Protein AF-A0A355XT86-F1 (afdb_monomer_lite)

Secondary structure (DSSP, 8-state):
--------HHHHHS-S--S---PPPPBS-----HHHHHHTTSS-HHHHHHHHHHHHHHHHHHHHHHHHHHHSEETTEE----S-----TT-HHHHHHHHHT--TTSEEEEETT-HHHHHHHHHHHHHHS-HHHHHHHHHHGGGGHHHHHHTTT--S-HHHHHHHHHHHHHHHHHTT-TTSTTTTSSTGGG--BGGGTEEEEESSTTTHHHHHHHHHHHHHHTT--S-EEEEEEGGGGGSHHHHHHHHHHT-THHHHT--GGG-S---EEEEEEE-SEETTEETBTTTBTTSSGGGGHHHH-TTGGG-EEEETT-HHHHHHHHHHHHHHHHTT---EEEEEE---SS-SSTT---TTS-HHHHHHHHHT-HHHHHHHHHHHTTS--HHHHHHHHHHHHHHHHHHHHHHH-TTTSPPP-TTTSTTHHHHHHS--SPPPPS--SPP--SS-GGG-HHHHHHHT---SSB-TTS-B----S-S----SSHHHHSSSSSSEEEEE-----SSS-EEEEEEEEETTT--EEEEEEEE-------S----EEEEEEEEESSS-EEEEEESHHHHHHHTS-HHHHHTSEEEEEEETTEEE-S---TTTT-EEE-TTS-EESS--SEEEEE-TTSSEEEEEE---S-PPTT-EEEEEEEEEEE-TTS-EEEEEEEEEEEEHHHHTTSSHHHHTT--SSS-EEETTS-EESS--SEEEEETTEEEEE-

pLDDT: mean 77.53, std 23.07, range [27.08, 98.88]

Structure (mmCIF, N/CA/C/O backbone):
data_AF-A0A355XT86-F1
#
_entry.id   AF-A0A355XT86-F1
#
loop_
_atom_site.group_PDB
_atom_site.id
_atom_site.type_symbol
_atom_site.label_atom_id
_atom_site.label_alt_id
_atom_site.label_comp_id
_atom_site.label_asym_id
_atom_site.label_entity_id
_atom_site.label_seq_id
_atom_site.pdbx_PDB_ins_code
_atom_site.Cartn_x
_atom_site.Cartn_y
_atom_site.Cartn_z
_atom_site.occupancy
_atom_site.B_iso_or_equiv
_atom_site.auth_seq_id
_atom_site.auth_comp_id
_atom_site.auth_asym_id
_atom_site.auth_atom_id
_atom_site.pdbx_PDB_model_num
ATOM 1 N N . MET A 1 1 ? 12.461 -11.706 -31.016 1.00 47.09 1 MET A N 1
ATOM 2 C CA . MET A 1 1 ? 13.179 -10.952 -32.068 1.00 47.09 1 MET A CA 1
ATOM 3 C C . MET A 1 1 ? 12.653 -9.526 -32.043 1.00 47.09 1 MET A C 1
ATOM 5 O O . MET A 1 1 ? 11.433 -9.391 -32.027 1.00 47.09 1 MET A O 1
ATOM 9 N N . PRO A 1 2 ? 13.504 -8.489 -31.979 1.00 58.03 2 PRO A N 1
ATOM 10 C CA . PRO A 1 2 ? 13.041 -7.112 -32.151 1.00 58.03 2 PRO A CA 1
ATOM 11 C C . PRO A 1 2 ? 12.322 -6.980 -33.505 1.00 58.03 2 PRO A C 1
ATOM 13 O O . PRO A 1 2 ? 12.813 -7.493 -34.512 1.00 58.03 2 PRO A O 1
ATOM 16 N N . LYS A 1 3 ? 11.135 -6.356 -33.526 1.00 72.88 3 LYS A N 1
ATOM 17 C CA . LYS A 1 3 ? 10.430 -6.034 -34.779 1.00 72.88 3 LYS A CA 1
ATOM 18 C C . LYS A 1 3 ? 11.178 -4.870 -35.454 1.00 72.88 3 LYS A C 1
ATOM 20 O O . LYS A 1 3 ? 11.601 -3.938 -34.775 1.00 72.88 3 LYS A O 1
ATOM 25 N N . SER A 1 4 ? 11.380 -4.935 -36.771 1.00 82.56 4 SER A N 1
ATOM 26 C CA . SER A 1 4 ? 11.995 -3.836 -37.529 1.00 82.56 4 SER A CA 1
ATOM 27 C C . SER A 1 4 ? 10.964 -2.720 -37.706 1.00 82.56 4 SER A C 1
ATOM 29 O O . SER A 1 4 ? 9.952 -2.924 -38.373 1.00 82.56 4 SER A O 1
ATOM 31 N N . LEU A 1 5 ? 11.194 -1.571 -37.067 1.00 86.56 5 LEU A N 1
ATOM 32 C CA . LEU A 1 5 ? 10.381 -0.365 -37.221 1.00 86.56 5 LEU A CA 1
ATOM 33 C C . LEU A 1 5 ? 11.113 0.584 -38.173 1.00 86.56 5 LEU A C 1
ATOM 35 O O . LEU A 1 5 ? 12.242 0.987 -37.896 1.00 86.56 5 LEU A O 1
ATOM 39 N N . TYR A 1 6 ? 10.500 0.889 -39.318 1.00 90.31 6 TYR A N 1
ATOM 40 C CA . TYR A 1 6 ? 11.071 1.824 -40.286 1.00 90.31 6 TYR A CA 1
ATOM 41 C C . TYR A 1 6 ? 11.014 3.252 -39.735 1.00 90.31 6 TYR A C 1
ATOM 43 O O . TYR A 1 6 ? 9.980 3.673 -39.226 1.00 90.31 6 TYR A O 1
ATOM 51 N N . ILE A 1 7 ? 12.119 3.987 -39.845 1.00 91.75 7 ILE A N 1
ATOM 52 C CA . ILE A 1 7 ? 12.225 5.383 -39.413 1.00 91.75 7 ILE A CA 1
ATOM 53 C C . ILE A 1 7 ? 12.266 6.247 -40.674 1.00 91.75 7 ILE A C 1
ATOM 55 O O . ILE A 1 7 ? 13.258 6.211 -41.406 1.00 91.75 7 ILE A O 1
ATOM 59 N N . ASP A 1 8 ? 11.201 7.009 -40.937 1.00 92.94 8 ASP A N 1
ATOM 60 C CA . ASP A 1 8 ? 11.152 7.916 -42.085 1.00 92.94 8 ASP A CA 1
ATOM 61 C C . ASP A 1 8 ? 11.909 9.224 -41.764 1.00 92.94 8 ASP A C 1
ATOM 63 O O . ASP A 1 8 ? 11.537 9.956 -40.836 1.00 92.94 8 ASP A O 1
ATOM 67 N N . PRO A 1 9 ? 12.974 9.572 -42.513 1.00 93.12 9 PRO A N 1
ATOM 68 C CA . PRO A 1 9 ? 13.680 10.836 -42.324 1.00 93.12 9 PRO A CA 1
ATOM 69 C C . PRO A 1 9 ? 12.817 12.070 -42.625 1.00 93.12 9 PRO A C 1
ATOM 71 O O . PRO A 1 9 ? 13.130 13.147 -42.118 1.00 93.12 9 PRO A O 1
ATOM 74 N N . ASN A 1 10 ? 11.756 11.959 -43.429 1.00 91.94 10 ASN A N 1
ATOM 75 C CA . ASN A 1 10 ? 10.826 13.062 -43.669 1.00 91.94 10 ASN A CA 1
ATOM 76 C C . ASN A 1 10 ? 9.962 13.339 -42.440 1.00 91.94 10 ASN A C 1
ATOM 78 O O . ASN A 1 10 ? 9.736 14.497 -42.131 1.00 91.94 10 ASN A O 1
ATOM 82 N N . GLU A 1 11 ? 9.563 12.318 -41.686 1.00 88.88 11 GLU A N 1
ATOM 83 C CA . GLU A 1 11 ? 8.837 12.514 -40.426 1.00 88.88 11 GLU A CA 1
ATOM 84 C C . GLU A 1 11 ? 9.781 12.932 -39.287 1.00 88.88 11 GLU A C 1
ATOM 86 O O . GLU A 1 11 ? 9.425 13.765 -38.461 1.00 88.88 11 GLU A O 1
ATOM 91 N N . THR A 1 12 ? 11.016 12.416 -39.270 1.00 89.75 12 THR A N 1
ATOM 92 C CA . THR A 1 12 ? 11.965 12.644 -38.163 1.00 89.75 12 THR A CA 1
ATOM 93 C C . THR A 1 12 ? 12.713 13.977 -38.273 1.00 89.75 12 THR A C 1
ATOM 95 O O . THR A 1 12 ? 12.839 14.707 -37.294 1.00 89.75 12 THR A O 1
ATOM 98 N N . LEU A 1 13 ? 13.246 14.309 -39.455 1.00 92.19 13 LEU A N 1
ATOM 99 C CA . LEU A 1 13 ? 14.042 15.530 -39.667 1.00 92.19 13 LEU A CA 1
ATOM 100 C C . LEU A 1 13 ? 13.203 16.700 -40.188 1.00 92.19 13 LEU A C 1
ATOM 102 O O . LEU A 1 13 ? 13.656 17.844 -40.146 1.00 92.19 13 LEU A O 1
ATOM 106 N N . ARG A 1 14 ? 12.020 16.419 -40.743 1.00 91.50 14 ARG A N 1
ATOM 107 C CA . ARG A 1 14 ? 11.147 17.414 -41.381 1.00 91.50 14 ARG A CA 1
ATOM 108 C C . ARG A 1 14 ? 9.689 17.226 -40.935 1.00 91.50 14 ARG A C 1
ATOM 110 O O . ARG A 1 14 ? 8.809 17.181 -41.797 1.00 91.50 14 ARG A O 1
ATOM 117 N N . PRO A 1 15 ? 9.426 17.103 -39.618 1.00 89.19 15 PRO A N 1
ATOM 118 C CA . PRO A 1 15 ? 8.081 16.828 -39.140 1.00 89.19 15 PRO A CA 1
ATOM 119 C C . PRO A 1 15 ? 7.122 17.913 -39.632 1.00 89.19 15 PRO A C 1
ATOM 121 O O . PRO A 1 15 ? 7.464 19.098 -39.654 1.00 89.19 15 PRO A O 1
ATOM 124 N N . SER A 1 16 ? 5.908 17.511 -40.007 1.00 86.12 16 SER A N 1
ATOM 125 C CA . SER A 1 16 ? 4.833 18.450 -40.344 1.00 86.12 16 SER A CA 1
ATOM 126 C C . SER A 1 16 ? 4.423 19.308 -39.144 1.00 86.12 16 SER A C 1
ATOM 128 O O . SER A 1 16 ? 3.923 20.419 -39.313 1.00 86.12 16 SER A O 1
ATOM 130 N N . GLU A 1 17 ? 4.650 18.802 -37.930 1.00 84.06 17 GLU A N 1
ATOM 131 C CA . GLU A 1 17 ? 4.416 19.498 -36.671 1.00 84.06 17 GLU A CA 1
ATOM 132 C C . GLU A 1 17 ? 5.739 19.996 -36.076 1.00 84.06 17 GLU A C 1
ATOM 134 O O . GLU A 1 17 ? 6.656 19.229 -35.801 1.00 84.06 17 GLU A O 1
ATOM 139 N N . HIS A 1 18 ? 5.838 21.303 -35.829 1.00 87.62 18 HIS A N 1
ATOM 140 C CA . HIS A 1 18 ? 7.031 21.922 -35.233 1.00 87.62 18 HIS A CA 1
ATOM 141 C C . HIS A 1 18 ? 6.920 22.126 -33.713 1.00 87.62 18 HIS A C 1
ATOM 143 O O . HIS A 1 18 ? 7.686 22.895 -33.130 1.00 87.62 18 HIS A O 1
ATOM 149 N N . LYS A 1 19 ? 5.937 21.493 -33.062 1.00 91.06 19 LYS A N 1
ATOM 150 C CA . LYS A 1 19 ? 5.696 21.585 -31.617 1.00 91.06 19 LYS A CA 1
ATOM 151 C C . LYS A 1 19 ? 5.268 20.228 -31.077 1.00 91.06 19 LYS A C 1
ATOM 153 O O . LYS A 1 19 ? 4.462 19.559 -31.705 1.00 91.06 19 LYS A O 1
ATOM 158 N N . ILE A 1 20 ? 5.749 19.884 -29.885 1.00 88.56 20 ILE A N 1
ATOM 159 C CA . ILE A 1 20 ? 5.198 18.778 -29.098 1.00 88.56 20 ILE A CA 1
ATOM 160 C C . ILE A 1 20 ? 3.995 19.327 -28.334 1.00 88.56 20 ILE A C 1
ATOM 162 O O . ILE A 1 20 ? 4.127 20.295 -27.580 1.00 88.56 20 ILE A O 1
ATOM 166 N N . VAL A 1 21 ? 2.822 18.742 -28.564 1.00 90.56 21 VAL A N 1
ATOM 167 C CA . VAL A 1 21 ? 1.581 19.119 -27.883 1.00 90.56 21 VAL A CA 1
ATOM 168 C C . VAL A 1 21 ? 1.374 18.188 -26.697 1.00 90.56 21 VAL A C 1
ATOM 170 O O . VAL A 1 21 ? 1.406 16.971 -26.848 1.00 90.56 21 VAL A O 1
ATOM 173 N N . PHE A 1 22 ? 1.149 18.770 -25.523 1.00 91.25 22 PHE A N 1
ATOM 174 C CA . PHE A 1 22 ? 0.786 18.030 -24.320 1.00 91.25 22 PHE A CA 1
ATOM 175 C C . PHE A 1 22 ? -0.706 18.229 -24.043 1.00 91.25 22 PHE A C 1
ATOM 177 O O . PHE A 1 22 ? -1.179 19.366 -24.148 1.00 91.25 22 PHE A O 1
ATOM 184 N N . PRO A 1 23 ? -1.454 17.171 -23.691 1.00 93.00 23 PRO A N 1
ATOM 185 C CA . PRO A 1 23 ? -2.836 17.325 -23.265 1.00 93.00 23 PRO A CA 1
ATOM 186 C C . PRO A 1 23 ? -2.904 18.076 -21.929 1.00 93.00 23 PRO A C 1
ATOM 188 O O . PRO A 1 23 ? -1.955 18.078 -21.138 1.00 93.00 23 PRO A O 1
ATOM 191 N N . GLU A 1 24 ? -4.043 18.711 -21.669 1.00 96.31 24 GLU A N 1
ATOM 192 C CA . GLU A 1 24 ? -4.310 19.327 -20.372 1.00 96.31 24 GLU A CA 1
ATOM 193 C C . GLU A 1 24 ? -4.465 18.242 -19.302 1.00 96.31 24 GLU A C 1
ATOM 195 O O . GLU A 1 24 ? -5.181 17.259 -19.495 1.00 96.31 24 GLU A O 1
ATOM 200 N N . ILE A 1 25 ? -3.796 18.428 -18.162 1.00 97.88 25 ILE A N 1
ATOM 201 C CA . ILE A 1 25 ? -3.937 17.552 -16.997 1.00 97.88 25 ILE A CA 1
ATOM 202 C C . ILE A 1 25 ? -5.020 18.144 -16.093 1.00 97.88 25 ILE A C 1
ATOM 204 O O . ILE A 1 25 ? -4.830 19.258 -15.590 1.00 97.88 25 ILE A O 1
ATOM 208 N N . PRO A 1 26 ? -6.139 17.440 -15.857 1.00 98.12 26 PRO A N 1
ATOM 209 C CA . PRO A 1 26 ? -7.203 17.978 -15.031 1.00 98.12 26 PRO A CA 1
ATOM 210 C C . PRO A 1 26 ? -6.827 18.093 -13.552 1.00 98.12 26 PRO A C 1
ATOM 212 O O . PRO A 1 26 ? -6.001 17.339 -13.034 1.00 98.12 26 PRO A O 1
ATOM 215 N N . VAL A 1 27 ? -7.462 19.046 -12.868 1.00 98.12 27 VAL A N 1
ATOM 216 C CA . VAL A 1 27 ? -7.215 19.363 -11.458 1.00 98.12 27 VAL A CA 1
ATOM 217 C C . VAL A 1 27 ? -8.550 19.566 -10.750 1.00 98.12 27 VAL A C 1
ATOM 219 O O . VAL A 1 27 ? -9.333 20.411 -11.175 1.00 98.12 27 VAL A O 1
ATOM 222 N N . MET A 1 28 ? -8.789 18.808 -9.678 1.00 98.06 28 MET A N 1
ATOM 223 C CA . MET A 1 28 ? -9.974 18.903 -8.814 1.00 98.06 28 MET A CA 1
ATOM 224 C C . MET A 1 28 ? -11.300 18.908 -9.597 1.00 98.06 28 MET A C 1
ATOM 226 O O . MET A 1 28 ? -12.126 19.801 -9.428 1.00 98.06 28 MET A O 1
ATOM 230 N N . GLN A 1 29 ? -11.500 17.934 -10.494 1.00 97.31 29 GLN A N 1
ATOM 231 C CA . GLN A 1 29 ? -12.668 17.935 -11.390 1.00 97.31 29 GLN A CA 1
ATOM 232 C C . GLN A 1 29 ? -13.998 17.623 -10.697 1.00 97.31 29 GLN A C 1
ATOM 234 O O . GLN A 1 29 ? -15.048 18.062 -11.166 1.00 97.31 29 GLN A O 1
ATOM 239 N N . TYR A 1 30 ? -13.972 16.841 -9.617 1.00 98.06 30 TYR A N 1
ATOM 240 C CA . TYR A 1 30 ? -15.183 16.438 -8.913 1.00 98.06 30 TYR A CA 1
ATOM 241 C C . TYR A 1 30 ? -15.839 17.638 -8.218 1.00 98.06 30 TYR A C 1
ATOM 243 O O . TYR A 1 30 ? -15.199 18.342 -7.439 1.00 98.06 30 TYR A O 1
ATOM 251 N N . ASN A 1 31 ? -17.131 17.846 -8.472 1.00 96.75 31 ASN A N 1
ATOM 252 C CA . ASN A 1 31 ? -17.862 19.033 -8.024 1.00 96.75 31 ASN A CA 1
ATOM 253 C C . ASN A 1 31 ? -19.268 18.742 -7.464 1.00 96.75 31 ASN A C 1
ATOM 255 O O . ASN A 1 31 ? -20.031 19.682 -7.251 1.00 96.75 31 ASN A O 1
ATOM 259 N N . LYS A 1 32 ? -19.615 17.473 -7.218 1.00 97.62 32 LYS A N 1
ATOM 260 C CA . LYS A 1 32 ? -20.935 17.079 -6.707 1.00 97.62 32 LYS A CA 1
ATOM 261 C C . LYS A 1 32 ? -21.003 17.094 -5.182 1.00 97.62 32 LYS A C 1
ATOM 263 O O . LYS A 1 32 ? -20.066 16.710 -4.477 1.00 97.62 32 LYS A O 1
ATOM 268 N N . THR A 1 33 ? -22.153 17.489 -4.659 1.00 98.00 33 THR A N 1
ATOM 269 C CA . THR A 1 33 ? -22.487 17.412 -3.234 1.00 98.00 33 THR A CA 1
ATOM 270 C C . THR A 1 33 ? -22.979 16.016 -2.848 1.00 98.00 33 THR A C 1
ATOM 272 O O . THR A 1 33 ? -23.506 15.272 -3.672 1.00 98.00 33 THR A O 1
ATOM 275 N N . VAL A 1 34 ? -22.901 15.676 -1.556 1.00 98.19 34 VAL A N 1
ATOM 276 C CA . VAL A 1 34 ? -23.462 14.419 -1.020 1.00 98.19 34 VAL A CA 1
ATOM 277 C C . VAL A 1 34 ? -24.955 14.282 -1.350 1.00 98.19 34 VAL A C 1
ATOM 279 O O . VAL A 1 34 ? -25.441 13.194 -1.649 1.00 98.19 34 VAL A O 1
ATOM 282 N N . LYS A 1 35 ? -25.696 15.394 -1.319 1.00 97.88 35 LYS A N 1
ATOM 283 C CA . LYS A 1 35 ? -27.130 15.410 -1.616 1.00 97.88 35 LYS A CA 1
ATOM 284 C C . LYS A 1 35 ? -27.423 15.100 -3.084 1.00 97.88 35 LYS A C 1
ATOM 286 O O . LYS A 1 35 ? -28.381 14.388 -3.364 1.00 97.88 35 LYS A O 1
ATOM 291 N N . GLU A 1 36 ? -26.626 15.628 -4.009 1.00 98.31 36 GLU A N 1
ATOM 292 C CA . GLU A 1 36 ? -26.749 15.310 -5.438 1.00 98.31 36 GLU A CA 1
ATOM 293 C C . GLU A 1 36 ? -26.432 13.838 -5.696 1.00 98.31 36 GLU A C 1
ATOM 295 O O . GLU A 1 36 ? -27.227 13.154 -6.330 1.00 98.31 36 GLU A O 1
ATOM 300 N N . GLU A 1 37 ? -25.352 13.325 -5.108 1.00 98.19 37 GLU A N 1
ATOM 301 C CA . GLU A 1 37 ? -24.959 11.916 -5.217 1.00 98.19 37 GLU A CA 1
ATOM 302 C C . GLU A 1 37 ? -26.042 10.941 -4.716 1.00 98.19 37 GLU A C 1
ATOM 304 O O . GLU A 1 37 ? -26.302 9.912 -5.344 1.00 98.19 37 GLU A O 1
ATOM 309 N N . LEU A 1 38 ? -26.728 11.291 -3.621 1.00 97.25 38 LEU A N 1
ATOM 310 C CA . LEU A 1 38 ? -27.895 10.553 -3.125 1.00 97.25 38 LEU A CA 1
ATOM 311 C C . LEU A 1 38 ? -29.082 10.620 -4.088 1.00 97.25 38 LEU A C 1
ATOM 313 O O . LEU A 1 38 ? -29.725 9.605 -4.346 1.00 97.25 38 LEU A O 1
ATOM 317 N N . ASN A 1 39 ? -29.396 11.814 -4.596 1.00 97.56 39 ASN A N 1
ATOM 318 C CA . ASN A 1 39 ? -30.538 12.021 -5.489 1.00 97.56 39 ASN A CA 1
ATOM 319 C C . ASN A 1 39 ? -30.358 11.294 -6.828 1.00 97.56 39 ASN A C 1
ATOM 321 O O . ASN A 1 39 ? -31.335 10.820 -7.403 1.00 97.56 39 ASN A O 1
ATOM 325 N N . GLU A 1 40 ? -29.122 11.209 -7.315 1.00 97.69 40 GLU A N 1
ATOM 326 C CA . GLU A 1 40 ? -28.761 10.477 -8.530 1.00 97.69 40 GLU A CA 1
ATOM 327 C C . GLU A 1 40 ? -28.674 8.958 -8.312 1.00 97.69 40 GLU A C 1
ATOM 329 O O . GLU A 1 40 ? -28.622 8.203 -9.279 1.00 97.69 40 GLU A O 1
ATOM 334 N N . GLY A 1 41 ? -28.694 8.494 -7.057 1.00 96.94 41 GLY A N 1
ATOM 335 C CA . GLY A 1 41 ? -28.635 7.073 -6.713 1.00 96.94 41 GLY A CA 1
ATOM 336 C C . GLY A 1 41 ? -27.248 6.446 -6.873 1.00 96.94 41 GLY A C 1
ATOM 337 O O . GLY A 1 41 ? -27.135 5.221 -6.890 1.00 96.94 41 GLY A O 1
ATOM 338 N N . ASN A 1 42 ? -26.192 7.257 -6.969 1.00 97.12 42 ASN A N 1
ATOM 339 C CA . ASN A 1 42 ? -24.811 6.775 -7.088 1.00 97.12 42 ASN A CA 1
ATOM 340 C C . ASN A 1 42 ? -24.284 6.189 -5.765 1.00 97.12 42 ASN A C 1
ATOM 342 O O . ASN A 1 42 ? -23.340 5.393 -5.775 1.00 97.12 42 ASN A O 1
ATOM 346 N N . PHE A 1 43 ? -24.882 6.600 -4.641 1.00 98.31 43 PHE A N 1
ATOM 347 C CA . PHE A 1 43 ? -24.581 6.126 -3.292 1.00 98.31 43 PHE A CA 1
ATOM 348 C C . PHE A 1 43 ? -25.858 6.016 -2.458 1.00 98.31 43 PHE A C 1
ATOM 350 O O . PHE A 1 43 ? -26.775 6.829 -2.594 1.00 98.31 43 PHE A O 1
ATOM 357 N N . THR A 1 44 ? -25.902 5.043 -1.549 1.00 98.31 44 THR A N 1
ATOM 358 C CA . THR A 1 44 ? -26.931 4.977 -0.503 1.00 98.31 44 THR A CA 1
ATOM 359 C C . THR A 1 44 ? -26.490 5.727 0.758 1.00 98.31 44 THR A C 1
ATOM 361 O O . THR A 1 44 ? -25.322 6.095 0.911 1.00 98.31 44 THR A O 1
ATOM 364 N N . LYS A 1 45 ? -27.411 5.936 1.710 1.00 98.25 45 LYS A N 1
ATOM 365 C CA . LYS A 1 45 ? -27.046 6.487 3.027 1.00 98.25 45 LYS A CA 1
ATOM 366 C C . LYS A 1 45 ? -26.065 5.571 3.755 1.00 98.25 45 LYS A C 1
ATOM 368 O O . LYS A 1 45 ? -25.118 6.048 4.372 1.00 98.25 45 LYS A O 1
ATOM 373 N N . GLU A 1 46 ? -26.277 4.266 3.648 1.00 98.00 46 GLU A N 1
ATOM 374 C CA . GLU A 1 46 ? -25.437 3.237 4.248 1.00 98.00 46 GLU A CA 1
ATOM 375 C C . GLU A 1 46 ? -24.024 3.258 3.657 1.00 98.00 46 GLU A C 1
ATOM 377 O O . GLU A 1 46 ? -23.056 3.100 4.395 1.00 98.00 46 GLU A O 1
ATOM 382 N N . ASP A 1 47 ? -23.880 3.497 2.351 1.00 98.31 47 ASP A N 1
ATOM 383 C CA . ASP A 1 47 ? -22.564 3.634 1.722 1.00 98.31 47 ASP A CA 1
ATOM 384 C C . ASP A 1 47 ? -21.804 4.853 2.236 1.00 98.31 47 ASP A C 1
ATOM 386 O O . ASP A 1 47 ? -20.620 4.754 2.551 1.00 98.31 47 ASP A O 1
ATOM 390 N N . LEU A 1 48 ? -22.488 5.985 2.373 1.00 98.75 48 LEU A N 1
ATOM 391 C CA . LEU A 1 48 ? -21.890 7.223 2.865 1.00 98.75 48 LEU A CA 1
ATOM 392 C C . LEU A 1 48 ? -21.492 7.132 4.345 1.00 98.75 48 LEU A C 1
ATOM 394 O O . LEU A 1 48 ? -20.406 7.576 4.718 1.00 98.75 48 LEU A O 1
ATOM 398 N N . LEU A 1 49 ? -22.331 6.513 5.181 1.00 98.62 49 LEU A N 1
ATOM 399 C CA . LEU A 1 49 ? -22.000 6.248 6.584 1.00 98.62 49 LEU A CA 1
ATOM 400 C C . LEU A 1 49 ? -20.822 5.283 6.720 1.00 98.62 49 LEU A C 1
ATOM 402 O O . LEU A 1 49 ? -19.982 5.467 7.595 1.00 98.62 49 LEU A O 1
ATOM 406 N N . ARG A 1 50 ? -20.719 4.291 5.832 1.00 98.50 50 ARG A N 1
ATOM 407 C CA . ARG A 1 50 ? -19.583 3.365 5.801 1.00 98.50 50 ARG A CA 1
ATOM 408 C C . ARG A 1 50 ? -18.282 4.065 5.420 1.00 98.50 50 ARG A C 1
ATOM 410 O O . ARG A 1 50 ? -17.275 3.836 6.069 1.00 98.50 50 ARG A O 1
ATOM 417 N N . ILE A 1 51 ? -18.308 4.958 4.426 1.00 98.88 51 ILE A N 1
ATOM 418 C CA . ILE A 1 51 ? -17.138 5.780 4.069 1.00 98.88 51 ILE A CA 1
ATOM 419 C C . ILE A 1 51 ? -16.660 6.575 5.293 1.00 98.88 51 ILE A C 1
ATOM 421 O O . ILE A 1 51 ? -15.466 6.604 5.582 1.00 98.88 51 ILE A O 1
ATOM 425 N N . TYR A 1 52 ? -17.584 7.177 6.047 1.00 98.88 52 TYR A N 1
ATOM 426 C CA . TYR A 1 52 ? -17.254 7.885 7.287 1.00 98.88 52 TYR A CA 1
ATOM 427 C C . TYR A 1 52 ? -16.682 6.956 8.371 1.00 98.88 52 TYR A C 1
ATOM 429 O O . TYR A 1 52 ? -15.657 7.273 8.981 1.00 98.88 52 TYR A O 1
ATOM 437 N N . HIS A 1 53 ? -17.319 5.804 8.590 1.00 98.81 53 HIS A N 1
ATOM 438 C CA . HIS A 1 53 ? -16.858 4.776 9.523 1.00 98.81 53 HIS A CA 1
ATOM 439 C C . HIS A 1 53 ? -15.429 4.326 9.196 1.00 98.81 53 HIS A C 1
ATOM 441 O O . HIS A 1 53 ? -14.563 4.362 10.065 1.00 98.81 53 HIS A O 1
ATOM 447 N N . ASP A 1 54 ? -15.145 3.986 7.940 1.00 98.88 54 ASP A N 1
ATOM 448 C CA . ASP A 1 54 ? -13.844 3.453 7.537 1.00 98.88 54 ASP A CA 1
ATOM 449 C C . ASP A 1 54 ? -12.727 4.496 7.694 1.00 98.88 54 ASP A C 1
ATOM 451 O O . ASP A 1 54 ? -11.632 4.162 8.151 1.00 98.88 54 ASP A O 1
ATOM 455 N N . MET A 1 55 ? -13.002 5.778 7.410 1.00 98.88 55 MET A N 1
ATOM 456 C CA . MET A 1 55 ? -12.041 6.853 7.696 1.00 98.88 55 MET A CA 1
ATOM 457 C C . MET A 1 55 ? -11.775 6.978 9.202 1.00 98.88 55 MET A C 1
ATOM 459 O O . MET A 1 55 ? -10.632 7.152 9.625 1.00 98.88 55 MET A O 1
ATOM 463 N N . THR A 1 56 ? -12.821 6.836 10.017 1.00 98.81 56 THR A N 1
ATOM 464 C CA . THR A 1 56 ? -12.729 6.892 11.482 1.00 98.81 56 THR A CA 1
ATOM 465 C C . THR A 1 56 ? -11.908 5.726 12.039 1.00 98.81 56 THR A C 1
ATOM 467 O O . THR A 1 56 ? -11.068 5.946 12.912 1.00 98.81 56 THR A O 1
ATOM 470 N N . VAL A 1 57 ? -12.061 4.512 11.491 1.00 98.88 57 VAL A N 1
ATOM 471 C CA . VAL A 1 57 ? -11.226 3.346 11.838 1.00 98.88 57 VAL A CA 1
ATOM 472 C C . VAL A 1 57 ? -9.749 3.644 11.610 1.00 98.88 57 VAL A C 1
ATOM 474 O O . VAL A 1 57 ? -8.930 3.396 12.495 1.00 98.88 57 VAL A O 1
ATOM 477 N N . ILE A 1 58 ? -9.398 4.207 10.451 1.00 98.75 58 ILE A N 1
ATOM 478 C CA . ILE A 1 58 ? -8.003 4.537 10.131 1.00 98.75 58 ILE A CA 1
ATOM 479 C C . ILE A 1 58 ? -7.463 5.586 11.106 1.00 98.75 58 ILE A C 1
ATOM 481 O O . ILE A 1 58 ? -6.393 5.384 11.685 1.00 98.75 58 ILE A O 1
ATOM 485 N N . ARG A 1 59 ? -8.202 6.680 11.332 1.00 98.38 59 ARG A N 1
ATOM 486 C CA . ARG A 1 59 ? -7.775 7.756 12.238 1.00 98.38 59 ARG A CA 1
ATOM 487 C C . ARG A 1 59 ? -7.542 7.256 13.656 1.00 98.38 59 ARG A C 1
ATOM 489 O O . ARG A 1 59 ? -6.525 7.598 14.262 1.00 98.38 59 ARG A O 1
ATOM 496 N N . GLU A 1 60 ? -8.466 6.472 14.197 1.00 98.75 60 GLU A N 1
ATOM 497 C CA . GLU A 1 60 ? -8.361 5.990 15.573 1.00 98.75 60 GLU A CA 1
ATOM 498 C C . GLU A 1 60 ? -7.243 4.944 15.712 1.00 98.75 60 GLU A C 1
ATOM 500 O O . GLU A 1 60 ? -6.519 4.938 16.709 1.00 98.75 60 GLU A O 1
ATOM 505 N N . PHE A 1 61 ? -7.012 4.122 14.682 1.00 98.56 61 PHE A N 1
ATOM 506 C CA . PHE A 1 61 ? -5.893 3.180 14.648 1.00 98.56 61 PHE A CA 1
ATOM 507 C C . PHE A 1 61 ? -4.545 3.913 14.668 1.00 98.56 61 PHE A C 1
ATOM 509 O O . PHE A 1 61 ? -3.662 3.589 15.465 1.00 98.56 61 PHE A O 1
ATOM 516 N N . GLU A 1 62 ? -4.393 4.938 13.827 1.00 96.88 62 GLU A N 1
ATOM 517 C CA . GLU A 1 62 ? -3.197 5.787 13.786 1.00 96.88 62 GLU A CA 1
ATOM 518 C C . GLU A 1 62 ? -3.010 6.562 15.100 1.00 96.88 62 GLU A C 1
ATOM 520 O O . GLU A 1 62 ? -1.893 6.668 15.614 1.00 96.88 62 GLU A O 1
ATOM 525 N N . THR A 1 63 ? -4.104 7.044 15.698 1.00 96.88 63 THR A N 1
ATOM 526 C CA . THR A 1 63 ? -4.102 7.712 17.009 1.00 96.88 63 THR A CA 1
ATOM 527 C C . THR A 1 63 ? -3.625 6.771 18.110 1.00 96.88 63 THR A C 1
ATOM 529 O O . THR A 1 63 ? -2.767 7.151 18.910 1.00 96.88 63 THR A O 1
ATOM 532 N N . MET A 1 64 ? -4.105 5.524 18.126 1.00 97.69 64 MET A N 1
ATOM 533 C CA . MET A 1 64 ? -3.645 4.495 19.058 1.00 97.69 64 MET A CA 1
ATOM 534 C C . MET A 1 64 ? -2.136 4.267 18.929 1.00 97.69 64 MET A C 1
ATOM 536 O O . MET A 1 64 ? -1.421 4.338 19.932 1.00 97.69 64 MET A O 1
ATOM 540 N N . LEU A 1 65 ? -1.622 4.075 17.710 1.00 96.12 65 LEU A N 1
ATOM 541 C CA . LEU A 1 65 ? -0.185 3.888 17.488 1.00 96.12 65 LEU A CA 1
ATOM 542 C C . LEU A 1 65 ? 0.631 5.104 17.934 1.00 96.12 65 LEU A C 1
ATOM 544 O O . LEU A 1 65 ? 1.677 4.945 18.572 1.00 96.12 65 LEU A O 1
ATOM 548 N N . ASN A 1 66 ? 0.149 6.311 17.634 1.00 94.69 66 ASN A N 1
ATOM 549 C CA . ASN A 1 66 ? 0.797 7.548 18.044 1.00 94.69 66 ASN A CA 1
ATOM 550 C C . ASN A 1 66 ? 0.887 7.661 19.570 1.00 94.69 66 ASN A C 1
ATOM 552 O O . ASN A 1 66 ? 1.952 7.963 20.106 1.00 94.69 66 ASN A O 1
ATOM 556 N N . LEU A 1 67 ? -0.206 7.385 20.283 1.00 95.06 67 LEU A N 1
ATOM 557 C CA . LEU A 1 67 ? -0.262 7.471 21.743 1.00 95.06 67 LEU A CA 1
ATOM 558 C C . LEU A 1 67 ? 0.609 6.408 22.413 1.00 95.06 67 LEU A C 1
ATOM 560 O O . LEU A 1 67 ? 1.364 6.740 23.328 1.00 95.06 67 LEU A O 1
ATOM 564 N N . VAL A 1 68 ? 0.610 5.169 21.911 1.00 95.44 68 VAL A N 1
ATOM 565 C CA . VAL A 1 68 ? 1.525 4.119 22.392 1.00 95.44 68 VAL A CA 1
ATOM 566 C C . VAL A 1 68 ? 2.977 4.581 22.271 1.00 95.44 68 VAL A C 1
ATOM 568 O O . VAL A 1 68 ? 3.771 4.377 23.187 1.00 95.44 68 VAL A O 1
ATOM 571 N N . LYS A 1 69 ? 3.322 5.252 21.167 1.00 91.75 69 LYS A N 1
ATOM 572 C CA . LYS A 1 69 ? 4.679 5.738 20.896 1.00 91.75 69 LYS A CA 1
ATOM 573 C C . LYS A 1 69 ? 5.096 6.959 21.703 1.00 91.75 69 LYS A C 1
ATOM 575 O O . LYS A 1 69 ? 6.247 7.037 22.119 1.00 91.75 69 LYS A O 1
ATOM 580 N N . THR A 1 70 ? 4.191 7.907 21.889 1.00 90.88 70 THR A N 1
ATOM 581 C CA . THR A 1 70 ? 4.502 9.211 22.490 1.00 90.88 70 THR A CA 1
ATOM 582 C C . THR A 1 70 ? 4.224 9.251 23.991 1.00 90.88 70 THR A C 1
ATOM 584 O O . THR A 1 70 ? 4.859 10.023 24.703 1.00 90.88 70 THR A O 1
ATOM 587 N N . THR A 1 71 ? 3.318 8.402 24.489 1.00 91.94 71 THR A N 1
ATOM 588 C CA . THR A 1 71 ? 2.857 8.404 25.890 1.00 91.94 71 THR A CA 1
ATOM 589 C C . THR A 1 71 ? 2.975 7.049 26.604 1.00 91.94 71 THR A C 1
ATOM 591 O O . THR A 1 71 ? 2.767 6.989 27.813 1.00 91.94 71 THR A O 1
ATOM 594 N N . GLY A 1 72 ? 3.348 5.964 25.911 1.00 93.50 72 GLY A N 1
ATOM 595 C CA . GLY A 1 72 ? 3.584 4.648 26.531 1.00 93.50 72 GLY A CA 1
ATOM 596 C C . GLY A 1 72 ? 2.320 3.833 26.829 1.00 93.50 72 GLY A C 1
ATOM 597 O O . GLY A 1 72 ? 2.338 2.937 27.677 1.00 93.50 72 GLY A O 1
ATOM 598 N N . GLY A 1 73 ? 1.211 4.134 26.154 1.00 95.62 73 GLY A N 1
ATOM 599 C CA . GLY A 1 73 ? -0.028 3.373 26.259 1.00 95.62 73 GLY A CA 1
ATOM 600 C C . GLY A 1 73 ? -1.169 3.989 25.462 1.00 95.62 73 GLY A C 1
ATOM 601 O O . GLY A 1 73 ? -1.012 5.012 24.801 1.00 95.62 73 GLY A O 1
ATOM 602 N N . TYR A 1 74 ? -2.336 3.360 25.543 1.00 97.88 74 TYR A N 1
ATOM 603 C CA . TYR A 1 74 ? -3.553 3.827 24.892 1.00 97.88 74 TYR A CA 1
ATOM 604 C C . TYR A 1 74 ? -4.761 3.557 25.791 1.00 97.88 74 TYR A C 1
ATOM 606 O O . TYR A 1 74 ? -4.878 2.488 26.392 1.00 97.88 74 TYR A O 1
ATOM 614 N N . ASN A 1 75 ? -5.629 4.565 25.926 1.00 96.25 75 ASN A N 1
ATOM 615 C CA . ASN A 1 75 ? -6.837 4.529 26.756 1.00 96.25 75 ASN A CA 1
ATOM 616 C C . ASN A 1 75 ? -6.589 4.009 28.195 1.00 96.25 75 ASN A C 1
ATOM 618 O O . ASN A 1 75 ? -7.314 3.161 28.713 1.00 96.25 75 ASN A O 1
ATOM 622 N N . GLY A 1 76 ? -5.510 4.487 28.826 1.00 95.62 76 GLY A N 1
ATOM 623 C CA . GLY A 1 76 ? -5.134 4.136 30.202 1.00 95.62 76 GLY A CA 1
ATOM 624 C C . GLY A 1 76 ? -4.446 2.776 30.376 1.00 95.62 76 GLY A C 1
ATOM 625 O O . GLY A 1 76 ? -4.059 2.440 31.493 1.00 95.62 76 GLY A O 1
ATOM 626 N N . VAL A 1 77 ? -4.252 2.004 29.303 1.00 97.69 77 VAL A N 1
ATOM 627 C CA . VAL A 1 77 ? -3.567 0.706 29.347 1.00 97.69 77 VAL A CA 1
ATOM 628 C C . VAL A 1 77 ? -2.161 0.843 28.769 1.00 97.69 77 VAL A C 1
ATOM 630 O O . VAL A 1 77 ? -1.983 1.153 27.588 1.00 97.69 77 VAL A O 1
ATOM 633 N N . ALA A 1 78 ? -1.158 0.607 29.615 1.00 96.94 78 ALA A N 1
ATOM 634 C CA . ALA A 1 78 ? 0.248 0.765 29.267 1.00 96.94 78 ALA A CA 1
ATOM 635 C C . ALA A 1 78 ? 0.737 -0.328 28.308 1.00 96.94 78 ALA A C 1
ATOM 637 O O . ALA A 1 78 ? 0.466 -1.514 28.496 1.00 96.94 78 ALA A O 1
ATOM 638 N N . TYR A 1 79 ? 1.513 0.081 27.311 1.00 95.81 79 TYR A N 1
ATOM 639 C CA . TYR A 1 79 ? 2.268 -0.807 26.439 1.00 95.81 79 TYR A CA 1
ATOM 640 C C . TYR A 1 79 ? 3.391 -0.018 25.782 1.00 95.81 79 TYR A C 1
ATOM 642 O O . TYR A 1 79 ? 3.223 1.144 25.421 1.00 95.81 79 TYR A O 1
ATOM 650 N N . ASN A 1 80 ? 4.527 -0.673 25.579 1.00 90.00 80 ASN A N 1
ATOM 651 C CA . ASN A 1 80 ? 5.635 -0.095 24.843 1.00 90.00 80 ASN A CA 1
ATOM 652 C C . ASN A 1 80 ? 5.907 -0.930 23.592 1.00 90.00 80 ASN A C 1
ATOM 654 O O . ASN A 1 80 ? 6.225 -2.119 23.685 1.00 90.00 80 ASN A O 1
ATOM 658 N N . ASN A 1 81 ? 5.817 -0.286 22.431 1.00 86.94 81 ASN A N 1
ATOM 659 C CA . ASN A 1 81 ? 6.273 -0.845 21.169 1.00 86.94 81 ASN A CA 1
ATOM 660 C C . ASN A 1 81 ? 7.541 -0.104 20.720 1.00 86.94 81 ASN A C 1
ATOM 662 O O . ASN A 1 81 ? 7.432 1.059 20.331 1.00 86.94 81 ASN A O 1
ATOM 666 N N . PRO A 1 82 ? 8.731 -0.727 20.710 1.00 82.06 82 PRO A N 1
ATOM 667 C CA . PRO A 1 82 ? 9.947 -0.071 20.234 1.00 82.06 82 PRO A CA 1
ATOM 668 C C . PRO A 1 82 ? 10.020 0.031 18.699 1.00 82.06 82 PRO A C 1
ATOM 670 O O . PRO A 1 82 ? 10.666 0.946 18.196 1.00 82.06 82 PRO A O 1
ATOM 673 N N . GLY A 1 83 ? 9.318 -0.824 17.941 1.00 84.25 83 GLY A N 1
ATOM 674 C CA . GLY A 1 83 ? 9.414 -0.884 16.471 1.00 84.25 83 GLY A CA 1
ATOM 675 C C . GLY A 1 83 ? 8.944 0.394 15.756 1.00 84.25 83 GLY A C 1
ATOM 676 O O . GLY A 1 83 ? 8.090 1.094 16.291 1.00 84.25 83 GLY A O 1
ATOM 677 N N . PRO A 1 84 ? 9.481 0.752 14.578 1.00 86.62 84 PRO A N 1
ATOM 678 C CA . PRO A 1 84 ? 9.136 2.002 13.895 1.00 86.62 84 PRO A CA 1
ATOM 679 C C . PRO A 1 84 ? 7.645 2.071 13.534 1.00 86.62 84 PRO A C 1
ATOM 681 O O . PRO A 1 84 ? 7.002 1.041 13.348 1.00 86.62 84 PRO A O 1
ATOM 684 N N . ALA A 1 85 ? 7.110 3.286 13.410 1.00 89.06 85 ALA A N 1
ATOM 685 C CA . ALA A 1 85 ? 5.761 3.539 12.907 1.00 89.06 85 ALA A CA 1
ATOM 686 C C . ALA A 1 85 ? 5.764 4.798 12.032 1.00 89.06 85 ALA A C 1
ATOM 688 O O . ALA A 1 85 ? 6.386 5.795 12.400 1.00 89.06 85 ALA A O 1
ATOM 689 N N . HIS A 1 86 ? 5.073 4.761 10.893 1.00 92.94 86 HIS A N 1
ATOM 690 C CA . HIS A 1 86 ? 4.904 5.917 10.008 1.00 92.94 86 HIS A CA 1
ATOM 691 C C . HIS A 1 86 ? 3.416 6.182 9.831 1.00 92.94 86 HIS A C 1
ATOM 693 O O . HIS A 1 86 ? 2.724 5.413 9.170 1.00 92.94 86 HIS A O 1
ATOM 699 N N . LEU A 1 87 ? 2.932 7.255 10.454 1.00 93.56 87 LEU A N 1
ATOM 700 C CA . LEU A 1 87 ? 1.498 7.490 10.592 1.00 93.56 87 LEU A CA 1
ATOM 701 C C . LEU A 1 87 ? 0.908 8.186 9.365 1.00 93.56 87 LEU A C 1
ATOM 703 O O . LEU A 1 87 ? 1.500 9.125 8.836 1.00 93.56 87 LEU A O 1
ATOM 707 N N . SER A 1 88 ? -0.267 7.759 8.923 1.00 94.19 88 SER A N 1
ATOM 708 C CA . SER A 1 88 ? -0.990 8.338 7.781 1.00 94.19 88 SER A CA 1
ATOM 709 C C . SER A 1 88 ? -2.105 9.319 8.172 1.00 94.19 88 SER A C 1
ATOM 711 O O . SER A 1 88 ? -2.912 9.679 7.321 1.00 94.19 88 SER A O 1
ATOM 713 N N . ALA A 1 89 ? -2.140 9.786 9.428 1.00 95.12 89 ALA A N 1
ATOM 714 C CA . ALA A 1 89 ? -3.166 10.718 9.903 1.00 95.12 89 ALA A CA 1
ATOM 715 C C . ALA A 1 89 ? -3.270 11.972 9.007 1.00 95.12 89 ALA A C 1
ATOM 717 O O . ALA A 1 89 ? -2.265 12.664 8.798 1.00 95.12 89 ALA A O 1
ATOM 718 N N . GLY A 1 90 ? -4.478 12.230 8.492 1.00 95.88 90 GLY A N 1
ATOM 719 C CA . GLY A 1 90 ? -4.791 13.265 7.493 1.00 95.88 90 GLY A CA 1
ATOM 720 C C . GLY A 1 90 ? -5.004 12.733 6.065 1.00 95.88 90 GLY A C 1
ATOM 721 O O . GLY A 1 90 ? -5.430 13.481 5.188 1.00 95.88 90 GLY A O 1
ATOM 722 N N . GLN A 1 91 ? -4.739 11.443 5.819 1.00 97.94 91 GLN A N 1
ATOM 723 C CA . GLN A 1 91 ? -4.823 10.797 4.497 1.00 97.94 91 GLN A CA 1
ATOM 724 C C . GLN A 1 91 ? -5.976 9.780 4.395 1.00 97.94 91 GLN A C 1
ATOM 726 O O . GLN A 1 91 ? -6.022 8.967 3.469 1.00 97.94 91 GLN A O 1
ATOM 731 N N . GLU A 1 92 ? -6.914 9.795 5.345 1.00 98.56 92 GLU A N 1
ATOM 732 C CA . GLU A 1 92 ? -7.961 8.778 5.479 1.00 98.56 92 GLU A CA 1
ATOM 733 C C . GLU A 1 92 ? -8.917 8.767 4.284 1.00 98.56 92 GLU A C 1
ATOM 735 O O . GLU A 1 92 ? -9.184 7.707 3.715 1.00 98.56 92 GLU A O 1
ATOM 740 N N . ALA A 1 93 ? -9.392 9.944 3.868 1.00 98.62 93 ALA A N 1
ATOM 741 C CA . ALA A 1 93 ? -10.290 10.089 2.725 1.00 98.62 93 ALA A CA 1
ATOM 742 C C . ALA A 1 93 ? -9.668 9.573 1.419 1.00 98.62 93 ALA A C 1
ATOM 744 O O . ALA A 1 93 ? -10.349 8.904 0.640 1.00 98.62 93 ALA A O 1
ATOM 745 N N . ALA A 1 94 ? -8.369 9.807 1.212 1.00 98.62 94 ALA A N 1
ATOM 746 C CA . ALA A 1 94 ? -7.628 9.288 0.068 1.00 98.62 94 ALA A CA 1
ATOM 747 C C . ALA A 1 94 ? -7.562 7.753 0.074 1.00 98.62 94 ALA A C 1
ATOM 749 O O . ALA A 1 94 ? -7.858 7.113 -0.937 1.00 98.62 94 ALA A O 1
ATOM 750 N N . ALA A 1 95 ? -7.234 7.150 1.219 1.00 98.62 95 ALA A N 1
ATOM 751 C CA . ALA A 1 95 ? -7.159 5.698 1.351 1.00 98.62 95 ALA A CA 1
ATOM 752 C C . ALA A 1 95 ? -8.530 5.018 1.175 1.00 98.62 95 ALA A C 1
ATOM 754 O O . ALA A 1 95 ? -8.649 4.057 0.411 1.00 98.62 95 ALA A O 1
ATOM 755 N N . VAL A 1 96 ? -9.573 5.531 1.839 1.00 98.88 96 VAL A N 1
ATOM 756 C CA . VAL A 1 96 ? -10.944 4.996 1.748 1.00 98.88 96 VAL A CA 1
ATOM 757 C C . VAL A 1 96 ? -11.519 5.193 0.353 1.00 98.88 96 VAL A C 1
ATOM 759 O O . VAL A 1 96 ? -12.104 4.264 -0.206 1.00 98.88 96 VAL A O 1
ATOM 762 N N . GLY A 1 97 ? -11.313 6.368 -0.243 1.00 98.75 97 GLY A N 1
ATOM 763 C CA . GLY A 1 97 ? -11.811 6.657 -1.579 1.00 98.75 97 GLY A CA 1
ATOM 764 C C . GLY A 1 97 ? -11.165 5.783 -2.656 1.00 98.75 97 GLY A C 1
ATOM 765 O O . GLY A 1 97 ? -11.872 5.267 -3.522 1.00 98.75 97 GLY A O 1
ATOM 766 N N . MET A 1 98 ? -9.853 5.528 -2.550 1.00 98.69 98 MET A N 1
ATOM 767 C CA . MET A 1 98 ? -9.167 4.521 -3.365 1.00 98.69 98 MET A CA 1
ATOM 768 C C . MET A 1 98 ? -9.824 3.156 -3.173 1.00 98.69 98 MET A C 1
ATOM 770 O O . MET A 1 98 ? -10.266 2.539 -4.140 1.00 98.69 98 MET A O 1
ATOM 774 N N . ALA A 1 99 ? -9.878 2.672 -1.930 1.00 98.75 99 ALA A N 1
ATOM 775 C CA . ALA A 1 99 ? -10.298 1.310 -1.639 1.00 98.75 99 ALA A CA 1
ATOM 776 C C . ALA A 1 99 ? -11.723 1.026 -2.116 1.00 98.75 99 ALA A C 1
ATOM 778 O O . ALA A 1 99 ? -11.959 -0.039 -2.672 1.00 98.75 99 ALA A O 1
ATOM 779 N N . TYR A 1 100 ? -12.651 1.972 -1.965 1.00 98.75 100 TYR A N 1
ATOM 780 C CA . TYR A 1 100 ? -14.062 1.800 -2.313 1.00 98.75 100 TYR A CA 1
ATOM 781 C C . TYR A 1 100 ? -14.290 1.414 -3.788 1.00 98.75 100 TYR A C 1
ATOM 783 O O . TYR A 1 100 ? -15.222 0.669 -4.100 1.00 98.75 100 TYR A O 1
ATOM 791 N N . ALA A 1 101 ? -13.430 1.865 -4.706 1.00 97.69 101 ALA A N 1
ATOM 792 C CA . ALA A 1 101 ? -13.506 1.508 -6.125 1.00 97.69 101 ALA A CA 1
ATOM 793 C C . ALA A 1 101 ? -12.909 0.123 -6.456 1.00 97.69 101 ALA A C 1
ATOM 795 O O . ALA A 1 101 ? -13.019 -0.340 -7.595 1.00 97.69 101 ALA A O 1
ATOM 796 N N . LEU A 1 102 ? -12.278 -0.535 -5.481 1.00 98.62 102 LEU A N 1
ATOM 797 C CA . LEU A 1 102 ? -11.513 -1.759 -5.677 1.00 98.62 102 LEU A CA 1
ATOM 798 C C . LEU A 1 102 ? -12.214 -2.998 -5.091 1.00 98.62 102 LEU A C 1
ATOM 800 O O . LEU A 1 102 ? -12.962 -2.915 -4.115 1.00 98.62 102 LEU A O 1
ATOM 804 N N . ASP A 1 103 ? -11.900 -4.166 -5.648 1.00 97.75 103 ASP A N 1
ATOM 805 C CA . ASP A 1 103 ? -12.369 -5.496 -5.233 1.00 97.75 103 ASP A CA 1
ATOM 806 C C . ASP A 1 103 ? -11.199 -6.457 -4.942 1.00 97.75 103 ASP A C 1
ATOM 808 O O . ASP A 1 103 ? -10.042 -6.085 -5.104 1.00 97.75 103 ASP A O 1
ATOM 812 N N . THR A 1 104 ? -11.446 -7.677 -4.468 1.00 96.94 104 THR A N 1
ATOM 813 C CA . THR A 1 104 ? -10.367 -8.603 -4.067 1.00 96.94 104 THR A CA 1
ATOM 814 C C . THR A 1 104 ? -9.456 -9.060 -5.213 1.00 96.94 104 THR A C 1
ATOM 816 O O . THR A 1 104 ? -8.342 -9.510 -4.941 1.00 96.94 104 THR A O 1
ATOM 819 N N . ASP A 1 105 ? -9.866 -8.896 -6.477 1.00 97.75 105 ASP A N 1
ATOM 820 C CA . ASP A 1 105 ? -9.000 -9.130 -7.632 1.00 97.75 105 ASP A CA 1
ATOM 821 C C . ASP A 1 105 ? -8.038 -7.952 -7.861 1.00 97.75 105 ASP A C 1
ATOM 823 O O . ASP A 1 105 ? -6.981 -8.144 -8.459 1.00 97.75 105 ASP A O 1
ATOM 827 N N . ASP A 1 106 ? -8.334 -6.743 -7.385 1.00 98.62 106 ASP A N 1
ATOM 828 C CA . ASP A 1 106 ? -7.430 -5.595 -7.498 1.00 98.62 106 ASP A CA 1
ATOM 829 C C . ASP A 1 106 ? -6.295 -5.650 -6.471 1.00 98.62 106 ASP A C 1
ATOM 831 O O . ASP A 1 106 ? -6.526 -5.767 -5.263 1.00 98.62 106 ASP A O 1
ATOM 835 N N . PHE A 1 107 ? -5.056 -5.495 -6.940 1.00 98.44 107 PHE A N 1
ATOM 836 C CA . PHE A 1 107 ? -3.875 -5.554 -6.077 1.00 98.44 107 PHE A CA 1
ATOM 837 C C . PHE A 1 107 ? -3.408 -4.156 -5.692 1.00 98.44 107 PHE A C 1
ATOM 839 O O . PHE A 1 107 ? -3.268 -3.297 -6.558 1.00 98.44 107 PHE A O 1
ATOM 846 N N . ILE A 1 108 ? -3.100 -3.939 -4.415 1.00 98.31 108 ILE A N 1
ATOM 847 C CA . ILE A 1 108 ? -2.465 -2.706 -3.941 1.00 98.31 108 ILE A CA 1
ATOM 848 C C . ILE A 1 108 ? -1.062 -2.997 -3.411 1.00 98.31 108 ILE A C 1
ATOM 850 O O . ILE A 1 108 ? -0.847 -3.986 -2.711 1.00 98.31 108 ILE A O 1
ATOM 854 N N . PHE A 1 109 ? -0.119 -2.114 -3.730 1.00 97.38 109 PHE A N 1
ATOM 855 C CA . PHE A 1 109 ? 1.233 -2.113 -3.179 1.00 97.38 109 PHE A CA 1
ATOM 856 C C . PHE A 1 109 ? 1.470 -0.798 -2.446 1.00 97.38 109 PHE A C 1
ATOM 858 O O . PHE A 1 109 ? 1.502 0.261 -3.072 1.00 97.38 109 PHE A O 1
ATOM 865 N N . GLY A 1 110 ? 1.646 -0.878 -1.128 1.00 92.31 110 GLY A N 1
ATOM 866 C CA . GLY A 1 110 ? 1.799 0.289 -0.264 1.00 92.31 110 GLY A CA 1
ATOM 867 C C . GLY A 1 110 ? 3.228 0.816 -0.146 1.00 92.31 110 GLY A C 1
ATOM 868 O O . GLY A 1 110 ? 4.204 0.113 -0.422 1.00 92.31 110 GLY A O 1
ATOM 869 N N . SER A 1 111 ? 3.359 2.056 0.324 1.00 91.19 111 SER A N 1
ATOM 870 C CA . SER A 1 111 ? 4.631 2.604 0.824 1.00 91.19 111 SER A CA 1
ATOM 871 C C . SER A 1 111 ? 4.877 2.198 2.288 1.00 91.19 111 SER A C 1
ATOM 873 O O . SER A 1 111 ? 4.054 1.517 2.895 1.00 91.19 111 SER A O 1
ATOM 875 N N . HIS A 1 112 ? 5.951 2.677 2.917 1.00 90.56 112 HIS A N 1
ATOM 876 C CA . HIS A 1 112 ? 6.167 2.509 4.362 1.00 90.56 112 HIS A CA 1
ATOM 877 C C . HIS A 1 112 ? 5.094 3.181 5.246 1.00 90.56 112 HIS A C 1
ATOM 879 O O . HIS A 1 112 ? 5.089 2.957 6.453 1.00 90.56 112 HIS A O 1
ATOM 885 N N . ARG A 1 113 ? 4.204 4.006 4.670 1.00 92.56 113 ARG A N 1
ATOM 886 C CA . ARG A 1 113 ? 3.105 4.726 5.340 1.00 92.56 113 ARG A CA 1
ATOM 887 C C . ARG A 1 113 ? 1.739 4.238 4.838 1.00 92.56 113 ARG A C 1
ATOM 889 O O . ARG A 1 113 ? 0.932 5.020 4.359 1.00 92.56 113 ARG A O 1
ATOM 896 N N . SER A 1 114 ? 1.504 2.932 4.882 1.00 92.38 114 SER A N 1
ATOM 897 C CA . SER A 1 114 ? 0.351 2.299 4.217 1.00 92.38 114 SER A CA 1
ATOM 898 C C . SER A 1 114 ? -0.693 1.713 5.166 1.00 92.38 114 SER A C 1
ATOM 900 O O . SER A 1 114 ? -1.580 1.006 4.700 1.00 92.38 114 SER A O 1
ATOM 902 N N . HIS A 1 115 ? -0.663 2.009 6.474 1.00 95.06 115 HIS A N 1
ATOM 903 C CA . HIS A 1 115 ? -1.688 1.486 7.392 1.00 95.06 115 HIS A CA 1
ATOM 904 C C . HIS A 1 115 ? -3.104 1.841 6.921 1.00 95.06 115 HIS A C 1
ATOM 906 O O . HIS A 1 115 ? -3.951 0.956 6.834 1.00 95.06 115 HIS A O 1
ATOM 912 N N . GLY A 1 116 ? -3.341 3.106 6.547 1.00 96.62 116 GLY A N 1
ATOM 913 C CA . GLY A 1 116 ? -4.628 3.541 6.009 1.00 96.62 116 GLY A CA 1
ATOM 914 C C . GLY A 1 116 ? -5.029 2.791 4.739 1.00 96.62 116 GLY A C 1
ATOM 915 O O . GLY A 1 116 ? -6.165 2.348 4.628 1.00 96.62 116 GLY A O 1
ATOM 916 N N . GLU A 1 117 ? -4.094 2.568 3.815 1.00 97.25 117 GLU A N 1
ATOM 917 C CA . GLU A 1 117 ? -4.333 1.822 2.570 1.00 97.25 117 GLU A CA 1
ATOM 918 C C . GLU A 1 117 ? -4.705 0.353 2.841 1.00 97.25 117 GLU A C 1
ATOM 920 O O . GLU A 1 117 ? -5.647 -0.169 2.243 1.00 97.25 117 GLU A O 1
ATOM 925 N N . ILE A 1 118 ? -3.993 -0.297 3.768 1.00 97.69 118 ILE A N 1
ATOM 926 C CA . ILE A 1 118 ? -4.226 -1.684 4.198 1.00 97.69 118 ILE A CA 1
ATOM 927 C C . ILE A 1 118 ? -5.604 -1.807 4.850 1.00 97.69 118 ILE A C 1
ATOM 929 O O . ILE A 1 118 ? -6.394 -2.674 4.474 1.00 97.69 118 ILE A O 1
ATOM 933 N N . L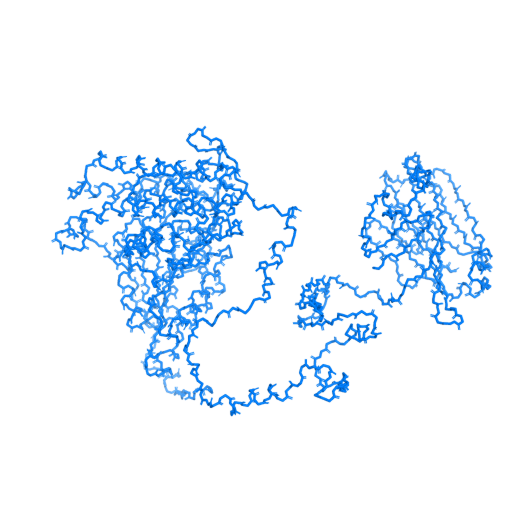EU A 1 119 ? -5.907 -0.932 5.812 1.00 98.69 119 LEU A N 1
ATOM 934 C CA . LEU A 1 119 ? -7.176 -0.948 6.534 1.00 98.69 119 LEU A CA 1
ATOM 935 C C . LEU A 1 119 ? -8.341 -0.636 5.595 1.00 98.69 119 LEU A C 1
ATOM 937 O O . LEU A 1 119 ? -9.294 -1.405 5.556 1.00 98.69 119 LEU A O 1
ATOM 941 N N . ALA A 1 120 ? -8.244 0.412 4.775 1.00 98.75 120 ALA A N 1
ATOM 942 C CA . ALA A 1 120 ? -9.280 0.772 3.811 1.00 98.75 120 ALA A CA 1
ATOM 943 C C . ALA A 1 120 ? -9.585 -0.382 2.845 1.00 98.75 120 ALA A C 1
ATOM 945 O O . ALA A 1 120 ? -10.743 -0.760 2.650 1.00 98.75 120 ALA A O 1
ATOM 946 N N . LYS A 1 121 ? -8.544 -0.993 2.264 1.00 98.69 121 LYS A N 1
ATOM 947 C CA . LYS A 1 121 ? -8.704 -2.121 1.341 1.00 98.69 121 LYS A CA 1
ATOM 948 C C . LYS A 1 121 ? -9.274 -3.358 2.029 1.00 98.69 121 LYS A C 1
ATOM 950 O O . LYS A 1 121 ? -10.096 -4.064 1.437 1.00 98.69 121 LYS A O 1
ATOM 955 N N . GLY A 1 122 ? -8.871 -3.614 3.271 1.00 98.69 122 GLY A N 1
ATOM 956 C CA . GLY A 1 122 ? -9.391 -4.721 4.061 1.00 98.69 122 GLY A CA 1
ATOM 957 C C . GLY A 1 122 ? -10.864 -4.536 4.418 1.00 98.69 122 GLY A C 1
ATOM 958 O O . GLY A 1 122 ? -11.657 -5.443 4.174 1.00 98.69 122 GLY A O 1
ATOM 959 N N . LEU A 1 123 ? -11.250 -3.354 4.909 1.00 98.88 123 LEU A N 1
ATOM 960 C CA . LEU A 1 123 ? -12.636 -2.999 5.239 1.00 98.88 123 LEU A CA 1
ATOM 961 C C . LEU A 1 123 ? -13.540 -3.115 4.008 1.00 98.88 123 LEU A C 1
ATOM 963 O O . LEU A 1 123 ? -14.591 -3.758 4.065 1.00 98.88 123 LEU A O 1
ATOM 967 N N . ARG A 1 124 ? -13.081 -2.607 2.856 1.00 98.62 124 ARG A N 1
ATOM 968 C CA . ARG A 1 124 ? -13.790 -2.779 1.585 1.00 98.62 124 ARG A CA 1
ATOM 969 C C . ARG A 1 124 ? -13.963 -4.250 1.212 1.00 98.62 124 ARG A C 1
ATOM 971 O O . ARG A 1 124 ? -15.052 -4.651 0.812 1.00 98.62 124 ARG A O 1
ATOM 978 N N . SER A 1 125 ? -12.911 -5.053 1.330 1.00 98.69 125 SER A N 1
ATOM 979 C CA . SER A 1 125 ? -12.965 -6.479 0.982 1.00 98.69 125 SER A CA 1
ATOM 980 C C . SER A 1 125 ? -13.943 -7.228 1.889 1.00 98.69 125 SER A C 1
ATOM 982 O O . SER A 1 125 ? -14.786 -7.983 1.408 1.00 98.69 125 SER A O 1
ATOM 984 N N . ILE A 1 126 ? -13.915 -6.938 3.193 1.00 98.69 126 ILE A N 1
ATOM 985 C CA . ILE A 1 126 ? -14.882 -7.458 4.164 1.00 98.69 126 ILE A CA 1
ATOM 986 C C . ILE A 1 126 ? -16.302 -7.061 3.776 1.00 98.69 126 ILE A C 1
ATOM 988 O O . ILE A 1 126 ? -17.186 -7.906 3.851 1.00 98.69 126 ILE A O 1
ATOM 992 N N . GLN A 1 127 ? -16.542 -5.826 3.336 1.00 98.00 127 GLN A N 1
ATOM 993 C CA . GLN A 1 127 ? -17.869 -5.388 2.908 1.00 98.00 127 GLN A CA 1
ATOM 994 C C . GLN A 1 127 ? -18.401 -6.223 1.731 1.00 98.00 127 GLN A C 1
ATOM 996 O O . GLN A 1 127 ? -19.545 -6.670 1.781 1.00 98.00 127 GLN A O 1
ATOM 1001 N N . ILE A 1 128 ? -17.603 -6.401 0.675 1.00 97.75 128 ILE A N 1
ATOM 1002 C CA . ILE A 1 128 ? -18.090 -6.936 -0.609 1.00 97.75 128 ILE A CA 1
ATOM 1003 C C . ILE A 1 128 ? -18.062 -8.462 -0.708 1.00 97.75 128 ILE A C 1
ATOM 1005 O O . ILE A 1 128 ? -18.822 -9.022 -1.495 1.00 97.75 128 ILE A O 1
ATOM 1009 N N . LEU A 1 129 ? -17.196 -9.136 0.054 1.00 98.25 129 LEU A N 1
ATOM 1010 C CA . LEU A 1 129 ? -17.094 -10.594 0.003 1.00 98.25 129 LEU A CA 1
ATOM 1011 C C . LEU A 1 129 ? -18.394 -11.259 0.483 1.00 98.25 129 LEU A C 1
ATOM 1013 O O . LEU A 1 129 ? -19.054 -10.734 1.376 1.00 98.25 129 LEU A O 1
ATOM 1017 N N . PRO A 1 130 ? -18.770 -12.436 -0.020 1.00 98.19 130 PRO A N 1
ATOM 1018 C CA . PRO A 1 130 ? -19.753 -13.290 0.644 1.00 98.19 130 PRO A CA 1
ATOM 1019 C C . PRO A 1 130 ? -19.312 -13.662 2.075 1.00 98.19 130 PRO A C 1
ATOM 1021 O O . PRO A 1 130 ? -18.119 -13.724 2.377 1.00 98.19 130 PRO A O 1
ATOM 1024 N N . GLU A 1 131 ? -20.255 -13.864 3.002 1.00 98.06 131 GLU A N 1
ATOM 1025 C CA . GLU A 1 131 ? -19.914 -14.172 4.405 1.00 98.06 131 GLU A CA 1
ATOM 1026 C C . GLU A 1 131 ? -19.225 -15.529 4.579 1.00 98.06 131 GLU A C 1
ATOM 1028 O O . GLU A 1 131 ? -18.335 -15.662 5.415 1.00 98.06 131 GLU A O 1
ATOM 1033 N N . ASP A 1 132 ? -19.619 -16.527 3.793 1.00 98.06 132 ASP A N 1
ATOM 1034 C CA . ASP A 1 132 ? -19.017 -17.859 3.774 1.00 98.06 132 ASP A CA 1
ATOM 1035 C C . ASP A 1 132 ? -17.576 -17.821 3.254 1.00 98.06 132 ASP A C 1
ATOM 1037 O O . ASP A 1 132 ? -16.692 -18.431 3.855 1.00 98.06 132 ASP A O 1
ATOM 1041 N N . GLU A 1 133 ? -17.320 -17.041 2.203 1.00 98.25 133 GLU A N 1
ATOM 1042 C CA . GLU A 1 133 ? -15.972 -16.835 1.670 1.00 98.25 133 GLU A CA 1
ATOM 1043 C C . GLU A 1 133 ? -15.081 -16.070 2.658 1.00 98.25 133 GLU A C 1
ATOM 1045 O O . GLU A 1 133 ? -13.965 -16.502 2.946 1.00 98.25 133 GLU A O 1
ATOM 1050 N N . LEU A 1 134 ? -15.590 -14.984 3.252 1.00 98.62 134 LEU A N 1
ATOM 1051 C CA . LEU A 1 134 ? -14.876 -14.233 4.288 1.00 98.62 134 LEU A CA 1
ATOM 1052 C C . LEU A 1 134 ? -14.518 -15.129 5.480 1.00 98.62 134 LEU A C 1
ATOM 1054 O O . LEU A 1 134 ? -13.384 -15.107 5.960 1.00 98.62 134 LEU A O 1
ATOM 1058 N N . LYS A 1 135 ? -15.476 -15.933 5.952 1.00 98.12 135 LYS A N 1
ATOM 1059 C CA . LYS A 1 135 ? -15.260 -16.874 7.051 1.00 98.12 135 LYS A CA 1
ATOM 1060 C C . LYS A 1 135 ? -14.176 -17.891 6.700 1.00 98.12 135 LYS A C 1
ATOM 1062 O O . LYS A 1 135 ? -13.248 -18.064 7.485 1.00 98.12 135 LYS A O 1
ATOM 1067 N N . LYS A 1 136 ? -14.256 -18.494 5.512 1.00 98.38 136 LYS A N 1
ATOM 1068 C CA . LYS A 1 136 ? -13.258 -19.447 5.021 1.00 98.38 136 LYS A CA 1
ATOM 1069 C C . LYS A 1 136 ? -11.857 -18.833 4.994 1.00 98.38 136 LYS A C 1
ATOM 1071 O O . LYS A 1 136 ? -10.929 -19.431 5.526 1.00 98.38 136 LYS A O 1
ATOM 1076 N N . ILE A 1 137 ? -11.712 -17.623 4.445 1.00 98.38 137 ILE A N 1
ATOM 1077 C CA . ILE A 1 137 ? -10.429 -16.905 4.408 1.00 98.38 137 ILE A CA 1
ATOM 1078 C C . ILE A 1 137 ? -9.855 -16.747 5.822 1.00 98.38 137 ILE A C 1
ATOM 1080 O O . ILE A 1 137 ? -8.684 -17.046 6.042 1.00 98.38 137 ILE A O 1
ATOM 1084 N N . MET A 1 138 ? -10.665 -16.310 6.791 1.00 98.25 138 MET A N 1
ATOM 1085 C CA . MET A 1 138 ? -10.202 -16.115 8.170 1.00 98.25 138 MET A CA 1
ATOM 1086 C C . MET A 1 138 ? -9.844 -17.430 8.883 1.00 98.25 138 MET A C 1
ATOM 1088 O O . MET A 1 138 ? -8.910 -17.447 9.683 1.00 98.25 138 MET A O 1
ATOM 1092 N N . GLU A 1 139 ? -10.581 -18.514 8.624 1.00 98.19 139 GLU A N 1
ATOM 1093 C CA . GLU A 1 139 ? -10.348 -19.836 9.224 1.00 98.19 139 GLU A CA 1
ATOM 1094 C C . GLU A 1 139 ? -9.113 -20.537 8.638 1.00 98.19 139 GLU A C 1
ATOM 1096 O O . GLU A 1 139 ? -8.376 -21.199 9.366 1.00 98.19 139 GLU A O 1
ATOM 1101 N N . GLU A 1 140 ? -8.858 -20.383 7.338 1.00 97.19 140 GLU A N 1
ATOM 1102 C CA . GLU A 1 140 ? -7.722 -21.014 6.657 1.00 97.19 140 GLU A CA 1
ATOM 1103 C C . GLU A 1 140 ? -6.418 -20.223 6.838 1.00 97.19 140 GLU A C 1
ATOM 1105 O O . GLU A 1 140 ? -5.335 -20.813 6.908 1.00 97.19 140 GLU A O 1
ATOM 1110 N N . PHE A 1 141 ? -6.494 -18.892 6.956 1.00 95.62 141 PHE A N 1
ATOM 1111 C CA . PHE A 1 141 ? -5.309 -18.047 7.074 1.00 95.62 141 PHE A CA 1
ATOM 1112 C C . PHE A 1 141 ? -4.515 -18.357 8.348 1.00 95.62 141 PHE A C 1
ATOM 1114 O O . PHE A 1 141 ? -5.006 -18.211 9.470 1.00 95.62 141 PHE A O 1
ATOM 1121 N N . TRP A 1 142 ? -3.276 -18.824 8.166 1.00 92.44 142 TRP A N 1
ATOM 1122 C CA . TRP A 1 142 ? -2.428 -19.379 9.230 1.00 92.44 142 TRP A CA 1
ATOM 1123 C C . TRP A 1 142 ? -3.139 -20.410 10.122 1.00 92.44 142 TRP A C 1
ATOM 1125 O O . TRP A 1 142 ? -2.887 -20.469 11.326 1.00 92.44 142 TRP A O 1
ATOM 1135 N N . GLY A 1 143 ? -4.042 -21.211 9.546 1.00 94.56 143 GLY A N 1
ATOM 1136 C CA . GLY A 1 143 ? -4.833 -22.193 10.291 1.00 94.56 143 GLY A CA 1
ATOM 1137 C C . GLY A 1 143 ? -5.749 -21.567 11.349 1.00 94.56 143 GLY A C 1
ATOM 1138 O O . GLY A 1 143 ? -6.014 -22.192 12.374 1.00 94.56 143 GLY A O 1
ATOM 1139 N N . GLY A 1 144 ? -6.166 -20.313 11.150 1.00 96.81 144 GLY A N 1
ATOM 1140 C CA . GLY A 1 144 ? -7.099 -19.609 12.023 1.00 96.81 144 GLY A CA 1
ATOM 1141 C C . GLY A 1 144 ? -6.458 -18.994 13.266 1.00 96.81 144 GLY A C 1
ATOM 1142 O O . GLY A 1 144 ? -7.181 -18.542 14.150 1.00 96.81 144 GLY A O 1
ATOM 1143 N N . ALA A 1 145 ? -5.124 -18.939 13.360 1.00 96.69 145 ALA A N 1
ATOM 1144 C CA . ALA A 1 145 ? -4.424 -18.412 14.537 1.00 96.69 145 ALA A CA 1
ATOM 1145 C C . ALA A 1 145 ? -4.817 -16.958 14.863 1.00 96.69 145 ALA A C 1
ATOM 1147 O O . ALA A 1 145 ? -5.131 -16.635 16.009 1.00 96.69 145 ALA A O 1
ATOM 1148 N N . THR A 1 146 ? -4.863 -16.087 13.851 1.00 97.94 146 THR A N 1
ATOM 1149 C CA . THR A 1 146 ? -5.297 -14.689 14.004 1.00 97.94 146 THR A CA 1
ATOM 1150 C C . THR A 1 146 ? -6.781 -14.606 14.384 1.00 97.94 146 THR A C 1
ATOM 1152 O O . THR A 1 146 ? -7.149 -13.867 15.299 1.00 97.94 146 THR A O 1
ATOM 1155 N N . LEU A 1 147 ? -7.634 -15.409 13.734 1.00 98.38 147 LEU A N 1
ATOM 1156 C CA . LEU A 1 147 ? -9.074 -15.465 14.007 1.00 98.38 147 LEU A CA 1
ATOM 1157 C C . LEU A 1 147 ? -9.371 -15.922 15.438 1.00 98.38 147 LEU A C 1
ATOM 1159 O O . LEU A 1 147 ? -10.216 -15.328 16.104 1.00 98.38 147 LEU A O 1
ATOM 1163 N N . ALA A 1 148 ? -8.659 -16.938 15.928 1.00 98.06 148 ALA A N 1
ATOM 1164 C CA . ALA A 1 148 ? -8.859 -17.515 17.251 1.00 98.06 148 ALA A CA 1
ATOM 1165 C C . ALA A 1 148 ? -8.713 -16.480 18.375 1.00 98.06 148 ALA A C 1
ATOM 1167 O O . ALA A 1 148 ? -9.457 -16.532 19.358 1.00 98.06 148 ALA A O 1
ATOM 1168 N N . VAL A 1 149 ? -7.797 -15.520 18.216 1.00 98.31 149 VAL A N 1
ATOM 1169 C CA . VAL A 1 149 ? -7.636 -14.416 19.167 1.00 98.31 149 VAL A CA 1
ATOM 1170 C C . VAL A 1 149 ? -8.659 -13.314 18.909 1.00 98.31 149 VAL A C 1
ATOM 1172 O O . VAL A 1 149 ? -9.317 -12.877 19.853 1.00 98.31 149 VAL A O 1
ATOM 1175 N N . ALA A 1 150 ? -8.852 -12.902 17.652 1.00 97.81 150 ALA A N 1
ATOM 1176 C CA . ALA A 1 150 ? -9.794 -11.838 17.300 1.00 97.81 150 ALA A CA 1
ATOM 1177 C C . ALA A 1 150 ? -11.232 -12.140 17.764 1.00 97.81 150 ALA A C 1
ATOM 1179 O O . ALA A 1 150 ? -11.921 -11.245 18.254 1.00 97.81 150 ALA A O 1
ATOM 1180 N N . GLN A 1 151 ? -11.671 -13.401 17.690 1.00 97.44 151 GLN A N 1
ATOM 1181 C CA . GLN A 1 151 ? -13.010 -13.824 18.119 1.00 97.44 151 GLN A CA 1
ATOM 1182 C C . GLN A 1 151 ? -13.174 -13.938 19.644 1.00 97.44 151 GLN A C 1
ATOM 1184 O O . GLN A 1 151 ? -14.286 -14.139 20.138 1.00 97.44 151 GLN A O 1
ATOM 1189 N N . LYS A 1 152 ? -12.088 -13.854 20.425 1.00 95.38 152 LYS A N 1
ATOM 1190 C CA . LYS A 1 152 ? -12.140 -14.114 21.865 1.00 95.38 152 LYS A CA 1
ATOM 1191 C C . LYS A 1 152 ? -13.011 -13.076 22.572 1.00 95.38 152 LYS A C 1
ATOM 1193 O O . LYS A 1 152 ? -12.723 -11.883 22.563 1.00 95.38 152 LYS A O 1
ATOM 1198 N N . GLY A 1 153 ? -14.079 -13.559 23.209 1.00 87.44 153 GLY A N 1
ATOM 1199 C CA . GLY A 1 153 ? -15.053 -12.716 23.906 1.00 87.44 153 GLY A CA 1
ATOM 1200 C C . GLY A 1 153 ? -15.971 -11.910 22.982 1.00 87.44 153 GLY A C 1
ATOM 1201 O O . GLY A 1 153 ? -16.775 -11.131 23.486 1.00 87.44 153 GLY A O 1
ATOM 1202 N N . PHE A 1 154 ? -15.890 -12.105 21.662 1.00 95.31 154 PHE A N 1
ATOM 1203 C CA . PHE A 1 154 ? -16.702 -11.390 20.686 1.00 95.31 154 PHE A CA 1
ATOM 1204 C C . PHE A 1 154 ? -17.997 -12.151 20.367 1.00 95.31 154 PHE A C 1
ATOM 1206 O O . PHE A 1 154 ? -18.001 -13.373 20.213 1.00 95.31 154 PHE A O 1
ATOM 1213 N N . LYS A 1 155 ? -19.110 -11.419 20.265 1.00 91.50 155 LYS A N 1
ATOM 1214 C CA . LYS A 1 155 ? -20.411 -11.926 19.815 1.00 91.50 155 LYS A CA 1
ATOM 1215 C C . LYS A 1 155 ? -21.002 -10.910 18.844 1.00 91.50 155 LYS A C 1
ATOM 1217 O O . LYS A 1 155 ? -21.452 -9.857 19.278 1.00 91.50 155 LYS A O 1
ATOM 1222 N N . GLY A 1 156 ? -21.002 -11.242 17.562 1.00 94.06 156 GLY A N 1
ATOM 1223 C CA . GLY A 1 156 ? -21.522 -10.392 16.495 1.00 94.06 156 GLY A CA 1
ATOM 1224 C C . GLY A 1 156 ? -21.641 -11.167 15.188 1.00 94.06 156 GLY A C 1
ATOM 1225 O O . GLY A 1 156 ? -21.447 -12.385 15.154 1.00 94.06 156 GLY A O 1
ATOM 1226 N N . SER A 1 157 ? -21.979 -10.455 14.124 1.00 97.31 157 SER A N 1
ATOM 1227 C CA . SER A 1 157 ? -22.037 -10.964 12.755 1.00 97.31 157 SER A CA 1
ATOM 1228 C C . SER A 1 157 ? -20.653 -11.340 12.212 1.00 97.31 157 SER A C 1
ATOM 1230 O O . SER A 1 157 ? -19.612 -10.911 12.718 1.00 97.31 157 SER A O 1
ATOM 1232 N N . THR A 1 158 ? -20.631 -12.111 11.121 1.00 97.75 158 THR A N 1
ATOM 1233 C CA . THR A 1 158 ? -19.388 -12.471 10.420 1.00 97.75 158 THR A CA 1
ATOM 1234 C C . THR A 1 158 ? -18.654 -11.236 9.890 1.00 97.75 158 THR A C 1
ATOM 1236 O O . THR A 1 158 ? -17.425 -11.210 9.888 1.00 97.75 158 THR A O 1
ATOM 1239 N N . LYS A 1 159 ? -19.380 -10.188 9.477 1.00 97.75 159 LYS A N 1
ATOM 1240 C CA . LYS A 1 159 ? -18.783 -8.930 8.999 1.00 97.75 159 LYS A CA 1
ATOM 1241 C C . LYS A 1 159 ? -18.090 -8.152 10.108 1.00 97.75 159 LYS A C 1
ATOM 1243 O O . LYS A 1 159 ? -16.946 -7.746 9.926 1.00 97.75 159 LYS A O 1
ATOM 1248 N N . GLU A 1 160 ? -18.739 -8.003 11.258 1.00 98.19 160 GLU A N 1
ATOM 1249 C CA . GLU A 1 160 ? -18.136 -7.336 12.419 1.00 98.19 160 GLU A CA 1
ATOM 1250 C C . GLU A 1 160 ? -16.918 -8.123 12.932 1.00 98.19 160 GLU A C 1
ATOM 1252 O O . GLU A 1 160 ? -15.885 -7.533 13.252 1.00 98.19 160 GLU A O 1
ATOM 1257 N N . LEU A 1 161 ? -16.982 -9.463 12.920 1.00 98.62 161 LEU A N 1
ATOM 1258 C CA . LEU A 1 161 ? -15.817 -10.301 13.217 1.00 98.62 161 LEU A CA 1
ATOM 1259 C C . LEU A 1 161 ? -14.694 -10.108 12.189 1.00 98.62 161 LEU A C 1
ATOM 1261 O O . LEU A 1 161 ? -13.531 -10.067 12.576 1.00 98.62 161 LEU A O 1
ATOM 1265 N N . GLY A 1 162 ? -15.025 -9.943 10.906 1.00 98.62 162 GLY A N 1
ATOM 1266 C CA . GLY A 1 162 ? -14.064 -9.616 9.852 1.00 98.62 162 GLY A CA 1
ATOM 1267 C C . GLY A 1 162 ? -13.329 -8.301 10.108 1.00 98.62 162 GLY A C 1
ATOM 1268 O O . GLY A 1 162 ? -12.105 -8.253 9.999 1.00 98.62 162 GLY A O 1
ATOM 1269 N N . ILE A 1 163 ? -14.049 -7.249 10.510 1.00 98.69 163 ILE A N 1
ATOM 1270 C CA . ILE A 1 163 ? -13.451 -5.951 10.874 1.00 98.69 163 ILE A CA 1
ATOM 1271 C C . ILE A 1 163 ? -12.507 -6.126 12.067 1.00 98.69 163 ILE A C 1
ATOM 1273 O O . ILE A 1 163 ? -11.361 -5.675 12.036 1.00 98.69 163 ILE A O 1
ATOM 1277 N N . ARG A 1 164 ? -12.953 -6.854 13.095 1.00 98.56 164 ARG A N 1
ATOM 1278 C CA . ARG A 1 164 ? -12.141 -7.149 14.279 1.00 98.56 164 ARG A CA 1
ATOM 1279 C C . ARG A 1 164 ? -10.895 -7.969 13.937 1.00 98.56 164 ARG A C 1
ATOM 1281 O O . ARG A 1 164 ? -9.819 -7.660 14.436 1.00 98.56 164 ARG A O 1
ATOM 1288 N N . PHE A 1 165 ? -11.019 -8.975 13.070 1.00 98.81 165 PHE A N 1
ATOM 1289 C CA . PHE A 1 165 ? -9.906 -9.768 12.541 1.00 98.81 165 PHE A CA 1
ATOM 1290 C C . PHE A 1 165 ? -8.890 -8.885 11.815 1.00 98.81 165 PHE A C 1
ATOM 1292 O O . PHE A 1 165 ? -7.692 -9.014 12.064 1.00 98.81 165 PHE A O 1
ATOM 1299 N N . LEU A 1 166 ? -9.365 -7.957 10.978 1.00 98.81 166 LEU A N 1
ATOM 1300 C CA . LEU A 1 166 ? -8.512 -7.028 10.246 1.00 98.81 166 LEU A CA 1
ATOM 1301 C C . LEU A 1 166 ? -7.701 -6.129 11.180 1.00 98.81 166 LEU A C 1
ATOM 1303 O O . LEU A 1 166 ? -6.474 -6.076 11.088 1.00 98.81 166 LEU A O 1
ATOM 1307 N N . ILE A 1 167 ? -8.398 -5.446 12.089 1.00 98.75 167 ILE A N 1
ATOM 1308 C CA . ILE A 1 167 ? -7.792 -4.510 13.038 1.00 98.75 167 ILE A CA 1
ATOM 1309 C C . ILE A 1 167 ? -6.821 -5.259 13.953 1.00 98.75 167 ILE A C 1
ATOM 1311 O O . ILE A 1 167 ? -5.664 -4.861 14.071 1.00 98.75 167 ILE A O 1
ATOM 1315 N N . TYR A 1 168 ? -7.250 -6.370 14.560 1.00 98.75 168 TYR A N 1
ATOM 1316 C CA . TYR A 1 168 ? -6.390 -7.176 15.423 1.00 98.75 168 TYR A CA 1
ATOM 1317 C C . TYR A 1 168 ? -5.150 -7.689 14.685 1.00 98.75 168 TYR A C 1
ATOM 1319 O O . TYR A 1 168 ? -4.045 -7.522 15.195 1.00 98.75 168 TYR A O 1
ATOM 1327 N N . GLY A 1 169 ? -5.307 -8.272 13.492 1.00 98.38 169 GLY A N 1
ATOM 1328 C CA . GLY A 1 169 ? -4.195 -8.822 12.714 1.00 98.38 169 GLY A CA 1
ATOM 1329 C C . GLY A 1 169 ? -3.145 -7.769 12.358 1.00 98.38 169 GLY A C 1
ATOM 1330 O O . GLY A 1 169 ? -1.946 -8.033 12.480 1.00 98.38 169 GLY A O 1
ATOM 1331 N N . ALA A 1 170 ? -3.581 -6.553 12.012 1.00 97.81 170 ALA A N 1
ATOM 1332 C CA . ALA A 1 170 ? -2.691 -5.423 11.770 1.00 97.81 170 ALA A CA 1
ATOM 1333 C C . ALA A 1 170 ? -1.987 -4.946 13.056 1.00 97.81 170 ALA A C 1
ATOM 1335 O O . ALA A 1 170 ? -0.767 -4.791 13.054 1.00 97.81 170 ALA A O 1
ATOM 1336 N N . ILE A 1 171 ? -2.704 -4.765 14.176 1.00 97.88 171 ILE A N 1
ATOM 1337 C CA . ILE A 1 171 ? -2.080 -4.368 15.458 1.00 97.88 171 ILE A CA 1
ATOM 1338 C C . ILE A 1 171 ? -1.062 -5.424 15.906 1.00 97.88 171 ILE A C 1
ATOM 1340 O O . ILE A 1 171 ? 0.061 -5.084 16.282 1.00 97.88 171 ILE A O 1
ATOM 1344 N N . ALA A 1 172 ? -1.440 -6.702 15.858 1.00 97.75 172 ALA A N 1
ATOM 1345 C CA . ALA A 1 172 ? -0.592 -7.824 16.234 1.00 97.75 172 ALA A CA 1
ATOM 1346 C C . ALA A 1 172 ? 0.697 -7.853 15.399 1.00 97.75 172 ALA A C 1
ATOM 1348 O O . ALA A 1 172 ? 1.778 -8.021 15.964 1.00 97.75 172 ALA A O 1
ATOM 1349 N N . GLU A 1 173 ? 0.611 -7.601 14.090 1.00 96.50 173 GLU A N 1
ATOM 1350 C CA . GLU A 1 173 ? 1.786 -7.506 13.221 1.00 96.50 173 GLU A CA 1
ATOM 1351 C C . GLU A 1 173 ? 2.707 -6.347 13.627 1.00 96.50 173 GLU A C 1
ATOM 1353 O O . GLU A 1 173 ? 3.900 -6.543 13.861 1.00 96.50 173 GLU A O 1
ATOM 1358 N N . ILE A 1 174 ? 2.151 -5.146 13.810 1.00 95.75 174 ILE A N 1
ATOM 1359 C CA . ILE A 1 174 ? 2.907 -3.945 14.207 1.00 95.75 174 ILE A CA 1
ATOM 1360 C C . ILE A 1 174 ? 3.568 -4.112 15.581 1.00 95.75 174 ILE A C 1
ATOM 1362 O O . ILE A 1 174 ? 4.639 -3.556 15.838 1.00 95.75 174 ILE A O 1
ATOM 1366 N N . PHE A 1 175 ? 2.941 -4.879 16.472 1.00 96.44 175 PHE A N 1
ATOM 1367 C CA . PHE A 1 175 ? 3.431 -5.165 17.821 1.00 96.44 175 PHE A CA 1
ATOM 1368 C C . PHE A 1 175 ? 4.339 -6.396 17.896 1.00 96.44 175 PHE A C 1
ATOM 1370 O O . PHE A 1 175 ? 4.688 -6.825 19.003 1.00 96.44 175 PHE A O 1
ATOM 1377 N N . ALA A 1 176 ? 4.742 -6.926 16.739 1.00 94.81 176 ALA A N 1
ATOM 1378 C CA . ALA A 1 176 ? 5.619 -8.075 16.587 1.00 94.81 176 ALA A CA 1
ATOM 1379 C C . ALA A 1 176 ? 5.079 -9.340 17.282 1.00 94.81 176 ALA A C 1
ATOM 1381 O O . ALA A 1 176 ? 5.796 -10.027 18.015 1.00 94.81 176 ALA A O 1
ATOM 1382 N N . ARG A 1 177 ? 3.793 -9.646 17.071 1.00 95.94 177 ARG A N 1
ATOM 1383 C CA . ARG A 1 177 ? 3.128 -10.850 17.590 1.00 95.94 177 ARG A CA 1
ATOM 1384 C C . ARG A 1 177 ? 2.986 -11.905 16.501 1.00 95.94 177 ARG A C 1
ATOM 1386 O O . ARG A 1 177 ? 2.661 -11.597 15.359 1.00 95.94 177 ARG A O 1
ATOM 1393 N N . THR A 1 178 ? 3.205 -13.164 16.866 1.00 94.69 178 THR A N 1
ATOM 1394 C CA . THR A 1 178 ? 3.164 -14.316 15.939 1.00 94.69 178 THR A CA 1
ATOM 1395 C C . THR A 1 178 ? 1.795 -14.530 15.292 1.00 94.69 178 THR A C 1
ATOM 1397 O O . THR A 1 178 ? 1.706 -15.141 14.232 1.00 94.69 178 THR A O 1
ATOM 1400 N N . THR A 1 179 ? 0.742 -14.000 15.910 1.00 96.56 179 THR A N 1
ATOM 1401 C CA . THR A 1 179 ? -0.644 -13.991 15.429 1.00 96.56 179 THR A CA 1
ATOM 1402 C C . THR A 1 179 ? -0.957 -12.833 14.474 1.00 96.56 179 THR A C 1
ATOM 1404 O O . THR A 1 179 ? -2.085 -12.741 13.987 1.00 96.56 179 THR A O 1
ATOM 1407 N N . GLY A 1 180 ? 0.010 -11.950 14.200 1.00 96.81 180 GLY A N 1
ATOM 1408 C CA . GLY A 1 180 ? -0.085 -10.919 13.168 1.00 96.81 180 GLY A CA 1
ATOM 1409 C C . GLY A 1 180 ? -0.080 -11.500 11.755 1.00 96.81 180 GLY A C 1
ATOM 1410 O O . GLY A 1 180 ? 0.273 -12.663 11.545 1.00 96.81 180 GLY A O 1
ATOM 1411 N N . PHE A 1 181 ? -0.471 -10.691 10.769 1.00 96.06 181 PHE A N 1
ATOM 1412 C CA . PHE A 1 181 ? -0.633 -11.167 9.392 1.00 96.06 181 PHE A CA 1
ATOM 1413 C C . PHE A 1 181 ? 0.625 -11.772 8.771 1.00 96.06 181 PHE A C 1
ATOM 1415 O O . PHE A 1 181 ? 0.517 -12.713 7.988 1.00 96.06 181 PHE A O 1
ATOM 1422 N N . ASN A 1 182 ? 1.808 -11.314 9.170 1.00 93.19 182 ASN A N 1
ATOM 1423 C CA . ASN A 1 182 ? 3.090 -11.769 8.638 1.00 93.19 182 ASN A CA 1
ATOM 1424 C C . ASN A 1 182 ? 3.956 -12.402 9.732 1.00 93.19 182 ASN A C 1
ATOM 1426 O O . ASN A 1 182 ? 5.184 -12.415 9.638 1.00 93.19 182 ASN A O 1
ATOM 1430 N N . LYS A 1 183 ? 3.308 -12.939 10.777 1.00 91.44 183 LYS A N 1
ATOM 1431 C CA . LYS A 1 183 ? 3.947 -13.608 11.915 1.00 91.44 183 LYS A CA 1
ATOM 1432 C C . LYS A 1 183 ? 5.017 -12.754 12.601 1.00 91.44 183 LYS A C 1
ATOM 1434 O O . LYS A 1 183 ? 6.037 -13.302 13.014 1.00 91.44 183 LYS A O 1
ATOM 1439 N N . ALA A 1 184 ? 4.776 -11.448 12.753 1.00 90.38 184 ALA A N 1
ATOM 1440 C CA . ALA A 1 184 ? 5.677 -10.476 13.388 1.00 90.38 184 ALA A CA 1
ATOM 1441 C C . ALA A 1 184 ? 6.917 -10.068 12.581 1.00 90.38 184 ALA A C 1
ATOM 1443 O O . ALA A 1 184 ? 7.735 -9.298 13.088 1.00 90.38 184 ALA A O 1
ATOM 1444 N N . LEU A 1 185 ? 7.099 -10.595 11.372 1.00 89.25 185 LEU A N 1
ATOM 1445 C CA . LEU A 1 185 ? 8.324 -10.383 10.600 1.00 89.25 185 LEU A CA 1
ATOM 1446 C C . LEU A 1 185 ? 8.292 -9.091 9.786 1.00 89.25 185 LEU A C 1
ATOM 1448 O O . LEU A 1 185 ? 9.343 -8.599 9.376 1.00 89.25 185 LEU A O 1
ATOM 1452 N N . GLY A 1 186 ? 7.103 -8.543 9.538 1.00 88.75 186 GLY A N 1
ATOM 1453 C CA . GLY A 1 186 ? 6.934 -7.359 8.717 1.00 88.75 186 GLY A CA 1
ATOM 1454 C C . GLY A 1 186 ? 6.908 -6.052 9.512 1.00 88.75 186 GLY A C 1
ATOM 1455 O O . GLY A 1 186 ? 7.468 -5.036 9.080 1.00 88.75 186 GLY A O 1
ATOM 1456 N N . GLY A 1 187 ? 6.264 -6.066 10.681 1.00 91.56 187 GLY A N 1
ATOM 1457 C CA . GLY A 1 187 ? 6.033 -4.865 11.485 1.00 91.56 187 GLY A CA 1
ATOM 1458 C C . GLY A 1 187 ? 5.248 -3.783 10.725 1.00 91.56 187 GLY A C 1
ATOM 1459 O O . GLY A 1 187 ? 4.590 -4.051 9.721 1.00 91.56 187 GLY A O 1
ATOM 1460 N N . SER A 1 188 ? 5.338 -2.526 11.174 1.00 91.12 188 SER A N 1
ATOM 1461 C CA . SER A 1 188 ? 4.596 -1.388 10.588 1.00 91.12 188 SER A CA 1
ATOM 1462 C C . SER A 1 188 ? 4.828 -1.180 9.089 1.00 91.12 188 SER A C 1
ATOM 1464 O O . SER A 1 188 ? 3.879 -0.933 8.350 1.00 91.12 188 SER A O 1
ATOM 1466 N N . MET A 1 189 ? 6.068 -1.314 8.618 1.00 90.31 189 MET A N 1
ATOM 1467 C CA . MET A 1 189 ? 6.417 -0.978 7.232 1.00 90.31 189 MET A CA 1
ATOM 1468 C C . MET A 1 189 ? 6.220 -2.124 6.231 1.00 90.31 189 MET A C 1
ATOM 1470 O O . MET A 1 189 ? 6.346 -1.869 5.036 1.00 90.31 189 MET A O 1
ATOM 1474 N N . HIS A 1 190 ? 5.946 -3.348 6.704 1.00 90.75 190 HIS A N 1
ATOM 1475 C CA . HIS A 1 190 ? 5.746 -4.539 5.861 1.00 90.75 190 HIS A CA 1
ATOM 1476 C C . HIS A 1 190 ? 4.500 -5.357 6.280 1.00 90.75 190 HIS A C 1
ATOM 1478 O O . HIS A 1 190 ? 4.500 -6.585 6.203 1.00 90.75 190 HIS A O 1
ATOM 1484 N N . THR A 1 191 ? 3.449 -4.706 6.794 1.00 92.38 191 THR A N 1
ATOM 1485 C CA . THR A 1 191 ? 2.139 -5.337 7.059 1.00 92.38 191 THR A CA 1
ATOM 1486 C C . THR A 1 191 ? 1.351 -5.534 5.756 1.00 92.38 191 THR A C 1
ATOM 1488 O O . THR A 1 191 ? 1.156 -4.588 5.003 1.00 92.38 191 THR A O 1
ATOM 1491 N N . PHE A 1 192 ? 0.834 -6.736 5.493 1.00 95.06 192 PHE A N 1
ATOM 1492 C CA . PHE A 1 192 ? 0.039 -7.027 4.292 1.00 95.06 192 PHE A CA 1
ATOM 1493 C C . PHE A 1 192 ? -0.919 -8.202 4.514 1.00 95.06 192 PHE A C 1
ATOM 1495 O O . PHE A 1 192 ? -0.788 -8.926 5.496 1.00 95.06 192 PHE A O 1
ATOM 1502 N N . PHE A 1 193 ? -1.884 -8.387 3.610 1.00 96.81 193 PHE A N 1
ATOM 1503 C CA . PHE A 1 193 ? -2.857 -9.481 3.668 1.00 96.81 193 PHE A CA 1
ATOM 1504 C C . PHE A 1 193 ? -3.342 -9.843 2.254 1.00 96.81 193 PHE A C 1
ATOM 1506 O O . PHE A 1 193 ? -4.332 -9.312 1.737 1.00 96.81 193 PHE A O 1
ATOM 1513 N N . THR A 1 194 ? -2.613 -10.749 1.601 1.00 96.12 194 THR A N 1
ATOM 1514 C CA . THR A 1 194 ? -2.807 -11.066 0.178 1.00 96.12 194 THR A CA 1
ATOM 1515 C C . THR A 1 194 ? -4.187 -11.616 -0.202 1.00 96.12 194 THR A C 1
ATOM 1517 O O . THR A 1 194 ? -4.593 -11.322 -1.328 1.00 96.12 194 THR A O 1
ATOM 1520 N N . PRO A 1 195 ? -4.963 -12.316 0.663 1.00 96.69 195 PRO A N 1
ATOM 1521 C CA . PRO A 1 195 ? -6.316 -12.750 0.299 1.00 96.69 195 PRO A CA 1
ATOM 1522 C C . PRO A 1 195 ? -7.268 -11.604 -0.072 1.00 96.69 195 PRO A C 1
ATOM 1524 O O . PRO A 1 195 ? -8.240 -11.824 -0.785 1.00 96.69 195 PRO A O 1
ATOM 1527 N N . PHE A 1 196 ? -6.992 -10.376 0.379 1.00 97.94 196 PHE A N 1
ATOM 1528 C CA . PHE A 1 196 ? -7.769 -9.176 0.037 1.00 97.94 196 PHE A CA 1
ATOM 1529 C C . PHE A 1 196 ? -7.108 -8.317 -1.052 1.00 97.94 196 PHE A C 1
ATOM 1531 O O . PHE A 1 196 ? -7.451 -7.148 -1.218 1.00 97.94 196 PHE A O 1
ATOM 1538 N N . GLY A 1 197 ? -6.117 -8.856 -1.768 1.00 97.25 197 GLY A N 1
ATOM 1539 C CA . GLY A 1 197 ? -5.341 -8.095 -2.748 1.00 97.25 197 GLY A CA 1
ATOM 1540 C C . GLY A 1 197 ? -4.390 -7.071 -2.115 1.00 97.25 197 GLY A C 1
ATOM 1541 O O . GLY A 1 197 ? -3.906 -6.176 -2.803 1.00 97.25 197 GLY A O 1
ATOM 1542 N N . ILE A 1 198 ? -4.099 -7.180 -0.814 1.00 98.00 198 ILE A N 1
ATOM 1543 C CA . ILE A 1 198 ? -3.161 -6.298 -0.106 1.00 98.00 198 ILE A CA 1
ATOM 1544 C C . ILE A 1 198 ? -1.781 -6.951 -0.140 1.0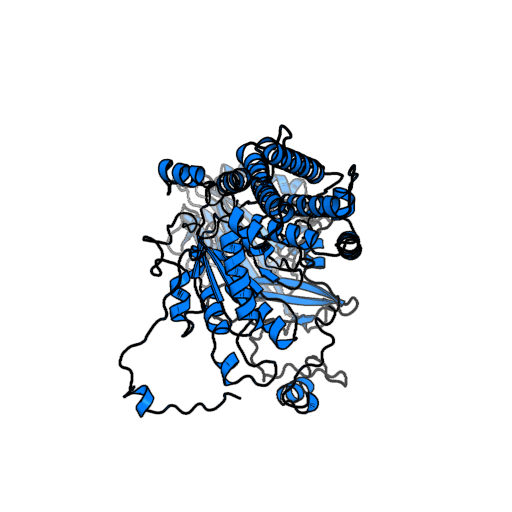0 98.00 198 ILE A C 1
ATOM 1546 O O . ILE A 1 198 ? -1.507 -7.872 0.631 1.00 98.00 198 ILE A O 1
ATOM 1550 N N . TYR A 1 199 ? -0.924 -6.501 -1.053 1.00 95.62 199 TYR A N 1
ATOM 1551 C CA . TYR A 1 199 ? 0.415 -7.056 -1.238 1.00 95.62 199 TYR A CA 1
ATOM 1552 C C . TYR A 1 199 ? 1.456 -6.350 -0.356 1.00 95.62 199 TYR A C 1
ATOM 1554 O O . TYR A 1 199 ? 1.190 -5.247 0.131 1.00 95.62 199 TYR A O 1
ATOM 1562 N N . PRO A 1 200 ? 2.635 -6.972 -0.138 1.00 91.00 200 PRO A N 1
ATOM 1563 C CA . PRO A 1 200 ? 3.688 -6.411 0.702 1.00 91.00 200 PRO A CA 1
ATOM 1564 C C . PRO A 1 200 ? 4.003 -4.950 0.367 1.00 91.00 200 PRO A C 1
ATOM 1566 O O . PRO A 1 200 ? 4.387 -4.610 -0.755 1.00 91.00 200 PRO A O 1
ATOM 1569 N N . ASN A 1 201 ? 3.831 -4.089 1.365 1.00 85.56 201 ASN A N 1
ATOM 1570 C CA . ASN A 1 201 ? 4.298 -2.713 1.364 1.00 85.56 201 ASN A CA 1
ATOM 1571 C C . ASN A 1 201 ? 5.822 -2.659 1.544 1.00 85.56 201 ASN A C 1
ATOM 1573 O O . ASN A 1 201 ? 6.437 -3.574 2.088 1.00 85.56 201 ASN A O 1
ATOM 1577 N N . ASN A 1 202 ? 6.439 -1.590 1.036 1.00 83.69 202 ASN A N 1
ATOM 1578 C CA . ASN A 1 202 ? 7.894 -1.477 0.954 1.00 83.69 202 ASN A CA 1
ATOM 1579 C C . ASN A 1 202 ? 8.436 -0.378 1.875 1.00 83.69 202 ASN A C 1
ATOM 1581 O O . ASN A 1 202 ? 8.093 0.797 1.717 1.00 83.69 202 ASN A O 1
ATOM 1585 N N . ALA A 1 203 ? 9.379 -0.738 2.755 1.00 87.19 203 ALA A N 1
ATOM 1586 C CA . ALA A 1 203 ? 10.187 0.242 3.487 1.00 87.19 203 ALA A CA 1
ATOM 1587 C C . ALA A 1 203 ? 11.074 1.090 2.557 1.00 87.19 203 ALA A C 1
ATOM 1589 O O . ALA A 1 203 ? 11.342 2.261 2.828 1.00 87.19 203 ALA A O 1
ATOM 1590 N N . ILE A 1 204 ? 11.510 0.511 1.434 1.00 90.44 204 ILE A N 1
ATOM 1591 C CA . ILE A 1 204 ? 12.343 1.192 0.443 1.00 90.44 204 ILE A CA 1
ATOM 1592 C C . ILE A 1 204 ? 11.488 2.202 -0.327 1.00 90.44 204 ILE A C 1
ATOM 1594 O O . ILE A 1 204 ? 10.548 1.839 -1.037 1.00 90.44 204 ILE A O 1
ATOM 1598 N N . VAL A 1 205 ? 11.846 3.484 -0.224 1.00 92.38 205 VAL A N 1
ATOM 1599 C CA . VAL A 1 205 ? 11.152 4.572 -0.926 1.00 92.38 205 VAL A CA 1
ATOM 1600 C C . VAL A 1 205 ? 11.170 4.325 -2.437 1.00 92.38 205 VAL A C 1
ATOM 1602 O O . VAL A 1 205 ? 12.234 4.234 -3.052 1.00 92.38 205 VAL A O 1
ATOM 1605 N N . GLY A 1 206 ? 9.978 4.242 -3.031 1.00 92.19 206 GLY A N 1
ATOM 1606 C CA . GLY A 1 206 ? 9.784 3.968 -4.456 1.00 92.19 206 GLY A CA 1
ATOM 1607 C C . GLY A 1 206 ? 9.803 2.485 -4.845 1.00 92.19 206 GLY A C 1
ATOM 1608 O O . GLY A 1 206 ? 9.591 2.188 -6.016 1.00 92.19 206 GLY A O 1
ATOM 1609 N N . GLY A 1 207 ? 10.001 1.554 -3.900 1.00 91.81 207 GLY A N 1
ATOM 1610 C CA . GLY A 1 207 ? 10.075 0.113 -4.186 1.00 91.81 207 GLY A CA 1
ATOM 1611 C C . GLY A 1 207 ? 8.830 -0.443 -4.889 1.00 91.81 207 GLY A C 1
ATOM 1612 O O . GLY A 1 207 ? 8.941 -1.234 -5.822 1.00 91.81 207 GLY A O 1
ATOM 1613 N N . SER A 1 208 ? 7.643 0.051 -4.528 1.00 92.38 208 SER A N 1
ATOM 1614 C CA . SER A 1 208 ? 6.377 -0.359 -5.151 1.00 92.38 208 SER A CA 1
ATOM 1615 C C . SER A 1 208 ? 6.268 0.034 -6.632 1.00 92.38 208 SER A C 1
ATOM 1617 O O . SER A 1 208 ? 5.508 -0.594 -7.364 1.00 92.38 208 SER A O 1
ATOM 1619 N N . GLY A 1 209 ? 7.039 1.028 -7.094 1.00 93.50 209 GLY A N 1
ATOM 1620 C CA . GLY A 1 209 ? 6.944 1.576 -8.451 1.00 93.50 209 GLY A CA 1
ATOM 1621 C C . GLY A 1 209 ? 7.253 0.568 -9.559 1.00 93.50 209 GLY A C 1
ATOM 1622 O O . GLY A 1 209 ? 6.583 0.576 -10.586 1.00 93.50 209 GLY A O 1
ATOM 1623 N N . SER A 1 210 ? 8.210 -0.336 -9.344 1.00 94.56 210 SER A N 1
ATOM 1624 C CA . SER A 1 210 ? 8.547 -1.394 -10.306 1.00 94.56 210 SER A CA 1
ATOM 1625 C C . SER A 1 210 ? 7.833 -2.716 -10.002 1.00 94.56 210 SER A C 1
ATOM 1627 O O . SER A 1 210 ? 7.390 -3.406 -10.923 1.00 94.56 210 SER A O 1
ATOM 1629 N N . ILE A 1 211 ? 7.644 -3.054 -8.721 1.00 96.06 211 ILE A N 1
ATOM 1630 C CA . ILE A 1 211 ? 6.991 -4.305 -8.298 1.00 96.06 211 ILE A CA 1
ATOM 1631 C C . ILE A 1 211 ? 5.532 -4.354 -8.774 1.00 96.06 211 ILE A C 1
ATOM 1633 O O . ILE A 1 211 ? 5.098 -5.361 -9.340 1.00 96.06 211 ILE A O 1
ATOM 1637 N N . ALA A 1 212 ? 4.787 -3.255 -8.621 1.00 97.88 212 ALA A N 1
ATOM 1638 C CA . ALA A 1 212 ? 3.401 -3.167 -9.077 1.00 97.88 212 ALA A CA 1
ATOM 1639 C C . ALA A 1 212 ? 3.274 -3.340 -10.601 1.00 97.88 212 ALA A C 1
ATOM 1641 O O . ALA A 1 212 ? 2.344 -3.982 -11.087 1.00 97.88 212 ALA A O 1
ATOM 1642 N N . VAL A 1 213 ? 4.242 -2.831 -11.367 1.00 98.31 213 VAL A N 1
ATOM 1643 C CA . VAL A 1 213 ? 4.289 -2.998 -12.827 1.00 98.31 213 VAL A CA 1
ATOM 1644 C C . VAL A 1 213 ? 4.516 -4.463 -13.202 1.00 98.31 213 VAL A C 1
ATOM 1646 O O . VAL A 1 213 ? 3.844 -4.977 -14.097 1.00 98.31 213 VAL A O 1
ATOM 1649 N N . GLY A 1 214 ? 5.390 -5.168 -12.477 1.00 97.69 214 GLY A N 1
ATOM 1650 C CA . GLY A 1 214 ? 5.564 -6.615 -12.620 1.00 97.69 214 GLY A CA 1
ATOM 1651 C C . GLY A 1 214 ? 4.278 -7.395 -12.329 1.00 97.69 214 GLY A C 1
ATOM 1652 O O . GLY A 1 214 ? 3.904 -8.281 -13.098 1.00 97.69 214 GLY A O 1
ATOM 1653 N N . ALA A 1 215 ? 3.544 -7.026 -11.275 1.00 97.50 215 ALA A N 1
ATOM 1654 C CA . ALA A 1 215 ? 2.249 -7.629 -10.958 1.00 97.50 215 ALA A CA 1
ATOM 1655 C C . ALA A 1 215 ? 1.181 -7.338 -12.032 1.00 97.50 215 ALA A C 1
ATOM 1657 O O . ALA A 1 215 ? 0.394 -8.221 -12.380 1.00 97.50 215 ALA A O 1
ATOM 1658 N N . ALA A 1 216 ? 1.173 -6.136 -12.616 1.00 98.31 216 ALA A N 1
ATOM 1659 C CA . ALA A 1 216 ? 0.270 -5.787 -13.712 1.00 98.31 216 ALA A CA 1
ATOM 1660 C C . ALA A 1 216 ? 0.595 -6.568 -14.994 1.00 98.31 216 ALA A C 1
ATOM 1662 O O . ALA A 1 216 ? -0.310 -7.058 -15.675 1.00 98.31 216 ALA A O 1
ATOM 1663 N N . LEU A 1 217 ? 1.886 -6.752 -15.294 1.00 97.31 217 LEU A N 1
ATOM 1664 C CA . LEU A 1 217 ? 2.343 -7.621 -16.375 1.00 97.31 217 LEU A CA 1
ATOM 1665 C C . LEU A 1 217 ? 1.921 -9.076 -16.128 1.00 97.31 217 LEU A C 1
ATOM 1667 O O . LEU A 1 217 ? 1.402 -9.717 -17.041 1.00 97.31 217 LEU A O 1
ATOM 1671 N N . TYR A 1 218 ? 2.071 -9.577 -14.896 1.00 94.50 218 TYR A N 1
ATOM 1672 C CA . TYR A 1 218 ? 1.592 -10.904 -14.502 1.00 94.50 218 TYR A CA 1
ATOM 1673 C C . TYR A 1 218 ? 0.093 -11.058 -14.771 1.00 94.50 218 TYR A C 1
ATOM 1675 O O . TYR A 1 218 ? -0.300 -12.033 -15.418 1.00 94.50 218 TYR A O 1
ATOM 1683 N N . LYS A 1 219 ? -0.736 -10.095 -14.340 1.00 94.81 219 LYS A N 1
ATOM 1684 C CA . LYS A 1 219 ? -2.184 -10.132 -14.583 1.00 94.81 219 LYS A CA 1
ATOM 1685 C C . LYS A 1 219 ? -2.507 -10.167 -16.072 1.00 94.81 219 LYS A C 1
ATOM 1687 O O . LYS A 1 219 ? -3.296 -11.005 -16.499 1.00 94.81 219 LYS A O 1
ATOM 1692 N N . LYS A 1 220 ? -1.851 -9.319 -16.867 1.00 94.19 220 LYS A N 1
ATOM 1693 C CA . LYS A 1 220 ? -2.039 -9.256 -18.320 1.00 94.19 220 LYS A CA 1
ATOM 1694 C C . LYS A 1 220 ? -1.685 -10.575 -19.011 1.00 94.19 220 LYS A C 1
ATOM 1696 O O . LYS A 1 220 ? -2.508 -11.110 -19.747 1.00 94.19 220 LYS A O 1
ATOM 1701 N N . VAL A 1 221 ? -0.493 -11.115 -18.754 1.00 91.50 221 VAL A N 1
ATOM 1702 C CA . VAL A 1 221 ? 0.001 -12.349 -19.396 1.00 91.50 221 VAL A CA 1
ATOM 1703 C C . VAL A 1 221 ? -0.822 -13.572 -18.970 1.00 91.50 221 VAL A C 1
ATOM 1705 O O . VAL A 1 221 ? -1.118 -14.444 -19.785 1.00 91.50 221 VAL A O 1
ATOM 1708 N N . ASN A 1 222 ? -1.268 -13.616 -17.712 1.00 90.06 222 ASN A N 1
ATOM 1709 C CA . ASN A 1 222 ? -2.071 -14.722 -17.180 1.00 90.06 222 ASN A CA 1
ATOM 1710 C C . ASN A 1 222 ? -3.588 -14.500 -17.299 1.00 90.06 222 ASN A C 1
ATOM 1712 O O . ASN A 1 222 ? -4.351 -15.273 -16.717 1.00 90.06 222 ASN A O 1
ATOM 1716 N N . ARG A 1 223 ? -4.032 -13.452 -18.014 1.00 91.69 223 ARG A N 1
ATOM 1717 C CA . ARG A 1 223 ? -5.448 -13.062 -18.173 1.00 91.69 223 ARG A CA 1
ATOM 1718 C C . ARG A 1 223 ? -6.223 -13.039 -16.847 1.00 91.69 223 ARG A C 1
ATOM 1720 O O . ARG A 1 223 ? -7.377 -13.460 -16.771 1.00 91.69 223 ARG A O 1
ATOM 1727 N N . LYS A 1 224 ? -5.576 -12.570 -15.779 1.00 93.19 224 LYS A N 1
ATOM 1728 C CA . LYS A 1 224 ? -6.209 -12.377 -14.470 1.00 93.19 224 LYS A CA 1
ATOM 1729 C C . LYS A 1 224 ? -6.968 -11.053 -14.463 1.00 93.19 224 LYS A C 1
ATOM 1731 O O . LYS A 1 224 ? -6.551 -10.090 -15.103 1.00 93.19 224 LYS A O 1
ATOM 1736 N N . LYS A 1 225 ? -8.078 -11.027 -13.727 1.00 95.38 225 LYS A N 1
ATOM 1737 C CA . LYS A 1 225 ? -8.915 -9.839 -13.537 1.00 95.38 225 LYS A CA 1
ATOM 1738 C C . LYS A 1 225 ? -8.250 -8.824 -12.601 1.00 95.38 225 LYS A C 1
ATOM 1740 O O . LYS A 1 225 ? -7.248 -9.137 -11.947 1.00 95.38 225 LYS A O 1
ATOM 1745 N N . GLY A 1 226 ? -8.852 -7.641 -12.533 1.00 97.19 226 GLY A N 1
ATOM 1746 C CA . GLY A 1 226 ? -8.465 -6.557 -11.638 1.00 97.19 226 GLY A CA 1
ATOM 1747 C C . GLY A 1 226 ? -7.284 -5.733 -12.144 1.00 97.19 226 GLY A C 1
ATOM 1748 O O . GLY A 1 226 ? -6.529 -6.140 -13.032 1.00 97.19 226 GLY A O 1
ATOM 1749 N N . ILE A 1 227 ? -7.124 -4.560 -11.549 1.00 98.69 227 ILE A N 1
ATOM 1750 C CA . ILE A 1 227 ? -6.009 -3.643 -11.777 1.00 98.69 227 ILE A CA 1
ATOM 1751 C C . ILE A 1 227 ? -4.935 -3.812 -10.697 1.00 98.69 227 ILE A C 1
ATOM 1753 O O . ILE A 1 227 ? -5.088 -4.571 -9.735 1.00 98.69 227 ILE A O 1
ATOM 1757 N N . VAL A 1 228 ? -3.819 -3.108 -10.859 1.00 98.81 228 VAL A N 1
ATOM 1758 C CA . VAL A 1 228 ? -2.778 -2.987 -9.837 1.00 98.81 228 VAL A CA 1
ATOM 1759 C C . VAL A 1 228 ? -2.553 -1.520 -9.505 1.00 98.81 228 VAL A C 1
ATOM 1761 O O . VAL A 1 228 ? -2.322 -0.713 -10.400 1.00 98.81 228 VAL A O 1
ATOM 1764 N N . VAL A 1 229 ? -2.582 -1.176 -8.222 1.00 98.75 229 VAL A N 1
ATOM 1765 C CA . VAL A 1 229 ? -2.334 0.176 -7.721 1.00 98.75 229 VAL A CA 1
ATOM 1766 C C . VAL A 1 229 ? -0.964 0.227 -7.050 1.00 98.75 229 VAL A C 1
ATOM 1768 O O . VAL A 1 229 ? -0.696 -0.499 -6.091 1.00 98.75 229 VAL A O 1
ATOM 1771 N N . ALA A 1 230 ? -0.092 1.093 -7.559 1.00 98.00 230 ALA A N 1
ATOM 1772 C CA . ALA A 1 230 ? 1.198 1.417 -6.968 1.00 98.00 230 ALA A CA 1
ATOM 1773 C C . ALA A 1 230 ? 1.047 2.677 -6.108 1.00 98.00 230 ALA A C 1
ATOM 1775 O O . ALA A 1 230 ? 1.075 3.785 -6.647 1.00 98.00 230 ALA A O 1
ATOM 1776 N N . ASN A 1 231 ? 0.883 2.520 -4.793 1.00 97.75 231 ASN A N 1
ATOM 1777 C CA . ASN A 1 231 ? 0.821 3.659 -3.882 1.00 97.75 231 ASN A CA 1
ATOM 1778 C C . ASN A 1 231 ? 2.228 4.195 -3.602 1.00 97.75 231 ASN A C 1
ATOM 1780 O O . ASN A 1 231 ? 3.141 3.467 -3.196 1.00 97.75 231 ASN A O 1
ATOM 1784 N N . LEU A 1 232 ? 2.403 5.489 -3.837 1.00 97.00 232 LEU A N 1
ATOM 1785 C CA . LEU A 1 232 ? 3.673 6.199 -3.782 1.00 97.00 232 LEU A CA 1
ATOM 1786 C C . LEU A 1 232 ? 3.489 7.511 -3.016 1.00 97.00 232 LEU A C 1
ATOM 1788 O O . LEU A 1 232 ? 2.412 8.091 -3.024 1.00 97.00 232 LEU A O 1
ATOM 1792 N N . GLY A 1 233 ? 4.543 8.002 -2.367 1.00 96.12 233 GLY A N 1
ATOM 1793 C CA . GLY A 1 233 ? 4.573 9.390 -1.896 1.00 96.12 233 GLY A CA 1
ATOM 1794 C C . GLY A 1 233 ? 5.047 10.325 -3.007 1.00 96.12 233 GLY A C 1
ATOM 1795 O O . GLY A 1 233 ? 5.769 9.891 -3.906 1.00 96.12 233 GLY A O 1
ATOM 1796 N N . ASP A 1 234 ? 4.724 11.608 -2.905 1.00 96.19 234 ASP A N 1
ATOM 1797 C CA . ASP A 1 234 ? 5.262 12.676 -3.756 1.00 96.19 234 ASP A CA 1
ATOM 1798 C C . ASP A 1 234 ? 6.789 12.581 -3.908 1.00 96.19 234 ASP A C 1
ATOM 1800 O O . ASP A 1 234 ? 7.298 12.468 -5.021 1.00 96.19 234 ASP A O 1
ATOM 1804 N N . GLY A 1 235 ? 7.534 12.474 -2.805 1.00 95.44 235 GLY A N 1
ATOM 1805 C CA . GLY A 1 235 ? 8.996 12.340 -2.857 1.00 95.44 235 GLY A CA 1
ATOM 1806 C C . GLY A 1 235 ? 9.507 11.076 -3.562 1.00 95.44 235 GLY A C 1
ATOM 1807 O O . GLY A 1 235 ? 10.629 11.052 -4.073 1.00 95.44 235 GLY A O 1
ATOM 1808 N N . ALA A 1 236 ? 8.697 10.013 -3.613 1.00 95.88 236 ALA A N 1
ATOM 1809 C CA . ALA A 1 236 ? 9.076 8.765 -4.270 1.00 95.88 236 ALA A CA 1
ATOM 1810 C C . ALA A 1 236 ? 9.121 8.902 -5.800 1.00 95.88 236 ALA A C 1
ATOM 1812 O O . ALA A 1 236 ? 9.811 8.126 -6.458 1.00 95.88 236 ALA A O 1
ATOM 1813 N N . MET A 1 237 ? 8.456 9.915 -6.359 1.00 95.69 237 MET A N 1
ATOM 1814 C CA . MET A 1 237 ? 8.374 10.150 -7.802 1.00 95.69 237 MET A CA 1
ATOM 1815 C C . MET A 1 237 ? 9.721 10.490 -8.450 1.00 95.69 237 MET A C 1
ATOM 1817 O O . MET A 1 237 ? 9.860 10.379 -9.662 1.00 95.69 237 MET A O 1
ATOM 1821 N N . ALA A 1 238 ? 10.732 10.854 -7.656 1.00 92.38 238 ALA A N 1
ATOM 1822 C CA . ALA A 1 238 ? 12.099 11.085 -8.124 1.00 92.38 238 ALA A CA 1
ATOM 1823 C C . ALA A 1 238 ? 13.022 9.856 -7.997 1.00 92.38 238 ALA A C 1
ATOM 1825 O O . ALA A 1 238 ? 14.224 9.952 -8.245 1.00 92.38 238 ALA A O 1
ATOM 1826 N N . ARG A 1 239 ? 12.509 8.695 -7.570 1.00 95.50 239 ARG A N 1
ATOM 1827 C CA . ARG A 1 239 ? 13.320 7.483 -7.381 1.00 95.50 239 ARG A CA 1
ATOM 1828 C C . ARG A 1 239 ? 13.431 6.694 -8.683 1.00 95.50 239 ARG A C 1
ATOM 1830 O O . ARG A 1 239 ? 12.427 6.452 -9.345 1.00 95.50 239 ARG A O 1
ATOM 1837 N N . GLY A 1 240 ? 14.642 6.213 -8.980 1.00 95.88 240 GLY A N 1
ATOM 1838 C CA . GLY A 1 240 ? 14.939 5.379 -10.156 1.00 95.88 240 GLY A CA 1
ATOM 1839 C C . GLY A 1 240 ? 13.914 4.262 -10.404 1.00 95.88 240 GLY A C 1
ATOM 1840 O O . GLY A 1 240 ? 13.305 4.270 -11.469 1.00 95.88 240 GLY A O 1
ATOM 1841 N N . PRO A 1 241 ? 13.597 3.401 -9.412 1.00 95.00 241 PRO A N 1
ATOM 1842 C CA . PRO A 1 241 ? 12.624 2.319 -9.594 1.00 95.00 241 PRO A CA 1
ATOM 1843 C C . PRO A 1 241 ? 11.218 2.772 -10.018 1.00 95.00 241 PRO A C 1
ATOM 1845 O O . PRO A 1 241 ? 10.526 2.047 -10.731 1.00 95.00 241 PRO A O 1
ATOM 1848 N N . VAL A 1 242 ? 10.781 3.968 -9.604 1.00 97.12 242 VAL A N 1
ATOM 1849 C CA . VAL A 1 242 ? 9.480 4.525 -10.009 1.00 97.12 242 VAL A CA 1
ATOM 1850 C C . VAL A 1 242 ? 9.529 4.976 -11.466 1.00 97.12 242 VAL A C 1
ATOM 1852 O O . VAL A 1 242 ? 8.648 4.617 -12.243 1.00 97.12 242 VAL A O 1
ATOM 1855 N N . LEU A 1 243 ? 10.580 5.703 -11.857 1.00 97.38 243 LEU A N 1
ATOM 1856 C CA . LEU A 1 243 ? 10.771 6.165 -13.236 1.00 97.38 243 LEU A CA 1
ATOM 1857 C C . LEU A 1 243 ? 10.968 4.991 -14.207 1.00 97.38 243 LEU A C 1
ATOM 1859 O O . LEU A 1 243 ? 10.420 4.999 -15.308 1.00 97.38 243 LEU A O 1
ATOM 1863 N N . GLU A 1 244 ? 11.699 3.956 -13.792 1.00 97.81 244 GLU A N 1
ATOM 1864 C CA . GLU A 1 244 ? 11.855 2.699 -14.531 1.00 97.81 244 GLU A CA 1
ATOM 1865 C C . GLU A 1 244 ? 10.512 1.980 -14.698 1.00 97.81 244 GLU A C 1
ATOM 1867 O O . GLU A 1 244 ? 10.167 1.574 -15.808 1.00 97.81 244 GLU A O 1
ATOM 1872 N N . GLY A 1 245 ? 9.720 1.880 -13.623 1.00 97.88 245 GLY A N 1
ATOM 1873 C CA . GLY A 1 245 ? 8.376 1.307 -13.660 1.00 97.88 245 GLY A CA 1
ATOM 1874 C C . GLY A 1 245 ? 7.446 2.050 -14.623 1.00 97.88 245 GLY A C 1
ATOM 1875 O O . GLY A 1 245 ? 6.812 1.423 -15.473 1.00 97.88 245 GLY A O 1
ATOM 1876 N N . MET A 1 246 ? 7.408 3.384 -14.552 1.00 98.31 246 MET A N 1
ATOM 1877 C CA . MET A 1 246 ? 6.629 4.230 -15.467 1.00 98.31 246 MET A CA 1
ATOM 1878 C C . MET A 1 246 ? 7.090 4.092 -16.918 1.00 98.31 246 MET A C 1
ATOM 1880 O O . MET A 1 246 ? 6.254 3.971 -17.816 1.00 98.31 246 MET A O 1
ATOM 1884 N N . THR A 1 247 ? 8.405 4.053 -17.144 1.00 98.25 247 THR A N 1
ATOM 1885 C CA . THR A 1 247 ? 8.993 3.837 -18.473 1.00 98.25 247 THR A CA 1
ATOM 1886 C C . THR A 1 247 ? 8.549 2.499 -19.043 1.00 98.25 247 THR A C 1
ATOM 1888 O O . THR A 1 247 ? 8.035 2.449 -20.158 1.00 98.25 247 THR A O 1
ATOM 1891 N N . PHE A 1 248 ? 8.708 1.415 -18.278 1.00 98.38 248 PHE A N 1
ATOM 1892 C CA . PHE A 1 248 ? 8.335 0.080 -18.727 1.00 98.38 248 PHE A CA 1
ATOM 1893 C C . PHE A 1 248 ? 6.837 -0.013 -18.999 1.00 98.38 248 PHE A C 1
ATOM 1895 O O . PHE A 1 248 ? 6.450 -0.476 -20.066 1.00 98.38 248 PHE A O 1
ATOM 1902 N N . ALA A 1 249 ? 5.997 0.470 -18.080 1.00 98.25 249 ALA A N 1
ATOM 1903 C CA . ALA A 1 249 ? 4.547 0.412 -18.221 1.00 98.25 249 ALA A CA 1
ATOM 1904 C C . ALA A 1 249 ? 4.031 1.193 -19.440 1.00 98.25 249 ALA A C 1
ATOM 1906 O O . ALA A 1 249 ? 3.038 0.783 -20.036 1.00 98.25 249 ALA A O 1
ATOM 1907 N N . SER A 1 250 ? 4.719 2.269 -19.834 1.00 97.75 250 SER A N 1
ATOM 1908 C CA . SER A 1 250 ? 4.318 3.149 -20.942 1.00 97.75 250 SER A CA 1
ATOM 1909 C C . SER A 1 250 ? 4.866 2.727 -22.310 1.00 97.75 250 SER A C 1
ATOM 1911 O O . SER A 1 250 ? 4.635 3.424 -23.293 1.00 97.75 250 SER A O 1
ATOM 1913 N N . MET A 1 251 ? 5.594 1.610 -22.412 1.00 96.06 251 MET A N 1
ATOM 1914 C CA . MET A 1 251 ? 6.195 1.190 -23.680 1.00 96.06 251 MET A CA 1
ATOM 1915 C C . MET A 1 251 ? 5.142 0.909 -24.766 1.00 96.06 251 MET A C 1
ATOM 1917 O O . MET A 1 251 ? 4.263 0.059 -24.604 1.00 96.06 251 MET A O 1
ATOM 1921 N N . ASP A 1 252 ? 5.321 1.516 -25.943 1.00 93.38 252 ASP A N 1
ATOM 1922 C CA . ASP A 1 252 ? 4.415 1.367 -27.092 1.00 93.38 252 ASP A CA 1
ATOM 1923 C C . ASP A 1 252 ? 4.268 -0.067 -27.592 1.00 93.38 252 ASP A C 1
ATOM 1925 O O . ASP A 1 252 ? 3.287 -0.386 -28.268 1.00 93.38 252 ASP A O 1
ATOM 1929 N N . GLN A 1 253 ? 5.202 -0.961 -27.259 1.00 93.00 253 GLN A N 1
ATOM 1930 C CA . GLN A 1 253 ? 5.120 -2.361 -27.662 1.00 93.00 253 GLN A CA 1
ATOM 1931 C C . GLN A 1 253 ? 3.824 -3.037 -27.206 1.00 93.00 253 GLN A C 1
ATOM 1933 O O . GLN A 1 253 ? 3.307 -3.888 -27.928 1.00 93.00 253 GLN A O 1
ATOM 1938 N N . PHE A 1 254 ? 3.265 -2.626 -26.065 1.00 94.88 254 PHE A N 1
ATOM 1939 C CA . PHE A 1 254 ? 1.998 -3.157 -25.573 1.00 94.88 254 PHE A CA 1
ATOM 1940 C C . PHE A 1 254 ? 0.821 -2.793 -26.489 1.00 94.88 254 PHE A C 1
ATOM 1942 O O . PHE A 1 254 ? -0.099 -3.588 -26.668 1.00 94.88 254 PHE A O 1
ATOM 1949 N N . ASN A 1 255 ? 0.875 -1.622 -27.128 1.00 93.06 255 ASN A N 1
ATOM 1950 C CA . ASN A 1 255 ? -0.170 -1.127 -28.025 1.00 93.06 255 ASN A CA 1
ATOM 1951 C C . ASN A 1 255 ? 0.066 -1.509 -29.492 1.00 93.06 255 ASN A C 1
ATOM 1953 O O . ASN A 1 255 ? -0.889 -1.729 -30.236 1.00 93.06 255 ASN A O 1
ATOM 1957 N N . THR A 1 256 ? 1.325 -1.571 -29.920 1.00 91.56 256 THR A N 1
ATOM 1958 C CA . THR A 1 256 ? 1.699 -1.641 -31.341 1.00 91.56 256 THR A CA 1
ATOM 1959 C C . THR A 1 256 ? 2.250 -2.998 -31.763 1.00 91.56 256 THR A C 1
ATOM 1961 O O . THR A 1 256 ? 2.087 -3.380 -32.921 1.00 91.56 256 THR A O 1
ATOM 1964 N N . LEU A 1 257 ? 2.892 -3.742 -30.854 1.00 91.31 257 LEU A N 1
ATOM 1965 C CA . LEU A 1 257 ? 3.610 -4.975 -31.195 1.00 91.31 257 LEU A CA 1
ATOM 1966 C C . LEU A 1 257 ? 2.965 -6.235 -30.622 1.00 91.31 257 LEU A C 1
ATOM 1968 O O . LEU A 1 257 ? 3.090 -7.286 -31.254 1.00 91.31 257 LEU A O 1
ATOM 1972 N N . TRP A 1 258 ? 2.324 -6.137 -29.456 1.00 91.56 258 TRP A N 1
ATOM 1973 C CA . TRP A 1 258 ? 1.548 -7.212 -28.842 1.00 91.56 258 TRP A CA 1
ATOM 1974 C C . TRP A 1 258 ? 0.215 -7.388 -29.583 1.00 91.56 258 TRP A C 1
ATOM 1976 O O . TRP A 1 258 ? -0.399 -6.422 -30.036 1.00 91.56 258 TRP A O 1
ATOM 1986 N N . GLU A 1 259 ? -0.222 -8.637 -29.731 1.00 89.88 259 GLU A N 1
ATOM 1987 C CA . GLU A 1 259 ? -1.338 -9.026 -30.601 1.00 89.88 259 GLU A CA 1
ATOM 1988 C C . GLU A 1 259 ? -2.457 -9.715 -29.800 1.00 89.88 259 GLU A C 1
ATOM 1990 O O . GLU A 1 259 ? -2.294 -10.050 -28.624 1.00 89.88 259 GLU A O 1
ATOM 1995 N N . GLY A 1 260 ? -3.618 -9.905 -30.434 1.00 91.56 260 GLY A N 1
ATOM 1996 C CA . GLY A 1 260 ? -4.755 -10.613 -29.842 1.00 91.56 260 GLY A CA 1
ATOM 1997 C C . GLY A 1 260 ? -5.317 -9.948 -28.582 1.00 91.56 260 GLY A C 1
ATOM 1998 O O . GLY A 1 260 ? -5.431 -8.725 -28.493 1.00 91.56 260 GLY A O 1
ATOM 1999 N N . ASP A 1 261 ? -5.674 -10.770 -27.597 1.00 89.56 261 ASP A N 1
ATOM 2000 C CA . ASP A 1 261 ? -6.202 -10.341 -26.300 1.00 89.56 261 ASP A CA 1
ATOM 2001 C C . ASP A 1 261 ? -5.155 -9.630 -25.428 1.00 89.56 261 ASP A C 1
ATOM 2003 O O . ASP A 1 261 ? -5.518 -8.917 -24.493 1.00 89.56 261 ASP A O 1
ATOM 2007 N N . MET A 1 262 ? -3.867 -9.756 -25.742 1.00 90.69 262 MET A N 1
ATOM 2008 C CA . MET A 1 262 ? -2.794 -9.088 -25.011 1.00 90.69 262 MET A CA 1
ATOM 2009 C C . MET A 1 262 ? -2.486 -7.676 -25.536 1.00 90.69 262 MET A C 1
ATOM 2011 O O . MET A 1 262 ? -1.752 -6.940 -24.877 1.00 90.69 262 MET A O 1
ATOM 2015 N N . LYS A 1 263 ? -3.060 -7.254 -26.670 1.00 95.50 263 LYS A N 1
ATOM 2016 C CA . LYS A 1 263 ? -2.912 -5.883 -27.188 1.00 95.50 263 LYS A CA 1
ATOM 2017 C C . LYS A 1 263 ? -3.549 -4.849 -26.245 1.00 95.50 263 LYS A C 1
ATOM 2019 O O . LYS A 1 263 ? -4.637 -5.079 -25.719 1.00 95.50 263 LYS A O 1
ATOM 2024 N N . GLY A 1 264 ? -2.874 -3.716 -26.053 1.00 96.50 264 GLY A N 1
ATOM 2025 C CA . GLY A 1 264 ? -3.268 -2.605 -25.174 1.00 96.50 264 GLY A CA 1
ATOM 2026 C C . GLY A 1 264 ? -2.311 -2.442 -23.990 1.00 96.50 264 GLY A C 1
ATOM 2027 O O . GLY A 1 264 ? -1.471 -3.306 -23.764 1.00 96.50 264 GLY A O 1
ATOM 2028 N N . GLY A 1 265 ? -2.437 -1.370 -23.219 1.00 97.25 265 GLY A N 1
ATOM 2029 C CA . GLY A 1 265 ? -1.607 -1.035 -22.061 1.00 97.25 265 GLY A CA 1
ATOM 2030 C C . GLY A 1 265 ? -1.641 -2.034 -20.896 1.00 97.25 265 GLY A C 1
ATOM 2031 O O . GLY A 1 265 ? -2.367 -3.037 -20.911 1.00 97.25 265 GLY A O 1
ATOM 2032 N N . LEU A 1 266 ? -0.816 -1.774 -19.877 1.00 98.19 266 LEU A N 1
ATOM 2033 C CA . LEU A 1 266 ? -0.828 -2.527 -18.616 1.00 98.19 266 LEU A CA 1
ATOM 2034 C C . LEU A 1 266 ? -1.929 -2.003 -17.677 1.00 98.19 266 LEU A C 1
ATOM 2036 O O . LEU A 1 266 ? -2.120 -0.788 -17.605 1.00 98.19 266 LEU A O 1
ATOM 2040 N N . PRO A 1 267 ? -2.603 -2.872 -16.899 1.00 98.25 267 PRO A N 1
ATOM 2041 C CA . PRO A 1 267 ? -3.633 -2.462 -15.945 1.00 98.25 267 PRO A CA 1
ATOM 2042 C C . PRO A 1 267 ? -3.007 -1.940 -14.637 1.00 98.25 267 PRO A C 1
ATOM 2044 O O . PRO A 1 267 ? -3.242 -2.496 -13.567 1.00 98.25 267 PRO A O 1
ATOM 2047 N N . VAL A 1 268 ? -2.157 -0.910 -14.721 1.00 98.81 268 VAL A N 1
ATOM 2048 C CA . VAL A 1 268 ? -1.462 -0.314 -13.568 1.00 98.81 268 VAL A CA 1
ATOM 2049 C C . VAL A 1 268 ? -1.828 1.157 -13.378 1.00 98.81 268 VAL A C 1
ATOM 2051 O O . VAL A 1 268 ? -1.790 1.951 -14.321 1.00 98.81 268 VAL A O 1
ATOM 2054 N N . LEU A 1 269 ? -2.162 1.504 -12.137 1.00 98.81 269 LEU A N 1
ATOM 2055 C CA . LEU A 1 269 ? -2.406 2.858 -11.661 1.00 98.81 269 LEU A CA 1
ATOM 2056 C C . LEU A 1 269 ? -1.277 3.277 -10.719 1.00 98.81 269 LEU A C 1
ATOM 2058 O O . LEU A 1 269 ? -1.109 2.689 -9.652 1.00 98.81 269 LEU A O 1
ATOM 2062 N N . PHE A 1 270 ? -0.532 4.313 -11.081 1.00 98.69 270 PHE A N 1
ATOM 2063 C CA . PHE A 1 270 ? 0.373 4.988 -10.157 1.00 98.69 270 PHE A CA 1
ATOM 2064 C C . PHE A 1 270 ? -0.441 5.980 -9.327 1.00 98.69 270 PHE A C 1
ATOM 2066 O O . PHE A 1 270 ? -0.963 6.953 -9.864 1.00 98.69 270 PHE A O 1
ATOM 2073 N N . ASN A 1 271 ? -0.587 5.714 -8.033 1.00 98.56 271 ASN A N 1
ATOM 2074 C CA . ASN A 1 271 ? -1.348 6.551 -7.114 1.00 98.56 271 ASN A CA 1
ATOM 2075 C C . ASN A 1 271 ? -0.386 7.277 -6.171 1.00 98.56 271 ASN A C 1
ATOM 2077 O O . ASN A 1 271 ? 0.278 6.647 -5.349 1.00 98.56 271 ASN A O 1
ATOM 2081 N N . VAL A 1 272 ? -0.285 8.595 -6.307 1.00 98.31 272 VAL A N 1
ATOM 2082 C CA . VAL A 1 272 ? 0.618 9.424 -5.510 1.00 98.31 272 VAL A CA 1
ATOM 2083 C C . VAL A 1 272 ? -0.164 10.066 -4.372 1.00 98.31 272 VAL A C 1
ATOM 2085 O O . VAL A 1 272 ? -1.013 10.916 -4.613 1.00 98.31 272 VAL A O 1
ATOM 2088 N N . MET A 1 273 ? 0.144 9.682 -3.135 1.00 97.25 273 MET A N 1
ATOM 2089 C CA . MET A 1 273 ? -0.312 10.355 -1.920 1.00 97.25 273 MET A CA 1
ATOM 2090 C C . MET A 1 273 ? 0.547 11.611 -1.707 1.00 97.25 273 MET A C 1
ATOM 2092 O O . MET A 1 273 ? 1.581 11.574 -1.027 1.00 97.25 273 MET A O 1
ATOM 2096 N N . ASP A 1 274 ? 0.148 12.716 -2.337 1.00 97.50 274 ASP A N 1
ATOM 2097 C CA . ASP A 1 274 ? 0.859 13.995 -2.309 1.00 97.50 274 ASP A CA 1
ATOM 2098 C C . ASP A 1 274 ? 0.578 14.749 -1.007 1.00 97.50 274 ASP A C 1
ATOM 2100 O O . ASP A 1 274 ? -0.275 15.632 -0.932 1.00 97.50 274 ASP A O 1
ATOM 2104 N N . ASN A 1 275 ? 1.314 14.378 0.043 1.00 95.81 275 ASN A N 1
ATOM 2105 C CA . ASN A 1 275 ? 1.268 15.032 1.353 1.00 95.81 275 ASN A CA 1
ATOM 2106 C C . ASN A 1 275 ? 2.223 16.232 1.483 1.00 95.81 275 ASN A C 1
ATOM 2108 O O . ASN A 1 275 ? 2.493 16.672 2.602 1.00 95.81 275 ASN A O 1
ATOM 2112 N N . GLN A 1 276 ? 2.718 16.749 0.352 1.00 94.62 276 GLN A N 1
ATOM 2113 C CA . GLN A 1 276 ? 3.573 17.932 0.211 1.00 94.62 276 GLN A CA 1
ATOM 2114 C C . GLN A 1 276 ? 5.030 17.784 0.700 1.00 94.62 276 GLN A C 1
ATOM 2116 O O . GLN A 1 276 ? 5.860 18.648 0.395 1.00 94.62 276 GLN A O 1
ATOM 2121 N N . TYR A 1 277 ? 5.370 16.716 1.435 1.00 94.69 277 TYR A N 1
ATOM 2122 C CA . TYR A 1 277 ? 6.673 16.562 2.087 1.00 94.69 277 TYR A CA 1
ATOM 2123 C C . TYR A 1 277 ? 7.294 15.163 1.942 1.00 94.69 277 TYR A C 1
ATOM 2125 O O . TYR A 1 277 ? 6.753 14.146 2.390 1.00 94.69 277 TYR A O 1
ATOM 2133 N N . ALA A 1 278 ? 8.565 15.128 1.550 1.00 93.88 278 ALA A N 1
ATOM 2134 C CA . ALA A 1 278 ? 9.438 13.959 1.580 1.00 93.88 278 ALA A CA 1
ATOM 2135 C C . ALA A 1 278 ? 10.357 13.997 2.815 1.00 93.88 278 ALA A C 1
ATOM 2137 O O . ALA A 1 278 ? 11.434 14.593 2.795 1.00 93.88 278 ALA A O 1
ATOM 2138 N N . MET A 1 279 ? 9.924 13.366 3.913 1.00 92.25 279 MET A N 1
ATOM 2139 C CA . MET A 1 279 ? 10.497 13.596 5.248 1.00 92.25 279 MET A CA 1
ATOM 2140 C C . MET A 1 279 ? 10.468 15.098 5.578 1.00 92.25 279 MET A C 1
ATOM 2142 O O . MET A 1 279 ? 9.375 15.604 5.820 1.00 92.25 279 MET A O 1
ATOM 2146 N N . GLY A 1 280 ? 11.615 15.785 5.542 1.00 92.44 280 GLY A N 1
ATOM 2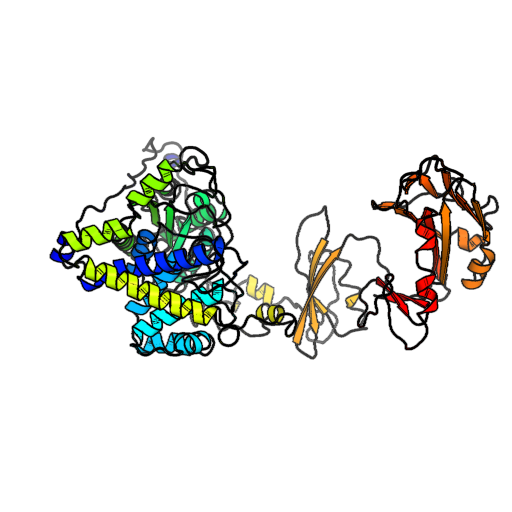147 C CA . GLY A 1 280 ? 11.719 17.222 5.795 1.00 92.44 280 GLY A CA 1
ATOM 2148 C C . GLY A 1 280 ? 11.727 18.112 4.554 1.00 92.44 280 GLY A C 1
ATOM 2149 O O . GLY A 1 280 ? 11.504 19.307 4.688 1.00 92.44 280 GLY A O 1
ATOM 2150 N N . GLY A 1 281 ? 11.968 17.554 3.364 1.00 92.75 281 GLY A N 1
ATOM 2151 C CA . GLY A 1 281 ? 12.035 18.336 2.129 1.00 92.75 281 GLY A CA 1
ATOM 2152 C C . GLY A 1 281 ? 10.658 18.516 1.505 1.00 92.75 281 GLY A C 1
ATOM 2153 O O . GLY A 1 281 ? 9.960 17.531 1.252 1.00 92.75 281 GLY A O 1
ATOM 2154 N N . GLN A 1 282 ? 10.271 19.753 1.215 1.00 94.44 282 GLN A N 1
ATOM 2155 C CA . GLN A 1 282 ? 9.059 20.045 0.465 1.00 94.44 282 GLN A CA 1
ATOM 2156 C C . GLN A 1 282 ? 9.274 19.654 -1.000 1.00 94.44 282 GLN A C 1
ATOM 2158 O O . GLN A 1 282 ? 10.282 20.000 -1.627 1.00 94.44 282 GLN A O 1
ATOM 2163 N N . THR A 1 283 ? 8.357 18.891 -1.589 1.00 94.00 283 THR A N 1
ATOM 2164 C CA . THR A 1 283 ? 8.545 18.463 -2.986 1.00 94.00 283 THR A CA 1
ATOM 2165 C C . THR A 1 283 ? 8.300 19.603 -3.959 1.00 94.00 283 THR A C 1
ATOM 2167 O O . THR A 1 283 ? 9.014 19.752 -4.949 1.00 94.00 283 THR A O 1
ATOM 2170 N N . ARG A 1 284 ? 7.355 20.485 -3.646 1.00 93.69 284 ARG A N 1
ATOM 2171 C CA . ARG A 1 284 ? 7.062 21.668 -4.448 1.00 93.69 284 ARG A CA 1
ATOM 2172 C C . ARG A 1 284 ? 7.854 22.880 -3.963 1.00 93.69 284 ARG A C 1
ATOM 2174 O O . ARG A 1 284 ? 7.629 23.370 -2.868 1.00 93.69 284 ARG A O 1
ATOM 2181 N N . GLY A 1 285 ? 8.712 23.418 -4.829 1.00 89.50 285 GLY A N 1
ATOM 2182 C CA . GLY A 1 285 ? 9.433 24.675 -4.582 1.00 89.50 285 GLY A CA 1
ATOM 2183 C C . GLY A 1 285 ? 10.792 24.517 -3.898 1.00 89.50 285 GLY A C 1
ATOM 2184 O O . GLY A 1 285 ? 11.562 25.472 -3.899 1.00 89.50 285 GLY A O 1
ATOM 2185 N N . GLU A 1 286 ? 11.112 23.323 -3.395 1.00 94.31 286 GLU A N 1
ATOM 2186 C CA . GLU A 1 286 ? 12.406 23.027 -2.777 1.00 94.31 286 GLU A CA 1
ATOM 2187 C C . GLU A 1 286 ? 13.105 21.849 -3.472 1.00 94.31 286 GLU A C 1
ATOM 2189 O O . GLU A 1 286 ? 14.110 22.050 -4.151 1.00 94.31 286 GLU A O 1
ATOM 2194 N N . THR A 1 287 ? 12.578 20.625 -3.345 1.00 93.94 287 THR A N 1
ATOM 2195 C CA . THR A 1 287 ? 13.337 19.418 -3.729 1.00 93.94 287 THR A CA 1
ATOM 2196 C C . THR A 1 287 ? 13.045 18.875 -5.130 1.00 93.94 287 THR A C 1
ATOM 2198 O O . THR A 1 287 ? 13.900 18.180 -5.680 1.00 93.94 287 THR A O 1
ATOM 2201 N N . MET A 1 288 ? 11.889 19.183 -5.742 1.00 94.44 288 MET A N 1
ATOM 2202 C CA . MET A 1 288 ? 11.484 18.593 -7.030 1.00 94.44 288 MET A CA 1
ATOM 2203 C C . MET A 1 288 ? 11.149 19.629 -8.109 1.00 94.44 288 MET A C 1
ATOM 2205 O O . MET A 1 288 ? 10.490 20.640 -7.870 1.00 94.44 288 MET A O 1
ATOM 2209 N N . GLY A 1 289 ? 11.546 19.329 -9.353 1.00 92.12 289 GLY A N 1
ATOM 2210 C CA . GLY A 1 289 ? 11.307 20.188 -10.523 1.00 92.12 289 GLY A CA 1
ATOM 2211 C C . GLY A 1 289 ? 9.938 20.011 -11.190 1.00 92.12 289 GLY A C 1
ATOM 2212 O O . GLY A 1 289 ? 9.530 20.846 -11.996 1.00 92.12 289 GLY A O 1
ATOM 2213 N N . TYR A 1 290 ? 9.195 18.948 -10.861 1.00 92.19 290 TYR A N 1
ATOM 2214 C CA . TYR A 1 290 ? 7.913 18.657 -11.508 1.00 92.19 290 TYR A CA 1
ATOM 2215 C C . TYR A 1 290 ? 6.784 19.601 -11.068 1.00 92.19 290 TYR A C 1
ATOM 2217 O O . TYR A 1 290 ? 5.787 19.700 -11.772 1.00 92.19 290 TYR A O 1
ATOM 2225 N N . THR A 1 291 ? 6.927 20.342 -9.958 1.00 92.12 291 THR A N 1
ATOM 2226 C CA . THR A 1 291 ? 5.872 21.157 -9.305 1.00 92.12 291 THR A CA 1
ATOM 2227 C C . THR A 1 291 ? 4.679 20.347 -8.784 1.00 92.12 291 THR A C 1
ATOM 2229 O O . THR A 1 291 ? 4.353 20.464 -7.612 1.00 92.12 291 THR A O 1
ATOM 2232 N N . PHE A 1 292 ? 4.060 19.523 -9.633 1.00 95.38 292 PHE A N 1
ATOM 2233 C CA . PHE A 1 292 ? 3.025 18.550 -9.293 1.00 95.38 292 PHE A CA 1
ATOM 2234 C C . PHE A 1 292 ? 3.402 17.177 -9.857 1.00 95.38 292 PHE A C 1
ATOM 2236 O O . PHE A 1 292 ? 3.745 17.116 -11.045 1.00 95.38 292 PHE A O 1
ATOM 2243 N N . PRO A 1 293 ? 3.327 16.089 -9.070 1.00 96.75 293 PRO A N 1
ATOM 2244 C CA . PRO A 1 293 ? 3.595 14.736 -9.550 1.00 96.75 293 PRO A CA 1
ATOM 2245 C C . PRO A 1 293 ? 2.867 14.380 -10.853 1.00 96.75 293 PRO A C 1
ATOM 2247 O O . PRO A 1 293 ? 3.469 13.771 -11.738 1.00 96.75 293 PRO A O 1
ATOM 2250 N N . ALA A 1 294 ? 1.620 14.842 -11.028 1.00 97.56 294 ALA A N 1
ATOM 2251 C CA . ALA A 1 294 ? 0.820 14.580 -12.229 1.00 97.56 294 ALA A CA 1
ATOM 2252 C C . ALA A 1 294 ? 1.507 15.002 -13.542 1.00 97.56 294 ALA A C 1
ATOM 2254 O O . ALA A 1 294 ? 1.288 14.387 -14.585 1.00 97.56 294 ALA A O 1
ATOM 2255 N N . ARG A 1 295 ? 2.385 16.018 -13.508 1.00 96.31 295 ARG A N 1
ATOM 2256 C CA . ARG A 1 295 ? 3.106 16.504 -14.698 1.00 96.31 295 ARG A CA 1
ATOM 2257 C C . ARG A 1 295 ? 4.062 15.471 -15.284 1.00 96.31 295 ARG A C 1
ATOM 2259 O O . ARG A 1 295 ? 4.370 15.559 -16.468 1.00 96.31 295 ARG A O 1
ATOM 2266 N N . LEU A 1 296 ? 4.512 14.497 -14.492 1.00 96.06 296 LEU A N 1
ATOM 2267 C CA . LEU A 1 296 ? 5.373 13.426 -14.987 1.00 96.06 296 LEU A CA 1
ATOM 2268 C C . LEU A 1 296 ? 4.657 12.553 -16.022 1.00 96.06 296 LEU A C 1
ATOM 2270 O O . LEU A 1 296 ? 5.301 12.126 -16.975 1.00 96.06 296 LEU A O 1
ATOM 2274 N N . GLY A 1 297 ? 3.336 12.367 -15.912 1.00 96.38 297 GLY A N 1
ATOM 2275 C CA . GLY A 1 297 ? 2.556 11.581 -16.875 1.00 96.38 297 GLY A CA 1
ATOM 2276 C C . GLY A 1 297 ? 2.735 12.054 -18.323 1.00 96.38 297 GLY A C 1
ATOM 2277 O O . GLY A 1 297 ? 2.938 11.238 -19.221 1.00 96.38 297 GLY A O 1
ATOM 2278 N N . ALA A 1 298 ? 2.781 13.375 -18.530 1.00 95.62 298 ALA A N 1
ATOM 2279 C CA . ALA A 1 298 ? 3.034 14.019 -19.824 1.00 95.62 298 ALA A CA 1
ATOM 2280 C C . ALA A 1 298 ? 4.404 13.675 -20.435 1.00 95.62 298 ALA A C 1
ATOM 2282 O O . ALA A 1 298 ? 4.556 13.702 -21.652 1.00 95.62 298 ALA A O 1
ATOM 2283 N N . GLY A 1 299 ? 5.399 13.348 -19.604 1.00 94.38 299 GLY A N 1
ATOM 2284 C CA . GLY A 1 299 ? 6.736 12.963 -20.056 1.00 94.38 299 GLY A CA 1
ATOM 2285 C C . GLY A 1 299 ? 6.861 11.497 -20.476 1.00 94.38 299 GLY A C 1
ATOM 2286 O O . GLY A 1 299 ? 7.800 11.160 -21.190 1.00 94.38 299 GLY A O 1
ATOM 2287 N N . PHE A 1 300 ? 5.936 10.631 -20.051 1.00 95.44 300 PHE A N 1
ATOM 2288 C CA . PHE A 1 300 ? 6.018 9.185 -20.287 1.00 95.44 300 PHE A CA 1
ATOM 2289 C C . PHE A 1 300 ? 5.047 8.670 -21.350 1.00 95.44 300 PHE A C 1
ATOM 2291 O O . PHE A 1 300 ? 5.317 7.627 -21.943 1.00 95.44 300 PHE A O 1
ATOM 2298 N N . LYS A 1 301 ? 3.923 9.359 -21.596 1.00 94.25 301 LYS A N 1
ATOM 2299 C CA . LYS A 1 301 ? 2.901 8.898 -22.545 1.00 94.25 301 LYS A CA 1
ATOM 2300 C C . LYS A 1 301 ? 2.228 10.074 -23.275 1.00 94.25 301 LYS A C 1
ATOM 2302 O O . LYS A 1 301 ? 1.952 11.085 -22.629 1.00 94.25 301 LYS A O 1
ATOM 2307 N N . PRO A 1 302 ? 1.911 9.962 -24.585 1.00 93.06 302 PRO A N 1
ATOM 2308 C CA . PRO A 1 302 ? 1.314 11.060 -25.363 1.00 93.06 302 PRO A CA 1
ATOM 2309 C C . PRO A 1 302 ? -0.026 11.604 -24.837 1.00 93.06 302 PRO A C 1
ATOM 2311 O O . PRO A 1 302 ? -0.328 12.777 -25.016 1.00 93.06 302 PRO A O 1
ATOM 2314 N N . ASP A 1 303 ? -0.823 10.781 -24.157 1.00 95.00 303 ASP A N 1
ATOM 2315 C CA . ASP A 1 303 ? -2.079 11.170 -23.489 1.00 95.00 303 ASP A CA 1
ATOM 2316 C C . ASP A 1 303 ? -1.871 11.579 -22.018 1.00 95.00 303 ASP A C 1
ATOM 2318 O O . ASP A 1 303 ? -2.781 11.504 -21.191 1.00 95.00 303 ASP A O 1
ATOM 2322 N N . ALA A 1 304 ? -0.641 11.977 -21.688 1.00 96.69 304 ALA A N 1
ATOM 2323 C CA . ALA A 1 304 ? -0.170 12.307 -20.353 1.00 96.69 304 ALA A CA 1
ATOM 2324 C C . ALA A 1 304 ? -0.440 11.240 -19.287 1.00 96.69 304 ALA A C 1
ATOM 2326 O O . ALA A 1 304 ? -0.633 11.579 -18.121 1.00 96.69 304 ALA A O 1
ATOM 2327 N N . MET A 1 305 ? -0.437 9.954 -19.659 1.00 97.44 305 MET A N 1
ATOM 2328 C CA . MET A 1 305 ? -0.690 8.836 -18.739 1.00 97.44 305 MET A CA 1
ATOM 2329 C C . MET A 1 305 ? -2.045 8.978 -18.035 1.00 97.44 305 MET A C 1
ATOM 2331 O O . MET A 1 305 ? -2.194 8.639 -16.861 1.00 97.44 305 MET A O 1
ATOM 2335 N N . HIS A 1 306 ? -3.020 9.580 -18.724 1.00 97.88 306 HIS A N 1
ATOM 2336 C CA . HIS A 1 306 ? -4.318 9.933 -18.153 1.00 97.88 306 HIS A CA 1
ATOM 2337 C C . HIS A 1 306 ? -4.204 10.641 -16.790 1.00 97.88 306 HIS A C 1
ATOM 2339 O O . HIS A 1 306 ? -5.060 10.439 -15.924 1.00 97.88 306 HIS A O 1
ATOM 2345 N N . ALA A 1 307 ? -3.139 11.423 -16.580 1.00 98.56 307 ALA A N 1
ATOM 2346 C CA . ALA A 1 307 ? -2.826 12.011 -15.288 1.00 98.56 307 ALA A CA 1
ATOM 2347 C C . ALA A 1 307 ? -3.917 12.978 -14.824 1.00 98.56 307 ALA A C 1
ATOM 2349 O O . ALA A 1 307 ? -4.560 13.646 -15.633 1.00 98.56 307 ALA A O 1
ATOM 2350 N N . GLU A 1 308 ? -4.113 13.068 -13.512 1.00 98.62 308 GLU A N 1
ATOM 2351 C CA . GLU A 1 308 ? -5.076 13.979 -12.896 1.00 98.62 308 GLU A CA 1
ATOM 2352 C C . GLU A 1 308 ? -4.667 14.302 -11.459 1.00 98.62 308 GLU A C 1
ATOM 2354 O O . GLU A 1 308 ? -4.165 13.429 -10.748 1.00 98.62 308 GLU A O 1
ATOM 2359 N N . ARG A 1 309 ? -4.907 15.547 -11.031 1.00 98.56 309 ARG A N 1
ATOM 2360 C CA . ARG A 1 309 ? -4.801 15.944 -9.621 1.00 98.56 309 ARG A CA 1
ATOM 2361 C C . ARG A 1 309 ? -6.168 15.896 -8.952 1.00 98.56 309 ARG A C 1
ATOM 2363 O O . ARG A 1 309 ? -7.119 16.486 -9.469 1.00 98.56 309 ARG A O 1
ATOM 2370 N N . VAL A 1 310 ? -6.251 15.239 -7.802 1.00 98.75 310 VAL A N 1
ATOM 2371 C CA . VAL A 1 310 ? -7.509 14.926 -7.112 1.00 98.75 310 VAL A CA 1
ATOM 2372 C C . VAL A 1 310 ? -7.478 15.449 -5.681 1.00 98.75 310 VAL A C 1
ATOM 2374 O O . VAL A 1 310 ? -6.434 15.442 -5.030 1.00 98.75 310 VAL A O 1
ATOM 2377 N N . ASP A 1 311 ? -8.634 15.900 -5.198 1.00 98.50 311 ASP A N 1
ATOM 2378 C CA . ASP A 1 311 ? -8.829 16.336 -3.820 1.00 98.50 311 ASP A CA 1
ATOM 2379 C C . ASP A 1 311 ? -8.872 15.098 -2.919 1.00 98.50 311 ASP A C 1
ATOM 2381 O O . ASP A 1 311 ? -9.883 14.399 -2.856 1.00 98.50 311 ASP A O 1
ATOM 2385 N N . GLY A 1 312 ? -7.756 14.808 -2.248 1.00 98.25 312 GLY A N 1
ATOM 2386 C CA . GLY A 1 312 ? -7.616 13.663 -1.354 1.00 98.25 312 GLY A CA 1
ATOM 2387 C C . GLY A 1 312 ? -8.298 13.833 0.000 1.00 98.25 312 GLY A C 1
ATOM 2388 O O . GLY A 1 312 ? -8.324 12.877 0.771 1.00 98.25 312 GLY A O 1
ATOM 2389 N N . TYR A 1 313 ? -8.856 15.009 0.301 1.00 97.56 313 TYR A N 1
ATOM 2390 C CA . TYR A 1 313 ? -9.647 15.258 1.509 1.00 97.56 313 TYR A CA 1
ATOM 2391 C C . TYR A 1 313 ? -11.142 14.987 1.290 1.00 97.56 313 TYR A C 1
ATOM 2393 O O . TYR A 1 313 ? -11.906 14.866 2.249 1.00 97.56 313 TYR A O 1
ATOM 2401 N N . ASN A 1 314 ? -11.575 14.843 0.036 1.00 98.44 314 ASN A N 1
ATOM 2402 C CA . ASN A 1 314 ? -12.935 14.467 -0.314 1.00 98.44 314 ASN A CA 1
ATOM 2403 C C . ASN A 1 314 ? -12.984 13.009 -0.805 1.00 98.44 314 ASN A C 1
ATOM 2405 O O . ASN A 1 314 ? -12.617 12.740 -1.952 1.00 98.44 314 ASN A O 1
ATOM 2409 N N . PRO A 1 315 ? -13.502 12.055 -0.005 1.00 98.69 315 PRO A N 1
ATOM 2410 C CA . PRO A 1 315 ? -13.501 10.649 -0.402 1.00 98.69 315 PRO A CA 1
ATOM 2411 C C . PRO A 1 315 ? -14.314 10.404 -1.681 1.00 98.69 315 PRO A C 1
ATOM 2413 O O . PRO A 1 315 ? -13.953 9.537 -2.470 1.00 98.69 315 PRO A O 1
ATOM 2416 N N . LEU A 1 316 ? -15.363 11.194 -1.950 1.00 98.81 316 LEU A N 1
ATOM 2417 C CA . LEU A 1 316 ? -16.175 11.044 -3.165 1.00 98.81 316 LEU A CA 1
ATOM 2418 C C . LEU A 1 316 ? -15.421 11.479 -4.429 1.00 98.81 316 LEU A C 1
ATOM 2420 O O . LEU A 1 316 ? -15.572 10.846 -5.473 1.00 98.81 316 LEU A O 1
ATOM 2424 N N . ALA A 1 317 ? -14.557 12.494 -4.322 1.00 98.81 317 ALA A N 1
ATOM 2425 C CA . ALA A 1 317 ? -13.697 12.919 -5.426 1.00 98.81 317 ALA A CA 1
ATOM 2426 C C . ALA A 1 317 ? -12.683 11.833 -5.798 1.00 98.81 317 ALA A C 1
ATOM 2428 O O . ALA A 1 317 ? -12.464 11.552 -6.977 1.00 98.81 317 ALA A O 1
ATOM 2429 N N . VAL A 1 318 ? -12.105 11.179 -4.789 1.00 98.88 318 VAL A N 1
ATOM 2430 C CA . VAL A 1 318 ? -11.176 10.064 -4.991 1.00 98.88 318 VAL A CA 1
ATOM 2431 C C . VAL A 1 318 ? -11.902 8.851 -5.579 1.00 98.88 318 VAL A C 1
ATOM 2433 O O . VAL A 1 318 ? -11.397 8.260 -6.530 1.00 98.88 318 VAL A O 1
ATOM 2436 N N . ILE A 1 319 ? -13.111 8.522 -5.102 1.00 98.88 319 ILE A N 1
ATOM 2437 C CA . ILE A 1 319 ? -13.932 7.431 -5.663 1.00 98.88 319 ILE A CA 1
ATOM 2438 C C . ILE A 1 319 ? -14.246 7.675 -7.139 1.00 98.88 319 ILE A C 1
ATOM 2440 O O . ILE A 1 319 ? -14.105 6.761 -7.952 1.00 98.88 319 ILE A O 1
ATOM 2444 N N . ASP A 1 320 ? -14.670 8.888 -7.496 1.00 98.81 320 ASP A N 1
ATOM 2445 C CA . ASP A 1 320 ? -14.947 9.261 -8.885 1.00 98.81 320 ASP A CA 1
ATOM 2446 C C . ASP A 1 320 ? -13.704 9.100 -9.772 1.00 98.81 320 ASP A C 1
ATOM 2448 O O . ASP A 1 320 ? -13.754 8.424 -10.805 1.00 98.81 320 ASP A O 1
ATOM 2452 N N . ALA A 1 321 ? -12.564 9.642 -9.335 1.00 98.88 321 ALA A N 1
ATOM 2453 C CA . ALA A 1 321 ? -11.309 9.527 -10.065 1.00 98.88 321 ALA A CA 1
ATOM 2454 C C . ALA A 1 321 ? -10.894 8.064 -10.255 1.00 98.88 321 ALA A C 1
ATOM 2456 O O . ALA A 1 321 ? -10.598 7.651 -11.378 1.00 98.88 321 ALA A O 1
ATOM 2457 N N . PHE A 1 322 ? -10.938 7.251 -9.198 1.00 98.81 322 PHE A N 1
ATOM 2458 C CA . PHE A 1 322 ? -10.604 5.832 -9.282 1.00 98.81 322 PHE A CA 1
ATOM 2459 C C . PHE A 1 322 ? -11.568 5.049 -10.177 1.00 98.81 322 PHE A C 1
ATOM 2461 O O . PHE A 1 322 ? -11.102 4.227 -10.960 1.00 98.81 322 PHE A O 1
ATOM 2468 N N . ARG A 1 323 ? -12.881 5.319 -10.136 1.00 98.56 323 ARG A N 1
ATOM 2469 C CA . ARG A 1 323 ? -13.856 4.704 -11.058 1.00 98.56 323 ARG A CA 1
ATOM 2470 C C . ARG A 1 323 ? -13.507 5.016 -12.515 1.00 98.56 323 ARG A C 1
ATOM 2472 O O . ARG A 1 323 ? -13.457 4.103 -13.338 1.00 98.56 323 ARG A O 1
ATOM 2479 N N . ARG A 1 324 ? -13.190 6.280 -12.825 1.00 98.44 324 ARG A N 1
ATOM 2480 C CA . ARG A 1 324 ? -12.772 6.699 -14.173 1.00 98.44 324 ARG A CA 1
ATOM 2481 C C . ARG A 1 324 ? -11.454 6.051 -14.599 1.00 98.44 324 ARG A C 1
ATOM 2483 O O . ARG A 1 324 ? -11.370 5.550 -15.716 1.00 98.44 324 ARG A O 1
ATOM 2490 N N . LYS A 1 325 ? -10.430 6.014 -13.735 1.00 98.69 325 LYS A N 1
ATOM 2491 C CA . LYS A 1 325 ? -9.145 5.375 -14.078 1.00 98.69 325 LYS A CA 1
ATOM 2492 C C . LYS A 1 325 ? -9.267 3.856 -14.197 1.00 98.69 325 LYS A C 1
ATOM 2494 O O . LYS A 1 325 ? -8.696 3.295 -15.124 1.00 98.69 325 LYS A O 1
ATOM 2499 N N . LYS A 1 326 ? -10.024 3.190 -13.318 1.00 98.62 326 LYS A N 1
ATOM 2500 C CA . LYS A 1 326 ? -10.247 1.736 -13.381 1.00 98.62 326 LYS A CA 1
ATOM 2501 C C . LYS A 1 326 ? -10.892 1.339 -14.710 1.00 98.62 326 LYS A C 1
ATOM 2503 O O . LYS A 1 326 ? -10.366 0.445 -15.363 1.00 98.62 326 LYS A O 1
ATOM 2508 N N . ALA A 1 327 ? -11.909 2.073 -15.170 1.00 98.44 327 ALA A N 1
ATOM 2509 C CA . ALA A 1 327 ? -12.519 1.844 -16.483 1.00 98.44 327 ALA A CA 1
ATOM 2510 C C . ALA A 1 327 ? -11.496 1.929 -17.636 1.00 98.44 327 ALA A C 1
ATOM 2512 O O . ALA A 1 327 ? -11.413 1.017 -18.455 1.00 98.44 327 ALA A O 1
ATOM 2513 N N . LEU A 1 328 ? -10.639 2.961 -17.657 1.00 98.19 328 LEU A N 1
ATOM 2514 C CA . LEU A 1 328 ? -9.570 3.089 -18.664 1.00 98.19 328 LEU A CA 1
ATOM 2515 C C . LEU A 1 328 ? -8.592 1.901 -18.636 1.00 98.19 328 LEU A C 1
ATOM 2517 O O . LEU A 1 328 ? -8.154 1.409 -19.677 1.00 98.19 328 LEU A O 1
ATOM 2521 N N . LEU A 1 329 ? -8.222 1.436 -17.441 1.00 98.44 329 LEU A N 1
ATOM 2522 C CA . LEU A 1 329 ? -7.292 0.320 -17.270 1.00 98.44 329 LEU A CA 1
ATOM 2523 C C . LEU A 1 329 ? -7.906 -1.019 -17.697 1.00 98.44 329 LEU A C 1
ATOM 2525 O O . LEU A 1 329 ? -7.214 -1.829 -18.317 1.00 98.44 329 LEU A O 1
ATOM 2529 N N . GLU A 1 330 ? -9.192 -1.234 -17.426 1.00 96.81 330 GLU A N 1
ATOM 2530 C CA . GLU A 1 330 ? -9.957 -2.398 -17.893 1.00 96.81 330 GLU A CA 1
ATOM 2531 C C . GLU A 1 330 ? -10.113 -2.403 -19.423 1.00 96.81 330 GLU A C 1
ATOM 2533 O O . GLU A 1 330 ? -10.019 -3.457 -20.056 1.00 96.81 330 GLU A O 1
ATOM 2538 N N . GLU A 1 331 ? -10.226 -1.222 -20.037 1.00 96.81 331 GLU A N 1
ATOM 2539 C CA . GLU A 1 331 ? -10.189 -1.018 -21.493 1.00 96.81 331 GLU A CA 1
ATOM 2540 C C . GLU A 1 331 ? -8.774 -1.112 -22.096 1.00 96.81 331 GLU A C 1
ATOM 2542 O O . GLU A 1 331 ? -8.592 -0.963 -23.306 1.00 96.81 331 GLU A O 1
ATOM 2547 N N . LYS A 1 332 ? -7.759 -1.424 -21.277 1.00 97.06 332 LYS A N 1
ATOM 2548 C CA . LYS A 1 332 ? -6.349 -1.560 -21.676 1.00 97.06 332 LYS A CA 1
ATOM 2549 C C . LYS A 1 332 ? -5.770 -0.266 -22.257 1.00 97.06 332 LYS A C 1
ATOM 2551 O O . LYS A 1 332 ? -4.942 -0.312 -23.165 1.00 97.06 332 LYS A O 1
ATOM 2556 N N . LEU A 1 333 ? -6.158 0.881 -21.708 1.00 97.31 333 LEU A N 1
ATOM 2557 C CA . LEU A 1 333 ? -5.599 2.195 -22.053 1.00 97.31 333 LEU A CA 1
ATOM 2558 C C . LEU A 1 333 ? -4.468 2.634 -21.108 1.00 97.31 333 LEU A C 1
ATOM 2560 O O . LEU A 1 333 ? -3.910 3.714 -21.262 1.00 97.31 333 LEU A O 1
ATOM 2564 N N . GLY A 1 334 ? -4.097 1.785 -20.145 1.00 96.81 334 GLY A N 1
ATOM 2565 C CA . GLY A 1 334 ? -3.065 2.100 -19.162 1.00 96.81 334 GLY A CA 1
ATOM 2566 C C . GLY A 1 334 ? -1.652 2.305 -19.730 1.00 96.81 334 GLY A C 1
ATOM 2567 O O . GLY A 1 334 ? -1.384 2.030 -20.904 1.00 96.81 334 GLY A O 1
ATOM 2568 N N . PRO A 1 335 ? -0.703 2.738 -18.886 1.00 98.25 335 PRO A N 1
ATOM 2569 C CA . PRO A 1 335 ? -0.860 3.027 -17.459 1.00 98.25 335 PRO A CA 1
ATOM 2570 C C . PRO A 1 335 ? -1.621 4.333 -17.186 1.00 98.25 335 PRO A C 1
ATOM 2572 O O . PRO A 1 335 ? -1.783 5.164 -18.078 1.00 98.25 335 PRO A O 1
ATOM 2575 N N . ALA A 1 336 ? -2.068 4.510 -15.941 1.00 98.69 336 ALA A N 1
ATOM 2576 C CA . ALA A 1 336 ? -2.703 5.737 -15.459 1.00 98.69 336 ALA A CA 1
ATOM 2577 C C . ALA A 1 336 ? -1.944 6.335 -14.257 1.00 98.69 336 ALA A C 1
ATOM 2579 O O . ALA A 1 336 ? -1.273 5.601 -13.528 1.00 98.69 336 ALA A O 1
ATOM 2580 N N . LEU A 1 337 ? -2.078 7.647 -14.031 1.00 98.81 337 LEU A N 1
ATOM 2581 C CA . LEU A 1 337 ? -1.473 8.374 -12.906 1.00 98.81 337 LEU A CA 1
ATOM 2582 C C . LEU A 1 337 ? -2.520 9.210 -12.151 1.00 98.81 337 LEU A C 1
ATOM 2584 O O . LEU A 1 337 ? -3.294 9.945 -12.761 1.00 98.81 337 LEU A O 1
ATOM 2588 N N . LEU A 1 338 ? -2.512 9.143 -10.822 1.00 98.88 338 LEU A N 1
ATOM 2589 C CA . LEU A 1 338 ? -3.242 10.061 -9.947 1.00 98.88 338 LEU A CA 1
ATOM 2590 C C . LEU A 1 338 ? -2.280 10.761 -8.990 1.00 98.88 338 LEU A C 1
ATOM 2592 O O . LEU A 1 338 ? -1.413 10.130 -8.394 1.00 98.88 338 LEU A O 1
ATOM 2596 N N . ASP A 1 339 ? -2.467 12.067 -8.850 1.00 98.75 339 ASP A N 1
ATOM 2597 C CA . ASP A 1 339 ? -1.820 12.932 -7.867 1.00 98.75 339 ASP A CA 1
ATOM 2598 C C . ASP A 1 339 ? -2.874 13.348 -6.835 1.00 98.75 339 ASP A C 1
ATOM 2600 O O . ASP A 1 339 ? -3.651 14.281 -7.053 1.00 98.75 339 ASP A O 1
ATOM 2604 N N . VAL A 1 340 ? -2.983 12.567 -5.762 1.00 98.75 340 VAL A N 1
ATOM 2605 C CA . VAL A 1 340 ? -4.016 12.703 -4.733 1.00 98.75 340 VAL A CA 1
ATOM 2606 C C . VAL A 1 340 ? -3.483 13.603 -3.628 1.00 98.75 340 VAL A C 1
ATOM 2608 O O . VAL A 1 340 ? -2.657 13.195 -2.810 1.00 98.75 340 VAL A O 1
ATOM 2611 N N . VAL A 1 341 ? -3.957 14.846 -3.620 1.00 98.25 341 VAL A N 1
ATOM 2612 C CA . VAL A 1 341 ? -3.466 15.895 -2.725 1.00 98.25 341 VAL A CA 1
ATOM 2613 C C . VAL A 1 341 ? -4.004 15.668 -1.323 1.00 98.25 341 VAL A C 1
ATOM 2615 O O . VAL A 1 341 ? -5.213 15.614 -1.107 1.00 98.25 341 VAL A O 1
ATOM 2618 N N . THR A 1 342 ? -3.101 15.555 -0.362 1.00 96.75 342 THR A N 1
ATOM 2619 C CA . THR A 1 342 ? -3.414 15.334 1.046 1.00 96.75 342 THR A CA 1
ATOM 2620 C C . THR A 1 342 ? -2.378 16.047 1.923 1.00 96.75 342 THR A C 1
ATOM 2622 O O . THR A 1 342 ? -1.590 16.862 1.442 1.00 96.75 342 THR A O 1
ATOM 2625 N N . TYR A 1 343 ? -2.367 15.763 3.220 1.00 95.69 343 TYR A N 1
ATOM 2626 C CA . TYR A 1 343 ? -1.410 16.301 4.170 1.00 95.69 343 TYR A CA 1
ATOM 2627 C C . TYR A 1 343 ? -1.209 15.307 5.316 1.00 95.69 343 TYR A C 1
ATOM 2629 O O . TYR A 1 343 ? -2.111 14.542 5.650 1.00 95.69 343 TYR A O 1
ATOM 2637 N N . ARG A 1 344 ? -0.012 15.277 5.917 1.00 90.69 344 ARG A N 1
ATOM 2638 C CA . ARG A 1 344 ? 0.234 14.479 7.133 1.00 90.69 344 ARG A CA 1
ATOM 2639 C C . ARG A 1 344 ? 0.267 15.377 8.360 1.00 90.69 344 ARG A C 1
ATOM 2641 O O . ARG A 1 344 ? 1.048 16.325 8.395 1.00 90.69 344 ARG A O 1
ATOM 2648 N N . TYR A 1 345 ? -0.505 15.056 9.392 1.00 90.62 345 TYR A N 1
ATOM 2649 C CA . TYR A 1 345 ? -0.509 15.861 10.621 1.00 90.62 345 TYR A CA 1
ATOM 2650 C C . TYR A 1 345 ? 0.746 15.630 11.462 1.00 90.62 345 TYR A C 1
ATOM 2652 O O . TYR A 1 345 ? 1.438 16.573 11.843 1.00 90.62 345 TYR A O 1
ATOM 2660 N N . SER A 1 346 ? 1.117 14.366 11.680 1.00 86.31 346 SER A N 1
ATOM 2661 C CA . SER A 1 346 ? 2.338 14.029 12.414 1.00 86.31 346 SER A CA 1
ATOM 2662 C C . SER A 1 346 ? 3.602 14.410 11.636 1.00 86.31 346 SER A C 1
ATOM 2664 O O . SER A 1 346 ? 3.568 14.630 10.420 1.00 86.31 346 SER A O 1
ATOM 2666 N N . GLY A 1 347 ? 4.754 14.413 12.316 1.00 86.12 347 GLY A N 1
ATOM 2667 C CA . GLY A 1 347 ? 6.063 14.350 11.655 1.00 86.12 347 GLY A CA 1
ATOM 2668 C C . GLY A 1 347 ? 6.191 13.129 10.733 1.00 86.12 347 GLY A C 1
ATOM 2669 O O . GLY A 1 347 ? 5.279 12.300 10.618 1.00 86.12 347 GLY A O 1
ATOM 2670 N N . HIS A 1 348 ? 7.340 12.988 10.069 1.00 89.50 348 HIS A N 1
ATOM 2671 C CA . HIS A 1 348 ? 7.622 11.834 9.212 1.00 89.50 348 HIS A CA 1
ATOM 2672 C C . HIS A 1 348 ? 7.381 10.503 9.944 1.00 89.50 348 HIS A C 1
ATOM 2674 O O . HIS A 1 348 ? 6.765 9.591 9.382 1.00 89.50 348 HIS A O 1
ATOM 2680 N N . SER A 1 349 ? 7.780 10.442 11.213 1.00 87.19 349 SER A N 1
ATOM 2681 C CA . SER A 1 349 ? 7.468 9.391 12.180 1.00 87.19 349 SER A CA 1
ATOM 2682 C C . SER A 1 349 ? 7.157 10.029 13.548 1.00 87.19 349 SER A C 1
ATOM 2684 O O . SER A 1 349 ? 7.443 11.213 13.736 1.00 87.19 349 SER A O 1
ATOM 2686 N N . PRO A 1 350 ? 6.621 9.286 14.535 1.00 83.19 350 PRO A N 1
ATOM 2687 C CA . PRO A 1 350 ? 6.382 9.816 15.882 1.00 83.19 350 PRO A CA 1
ATOM 2688 C C . PRO A 1 350 ? 7.629 10.363 16.594 1.00 83.19 350 PRO A C 1
ATOM 2690 O O . PRO A 1 350 ? 7.501 11.111 17.555 1.00 83.19 350 PRO A O 1
ATOM 2693 N N . SER A 1 351 ? 8.834 9.984 16.151 1.00 83.06 351 SER A N 1
ATOM 2694 C CA . SER A 1 351 ? 10.102 10.490 16.691 1.00 83.06 351 SER A CA 1
ATOM 2695 C C . SER A 1 351 ? 10.642 11.722 15.951 1.00 83.06 351 SER A C 1
ATOM 2697 O O . SER A 1 351 ? 11.653 12.279 16.370 1.00 83.06 351 SER A O 1
ATOM 2699 N N . ASP A 1 352 ? 10.026 12.124 14.837 1.00 87.00 352 ASP A N 1
ATOM 2700 C CA . ASP A 1 352 ? 10.423 13.306 14.071 1.00 87.00 352 ASP A CA 1
ATOM 2701 C C . ASP A 1 352 ? 9.875 14.583 14.725 1.00 87.00 352 ASP A C 1
ATOM 2703 O O . ASP A 1 352 ? 8.668 14.737 14.910 1.00 87.00 352 ASP A O 1
ATOM 2707 N N . GLN A 1 353 ? 10.772 15.522 15.034 1.00 82.75 353 GLN A N 1
ATOM 2708 C CA . GLN A 1 353 ? 10.435 16.806 15.651 1.00 82.75 353 GLN A CA 1
ATOM 2709 C C . GLN A 1 353 ? 9.711 17.769 14.697 1.00 82.75 353 GLN A C 1
ATOM 2711 O O . GLN A 1 353 ? 9.178 18.777 15.154 1.00 82.75 353 GLN A O 1
ATOM 2716 N N . SER A 1 354 ? 9.673 17.476 13.390 1.00 87.69 354 SER A N 1
ATOM 2717 C CA . SER A 1 354 ? 8.945 18.260 12.385 1.00 87.69 354 SER A CA 1
ATOM 2718 C C . SER A 1 354 ? 9.356 19.744 12.324 1.00 87.69 354 SER A C 1
ATOM 2720 O O . SER A 1 354 ? 8.519 20.620 12.111 1.00 87.69 354 SER A O 1
ATOM 2722 N N . SER A 1 355 ? 10.651 20.042 12.475 1.00 89.69 355 SER A N 1
ATOM 2723 C CA . SER A 1 355 ? 11.200 21.413 12.500 1.00 89.69 355 SER A CA 1
ATOM 2724 C C . SER A 1 355 ? 11.104 22.185 11.174 1.00 89.69 355 SER A C 1
ATOM 2726 O O . SER A 1 355 ? 11.389 23.378 11.138 1.00 89.69 355 SER A O 1
ATOM 2728 N N . TYR A 1 356 ? 10.706 21.515 10.093 1.00 92.12 356 TYR A N 1
ATOM 2729 C CA . TYR A 1 356 ? 10.599 22.037 8.726 1.00 92.12 356 TYR A CA 1
ATOM 2730 C C . TYR A 1 356 ? 9.190 22.547 8.367 1.00 92.12 356 TYR A C 1
ATOM 2732 O O . TYR A 1 356 ? 8.958 22.953 7.232 1.00 92.12 356 TYR A O 1
ATOM 2740 N N . ARG A 1 357 ? 8.243 22.523 9.316 1.00 94.19 357 ARG A N 1
ATOM 2741 C CA . ARG A 1 357 ? 6.864 23.015 9.145 1.00 94.19 357 ARG A CA 1
ATOM 2742 C C . ARG A 1 357 ? 6.503 23.973 10.260 1.00 94.19 357 ARG A C 1
ATOM 2744 O O . ARG A 1 357 ? 6.906 23.775 11.408 1.00 94.19 357 ARG A O 1
ATOM 2751 N N . THR A 1 358 ? 5.732 25.002 9.935 1.00 94.56 358 THR A N 1
ATOM 2752 C CA . THR A 1 358 ? 5.247 25.938 10.951 1.00 94.56 358 THR A CA 1
ATOM 2753 C C . THR A 1 358 ? 4.020 25.366 11.659 1.00 94.56 358 THR A C 1
ATOM 2755 O O . THR A 1 358 ? 3.300 24.520 11.124 1.00 94.56 358 THR A O 1
ATOM 2758 N N . LYS A 1 359 ? 3.760 25.825 12.888 1.00 94.12 359 LYS A N 1
ATOM 2759 C CA . LYS A 1 359 ? 2.553 25.413 13.622 1.00 94.12 359 LYS A C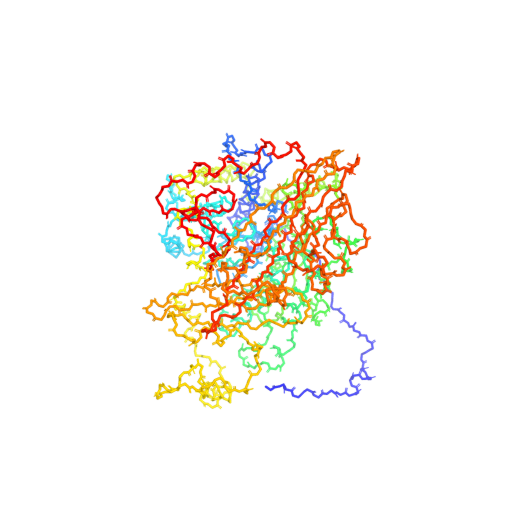A 1
ATOM 2760 C C . LYS A 1 359 ? 1.292 25.943 12.943 1.00 94.12 359 LYS A C 1
ATOM 2762 O O . LYS A 1 359 ? 0.262 25.283 12.971 1.00 94.12 359 LYS A O 1
ATOM 2767 N N . GLU A 1 360 ? 1.395 27.116 12.328 1.00 96.94 360 GLU A N 1
ATOM 2768 C CA . GLU A 1 360 ? 0.325 27.775 11.589 1.00 96.94 360 GLU A CA 1
ATOM 2769 C C . GLU A 1 360 ? -0.079 26.965 10.354 1.00 96.94 360 GLU A C 1
ATOM 2771 O O . GLU A 1 360 ? -1.269 26.813 10.094 1.00 96.94 360 GLU A O 1
ATOM 2776 N N . GLU A 1 361 ? 0.893 26.409 9.623 1.00 95.75 361 GLU A N 1
ATOM 2777 C CA . GLU A 1 361 ? 0.628 25.524 8.487 1.00 95.75 361 GLU A CA 1
ATOM 2778 C C . GLU A 1 361 ? -0.097 24.255 8.939 1.00 95.75 361 GLU A C 1
ATOM 2780 O O . GLU A 1 361 ? -1.142 23.916 8.390 1.00 95.75 361 GLU A O 1
ATOM 2785 N N . ILE A 1 362 ? 0.424 23.571 9.964 1.00 94.88 362 ILE A N 1
ATOM 2786 C CA . ILE A 1 362 ? -0.189 22.341 10.485 1.00 94.88 362 ILE A CA 1
ATOM 2787 C C . ILE A 1 362 ? -1.630 22.612 10.938 1.00 94.88 362 ILE A C 1
ATOM 2789 O O . ILE A 1 362 ? -2.538 21.915 10.497 1.00 94.88 362 ILE A O 1
ATOM 2793 N N . ALA A 1 363 ? -1.854 23.667 11.727 1.00 96.06 363 ALA A N 1
ATOM 2794 C CA . ALA A 1 363 ? -3.187 24.038 12.195 1.00 96.06 363 ALA A CA 1
ATOM 2795 C C . ALA A 1 363 ? -4.146 24.385 11.041 1.00 96.06 363 ALA A C 1
ATOM 2797 O O . ALA A 1 363 ? -5.330 24.066 11.112 1.00 96.06 363 ALA A O 1
ATOM 2798 N N . ALA A 1 364 ? -3.658 25.016 9.966 1.00 97.25 364 ALA A N 1
ATOM 2799 C CA . ALA A 1 364 ? -4.477 25.298 8.788 1.00 97.25 364 ALA A CA 1
ATOM 2800 C C . ALA A 1 364 ? -4.972 24.007 8.114 1.00 97.25 364 ALA A C 1
ATOM 2802 O O . ALA A 1 364 ? -6.147 23.918 7.774 1.00 97.25 364 ALA A O 1
ATOM 2803 N N . TRP A 1 365 ? -4.114 22.993 7.980 1.00 96.25 365 TRP A N 1
ATOM 2804 C CA . TRP A 1 365 ? -4.490 21.695 7.405 1.00 96.25 365 TRP A CA 1
ATOM 2805 C C . TRP A 1 365 ? -5.320 20.810 8.342 1.00 96.25 365 TRP A C 1
ATOM 2807 O O . TRP A 1 365 ? -6.108 19.991 7.866 1.00 96.25 365 TRP A O 1
ATOM 2817 N N . GLU A 1 366 ? -5.150 20.949 9.658 1.00 95.19 366 GLU A N 1
ATOM 2818 C CA . GLU A 1 366 ? -5.997 20.292 10.663 1.00 95.19 366 GLU A CA 1
ATOM 2819 C C . GLU A 1 366 ? -7.405 20.906 10.707 1.00 95.19 366 GLU A C 1
ATOM 2821 O O . GLU A 1 366 ? -8.379 20.186 10.898 1.00 95.19 366 GLU A O 1
ATOM 2826 N N . ASN A 1 367 ? -7.549 22.214 10.465 1.00 96.62 367 ASN A N 1
ATOM 2827 C CA . ASN A 1 367 ? -8.866 22.855 10.361 1.00 96.62 367 ASN A CA 1
ATOM 2828 C C . ASN A 1 367 ? -9.682 22.357 9.156 1.00 96.62 367 ASN A C 1
ATOM 2830 O O . ASN A 1 367 ? -10.908 22.423 9.186 1.00 96.62 367 ASN A O 1
ATOM 2834 N N . GLU A 1 368 ? -9.012 21.847 8.122 1.00 96.50 368 GLU A N 1
ATOM 2835 C CA . GLU A 1 368 ? -9.637 21.240 6.941 1.00 96.50 368 GLU A CA 1
ATOM 2836 C C . GLU A 1 368 ? -9.911 19.734 7.115 1.00 96.50 368 GLU A C 1
ATOM 2838 O O . GLU A 1 368 ? -10.227 19.066 6.137 1.00 96.50 368 GLU A O 1
ATOM 2843 N N . ASP A 1 369 ? -9.767 19.165 8.320 1.00 97.56 369 ASP A N 1
ATOM 2844 C CA . ASP A 1 369 ? -9.828 17.717 8.576 1.00 97.56 369 ASP A CA 1
ATOM 2845 C C . ASP A 1 369 ? -10.889 16.957 7.761 1.00 97.56 369 ASP A C 1
ATOM 2847 O O . ASP A 1 369 ? -12.088 17.246 7.815 1.00 97.56 369 ASP A O 1
ATOM 2851 N N . CYS A 1 370 ? -10.436 15.940 7.020 1.00 97.62 370 CYS A N 1
ATOM 2852 C CA . CYS A 1 370 ? -11.274 15.235 6.053 1.00 97.62 370 CYS A CA 1
ATOM 2853 C C . CYS A 1 370 ? -12.453 14.471 6.689 1.00 97.62 370 CYS A C 1
ATOM 2855 O O . CYS A 1 370 ? -13.508 14.341 6.062 1.00 97.62 370 CYS A O 1
ATOM 2857 N N . ILE A 1 371 ? -12.327 14.018 7.942 1.00 98.38 371 ILE A N 1
ATOM 2858 C CA . ILE A 1 371 ? -13.406 13.333 8.668 1.00 98.38 371 ILE A CA 1
ATOM 2859 C C . ILE A 1 371 ? -14.442 14.356 9.122 1.00 98.38 371 ILE A C 1
ATOM 2861 O O . ILE A 1 371 ? -15.636 14.166 8.879 1.00 98.38 371 ILE A O 1
ATOM 2865 N N . ALA A 1 372 ? -14.006 15.457 9.737 1.00 98.06 372 ALA A N 1
ATOM 2866 C CA . ALA A 1 372 ? -14.896 16.533 10.161 1.00 98.06 372 ALA A CA 1
ATOM 2867 C C . ALA A 1 372 ? -15.643 17.146 8.964 1.00 98.06 372 ALA A C 1
ATOM 2869 O O . ALA A 1 372 ? -16.872 17.264 8.992 1.00 98.06 372 ALA A O 1
ATOM 2870 N N . ALA A 1 373 ? -14.924 17.457 7.882 1.00 97.94 373 ALA A N 1
ATOM 2871 C CA . ALA A 1 373 ? -15.486 18.032 6.666 1.00 97.94 373 ALA A CA 1
ATOM 2872 C C . ALA A 1 373 ? -16.511 17.100 6.002 1.00 97.94 373 ALA A C 1
ATOM 2874 O O . ALA A 1 373 ? -17.597 17.540 5.613 1.00 97.94 373 ALA A O 1
ATOM 2875 N N . PHE A 1 374 ? -16.209 15.802 5.882 1.00 98.62 374 PHE A N 1
ATOM 2876 C CA . PHE A 1 374 ? -17.163 14.848 5.319 1.00 98.62 374 PHE A CA 1
ATOM 2877 C C . PHE A 1 374 ? -18.372 14.641 6.238 1.00 98.62 374 PHE A C 1
ATOM 2879 O O . PHE A 1 374 ? -19.502 14.660 5.756 1.00 98.62 374 PHE A O 1
ATOM 2886 N N . GLY A 1 375 ? -18.164 14.536 7.555 1.00 98.62 375 GLY A N 1
ATOM 2887 C CA . GLY A 1 375 ? -19.241 14.445 8.545 1.00 98.62 375 GLY A CA 1
ATOM 2888 C C . GLY A 1 375 ? -20.220 15.621 8.468 1.00 98.62 375 GLY A C 1
ATOM 2889 O O . GLY A 1 375 ? -21.433 15.411 8.435 1.00 98.62 375 GLY A O 1
ATOM 2890 N N . GLY A 1 376 ? -19.708 16.849 8.328 1.00 98.44 376 GLY A N 1
ATOM 2891 C CA . GLY A 1 376 ? -20.531 18.038 8.089 1.00 98.44 376 GLY A CA 1
ATOM 2892 C C . GLY A 1 376 ? -21.395 17.909 6.830 1.00 98.44 376 GLY A C 1
ATOM 2893 O O . GLY A 1 376 ? -22.610 18.101 6.891 1.00 98.44 376 GLY A O 1
ATOM 2894 N N . LYS A 1 377 ? -20.805 17.467 5.711 1.00 98.44 377 LYS A N 1
ATOM 2895 C CA . LYS A 1 377 ? -21.535 17.228 4.450 1.00 98.44 377 LYS A CA 1
ATOM 2896 C C . LYS A 1 377 ? -22.614 16.142 4.585 1.00 98.44 377 LYS A C 1
ATOM 2898 O O . LYS A 1 377 ? -23.665 16.248 3.951 1.00 98.44 377 LYS A O 1
ATOM 2903 N N . LEU A 1 378 ? -22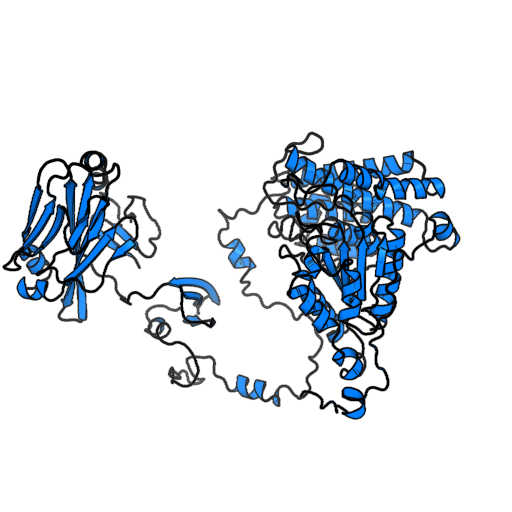.392 15.108 5.405 1.00 98.75 378 LEU A N 1
ATOM 2904 C CA . LEU A 1 378 ? -23.405 14.082 5.696 1.00 98.75 378 LEU A CA 1
ATOM 2905 C C . LEU A 1 378 ? -24.598 14.656 6.472 1.00 98.75 378 LEU A C 1
ATOM 2907 O O . LEU A 1 378 ? -25.745 14.324 6.159 1.00 98.75 378 LEU A O 1
ATOM 2911 N N . ILE A 1 379 ? -24.337 15.527 7.450 1.00 98.62 379 ILE A N 1
ATOM 2912 C CA . ILE A 1 379 ? -25.379 16.208 8.231 1.00 98.62 379 ILE A CA 1
ATOM 2913 C C . ILE A 1 379 ? -26.191 17.146 7.336 1.00 98.62 379 ILE A C 1
ATOM 2915 O O . ILE A 1 379 ? -27.420 17.076 7.321 1.00 98.62 379 ILE A O 1
ATOM 2919 N N . GLU A 1 380 ? -25.521 17.972 6.531 1.00 98.31 380 GLU A N 1
ATOM 2920 C CA . GLU A 1 380 ? -26.168 18.891 5.585 1.00 98.31 380 GLU A CA 1
ATOM 2921 C C . GLU A 1 380 ? -27.062 18.162 4.569 1.00 98.31 380 GLU A C 1
ATOM 2923 O O . GLU A 1 380 ? -28.143 18.642 4.218 1.00 98.31 380 GLU A O 1
ATOM 2928 N N . ALA A 1 381 ? -26.643 16.977 4.118 1.00 98.06 381 ALA A N 1
ATOM 2929 C CA . ALA A 1 381 ? -27.416 16.140 3.205 1.00 98.06 381 ALA A CA 1
ATOM 2930 C C . ALA A 1 381 ? -28.541 15.334 3.891 1.00 98.06 381 ALA A C 1
ATOM 2932 O O . ALA A 1 381 ? -29.326 14.679 3.201 1.00 98.06 381 ALA A O 1
ATOM 2933 N N . GLY A 1 382 ? -28.652 15.366 5.225 1.00 97.75 382 GLY A N 1
ATOM 2934 C CA . GLY A 1 382 ? -29.651 14.602 5.981 1.00 97.75 382 GLY A CA 1
ATOM 2935 C C . GLY A 1 382 ? -29.396 13.088 5.995 1.00 97.75 382 GLY A C 1
ATOM 2936 O O . GLY A 1 382 ? -30.341 12.288 6.057 1.00 97.75 382 GLY A O 1
ATOM 2937 N N . VAL A 1 383 ? -28.129 12.677 5.886 1.00 98.25 383 VAL A N 1
ATOM 2938 C CA . VAL A 1 383 ? -27.698 11.271 5.968 1.00 98.25 383 VAL A CA 1
ATOM 2939 C C . VAL A 1 383 ? -27.629 10.808 7.419 1.00 98.25 383 VAL A C 1
ATOM 2941 O O . VAL A 1 383 ? -28.148 9.740 7.733 1.00 98.25 383 VAL A O 1
ATOM 2944 N N . ALA A 1 384 ? -27.041 11.628 8.290 1.00 97.69 384 ALA A N 1
ATOM 2945 C CA . ALA A 1 384 ? -26.879 11.382 9.721 1.00 97.69 384 ALA A CA 1
ATOM 2946 C C . ALA A 1 384 ? -27.068 12.685 10.507 1.00 97.69 384 ALA A C 1
ATOM 2948 O O . ALA A 1 384 ? -26.989 13.772 9.940 1.00 97.69 384 ALA A O 1
ATOM 2949 N N . ASP A 1 385 ? -27.294 12.578 11.814 1.00 98.25 385 ASP A N 1
ATOM 2950 C CA . ASP A 1 385 ? -27.122 13.696 12.738 1.00 98.25 385 ASP A CA 1
ATOM 2951 C C . ASP A 1 385 ? -25.786 13.570 13.489 1.00 98.25 385 ASP A C 1
ATOM 2953 O O . ASP A 1 385 ? -25.067 12.576 13.368 1.00 98.25 385 ASP A O 1
ATOM 2957 N N . GLN A 1 386 ? -25.452 14.586 14.285 1.00 98.19 386 GLN A N 1
ATOM 2958 C CA . GLN A 1 386 ? -24.212 14.609 15.062 1.00 98.19 386 GLN A CA 1
ATOM 2959 C C . GLN A 1 386 ? -24.090 13.404 16.014 1.00 98.19 386 GLN A C 1
ATOM 2961 O O . GLN A 1 386 ? -23.008 12.840 16.158 1.00 98.19 386 GLN A O 1
ATOM 2966 N N . LYS A 1 387 ? -25.203 12.960 16.616 1.00 98.31 387 LYS A N 1
ATOM 2967 C CA . LYS A 1 387 ? -25.210 11.825 17.551 1.00 98.31 387 LYS A CA 1
ATOM 2968 C C . LYS A 1 387 ? -24.887 10.509 16.853 1.00 98.31 387 LYS A C 1
ATOM 2970 O O . LYS A 1 387 ? -24.212 9.666 17.433 1.00 98.31 387 LYS A O 1
ATOM 2975 N N . ALA A 1 388 ? -25.367 10.323 15.625 1.00 98.19 388 ALA A N 1
ATOM 2976 C CA . ALA A 1 388 ? -25.052 9.146 14.828 1.00 98.19 388 ALA A CA 1
ATOM 2977 C C . ALA A 1 388 ? -23.554 9.077 14.487 1.00 98.19 388 ALA A C 1
ATOM 2979 O O . ALA A 1 388 ? -22.961 8.005 14.584 1.00 98.19 388 ALA A O 1
ATOM 2980 N N . LEU A 1 389 ? -22.929 10.211 14.145 1.00 98.56 389 LEU A N 1
ATOM 2981 C CA . LEU A 1 389 ? -21.486 10.260 13.879 1.00 98.56 389 LEU A CA 1
ATOM 2982 C C . LEU A 1 389 ? -20.661 9.981 15.145 1.00 98.56 389 LEU A C 1
ATOM 2984 O O . LEU A 1 389 ? -19.718 9.196 15.102 1.00 98.56 389 LEU A O 1
ATOM 2988 N N . GLU A 1 390 ? -21.049 10.558 16.284 1.00 98.50 390 GLU A N 1
ATOM 2989 C CA . GLU A 1 390 ? -20.416 10.296 17.586 1.00 98.50 390 GLU A CA 1
ATOM 2990 C C . GLU A 1 390 ? -20.544 8.828 18.011 1.00 98.50 390 GLU A C 1
ATOM 2992 O O . GLU A 1 390 ? -19.603 8.258 18.563 1.00 98.50 390 GLU A O 1
ATOM 2997 N N . ALA A 1 391 ? -21.682 8.189 17.724 1.00 98.62 391 ALA A N 1
ATOM 2998 C CA . ALA A 1 391 ? -21.878 6.769 17.998 1.00 98.62 391 ALA A CA 1
ATOM 2999 C C . ALA A 1 391 ? -20.919 5.887 17.183 1.00 98.62 391 ALA A C 1
ATOM 3001 O O . ALA A 1 391 ? -20.352 4.950 17.740 1.00 98.62 391 ALA A O 1
ATOM 3002 N N . ILE A 1 392 ? -20.692 6.215 15.904 1.00 98.69 392 ILE A N 1
ATOM 3003 C CA . ILE A 1 392 ? -19.700 5.532 15.056 1.00 98.69 392 ILE A CA 1
ATOM 3004 C C . ILE A 1 392 ? -18.292 5.709 15.634 1.00 98.69 392 ILE A C 1
ATOM 3006 O O . ILE A 1 392 ? -17.559 4.739 15.790 1.00 98.69 392 ILE A O 1
ATOM 3010 N N . GLN A 1 393 ? -17.913 6.935 16.002 1.00 98.69 393 GLN A N 1
ATOM 3011 C CA . GLN A 1 393 ? -16.594 7.200 16.589 1.00 98.69 393 GLN A CA 1
ATOM 3012 C C . GLN A 1 393 ? -16.361 6.411 17.880 1.00 98.69 393 GLN A C 1
ATOM 3014 O O . GLN A 1 393 ? -15.280 5.856 18.085 1.00 98.69 393 GLN A O 1
ATOM 3019 N N . GLN A 1 394 ? -17.374 6.342 18.744 1.00 98.69 394 GLN A N 1
ATOM 3020 C CA . GLN A 1 394 ? -17.283 5.598 19.993 1.00 98.69 394 GLN A CA 1
ATOM 3021 C C . GLN A 1 394 ? -17.182 4.086 19.754 1.00 98.69 394 GLN A C 1
ATOM 3023 O O . GLN A 1 394 ? -16.345 3.433 20.372 1.00 98.69 394 GLN A O 1
ATOM 3028 N N . GLU A 1 395 ? -17.977 3.539 18.833 1.00 98.19 395 GLU A N 1
ATOM 3029 C CA . GLU A 1 395 ? -17.927 2.122 18.460 1.00 98.19 395 GLU A CA 1
ATOM 3030 C C . GLU A 1 395 ? -16.552 1.728 17.903 1.00 98.19 395 GLU A C 1
ATOM 3032 O O . GLU A 1 395 ? -15.930 0.789 18.404 1.00 98.19 395 GLU A O 1
ATOM 3037 N N . VAL A 1 396 ? -16.013 2.511 16.966 1.00 98.75 396 VAL A N 1
ATOM 3038 C CA . VAL A 1 396 ? -14.665 2.313 16.413 1.00 98.75 396 VAL A CA 1
ATOM 3039 C C . VAL A 1 396 ? -13.593 2.324 17.506 1.00 98.75 396 VAL A C 1
ATOM 3041 O O . VAL A 1 396 ? -12.717 1.451 17.539 1.00 98.75 396 VAL A O 1
ATOM 3044 N N . LYS A 1 397 ? -13.663 3.291 18.428 1.00 98.69 397 LYS A N 1
ATOM 3045 C CA . LYS A 1 397 ? -12.737 3.395 19.561 1.00 98.69 397 LYS A CA 1
ATOM 3046 C C . LYS A 1 397 ? -12.790 2.161 20.456 1.00 98.69 397 LYS A C 1
ATOM 3048 O O . LYS A 1 397 ? -11.742 1.647 20.854 1.00 98.69 397 LYS A O 1
ATOM 3053 N N . ASP A 1 398 ? -13.987 1.662 20.745 1.00 98.38 398 ASP A N 1
ATOM 3054 C CA . ASP A 1 398 ? -14.175 0.468 21.567 1.00 98.38 398 ASP A CA 1
ATOM 3055 C C . ASP A 1 398 ? -13.597 -0.779 20.880 1.00 98.38 398 ASP A C 1
ATOM 3057 O O . ASP A 1 398 ? -12.866 -1.550 21.512 1.00 98.38 398 ASP A O 1
ATOM 3061 N N . VAL A 1 399 ? -13.824 -0.942 19.570 1.00 98.31 399 VAL A N 1
ATOM 3062 C CA . VAL A 1 399 ? -13.267 -2.053 18.780 1.00 98.31 399 VAL A CA 1
ATOM 3063 C C . VAL A 1 399 ? -11.737 -2.016 18.750 1.00 98.31 399 VAL A C 1
ATOM 3065 O O . VAL A 1 399 ? -11.092 -3.046 18.979 1.00 98.31 399 VAL A O 1
ATOM 3068 N N . ILE A 1 400 ? -11.132 -0.850 18.501 1.00 98.75 400 ILE A N 1
ATOM 3069 C CA . ILE A 1 400 ? -9.669 -0.698 18.464 1.00 98.75 400 ILE A CA 1
ATOM 3070 C C . ILE A 1 400 ? -9.063 -0.947 19.840 1.00 98.75 400 ILE A C 1
ATOM 3072 O O . ILE A 1 400 ? -8.070 -1.670 19.949 1.00 98.75 400 ILE A O 1
ATOM 3076 N N . PHE A 1 401 ? -9.667 -0.412 20.902 1.00 98.62 401 PHE A N 1
ATOM 3077 C CA . PHE A 1 401 ? -9.196 -0.633 22.264 1.00 98.62 401 PHE A CA 1
ATOM 3078 C C . PHE A 1 401 ? -9.267 -2.106 22.677 1.00 98.62 401 PHE A C 1
ATOM 3080 O O . PHE A 1 401 ? -8.350 -2.631 23.315 1.00 98.62 401 PHE A O 1
ATOM 3087 N N . ASP A 1 402 ? -10.323 -2.803 22.279 1.00 98.31 402 ASP A N 1
ATOM 3088 C CA . ASP A 1 402 ? -10.440 -4.238 22.479 1.00 98.31 402 ASP A CA 1
ATOM 3089 C C . ASP A 1 402 ? -9.361 -5.035 21.740 1.00 98.31 402 ASP A C 1
ATOM 3091 O O . ASP A 1 402 ? -8.711 -5.893 22.345 1.00 98.31 402 ASP A O 1
ATOM 3095 N N . CYS A 1 403 ? -9.134 -4.742 20.458 1.00 98.62 403 CYS A N 1
ATOM 3096 C CA . CYS A 1 403 ? -8.091 -5.397 19.667 1.00 98.62 403 CYS A CA 1
ATOM 3097 C C . CYS A 1 403 ? -6.692 -5.109 20.224 1.00 98.62 403 CYS A C 1
ATOM 3099 O O . CYS A 1 403 ? -5.853 -6.007 20.288 1.00 98.62 403 CYS A O 1
ATOM 3101 N N . TYR A 1 404 ? -6.457 -3.881 20.690 1.00 98.56 404 TYR A N 1
ATOM 3102 C CA . TYR A 1 404 ? -5.227 -3.483 21.364 1.00 98.56 404 TYR A CA 1
ATOM 3103 C C . TYR A 1 404 ? -4.967 -4.335 22.613 1.00 98.56 404 TYR A C 1
ATOM 3105 O O . TYR A 1 404 ? -3.887 -4.913 22.732 1.00 98.56 404 TYR A O 1
ATOM 3113 N N . LYS A 1 405 ? -5.960 -4.505 23.502 1.00 98.50 405 LYS A N 1
ATOM 3114 C CA . LYS A 1 405 ? -5.831 -5.368 24.696 1.00 98.50 405 LYS A CA 1
ATOM 3115 C C . LYS A 1 405 ? -5.472 -6.810 24.327 1.00 98.50 405 LYS A C 1
ATOM 3117 O O . LYS A 1 405 ? -4.604 -7.400 24.964 1.00 98.50 405 LYS A O 1
ATOM 3122 N N . LEU A 1 406 ? -6.104 -7.360 23.288 1.00 98.50 406 LEU A N 1
ATOM 3123 C CA . LEU A 1 406 ? -5.795 -8.705 22.795 1.00 98.50 406 LEU A CA 1
ATOM 3124 C C . LEU A 1 406 ? -4.358 -8.811 22.265 1.00 98.50 406 LEU A C 1
ATOM 3126 O O . LEU A 1 406 ? -3.683 -9.809 22.513 1.00 98.50 406 LEU A O 1
ATOM 3130 N N . ALA A 1 407 ? -3.882 -7.799 21.539 1.00 97.94 407 ALA A N 1
ATOM 3131 C CA . ALA A 1 407 ? -2.559 -7.802 20.920 1.00 97.94 407 ALA A CA 1
ATOM 3132 C C . ALA A 1 407 ? -1.412 -7.610 21.925 1.00 97.94 407 ALA A C 1
ATOM 3134 O O . ALA A 1 407 ? -0.303 -8.097 21.693 1.00 97.94 407 ALA A O 1
ATOM 3135 N N . ILE A 1 408 ? -1.638 -6.897 23.033 1.00 97.44 408 ILE A N 1
ATOM 3136 C CA . ILE A 1 408 ? -0.593 -6.686 24.047 1.00 97.44 408 ILE A CA 1
ATOM 3137 C C . ILE A 1 408 ? -0.447 -7.866 25.013 1.00 97.44 408 ILE A C 1
ATOM 3139 O O . ILE A 1 408 ? 0.643 -8.041 25.567 1.00 97.44 408 ILE A O 1
ATOM 3143 N N . ASP A 1 409 ? -1.498 -8.676 25.172 1.00 97.56 409 ASP A N 1
ATOM 3144 C CA . ASP A 1 409 ? -1.516 -9.873 26.013 1.00 97.56 409 ASP A CA 1
ATOM 3145 C C . ASP A 1 409 ? -0.500 -10.914 25.491 1.00 97.56 409 ASP A C 1
ATOM 3147 O O . ASP A 1 409 ? -0.649 -11.414 24.372 1.00 97.56 409 ASP A O 1
ATOM 3151 N N . PRO A 1 410 ? 0.561 -11.236 26.254 1.00 94.81 410 PRO A N 1
ATOM 3152 C CA . PRO A 1 410 ? 1.617 -12.136 25.801 1.00 94.81 410 PRO A CA 1
ATOM 3153 C C . PRO A 1 410 ? 1.198 -13.610 25.758 1.00 94.81 410 PRO A C 1
ATOM 3155 O O . PRO A 1 410 ? 1.867 -14.380 25.074 1.00 94.81 410 PRO A O 1
ATOM 3158 N N . GLU A 1 411 ? 0.134 -14.012 26.461 1.00 95.69 411 GLU A N 1
ATOM 3159 C CA . GLU A 1 411 ? -0.378 -15.386 26.406 1.00 95.69 411 GLU A CA 1
ATOM 3160 C C . GLU A 1 411 ? -1.233 -15.596 25.156 1.00 95.69 411 GLU A C 1
ATOM 3162 O O . GLU A 1 411 ? -1.139 -16.631 24.500 1.00 95.69 411 GLU A O 1
ATOM 3167 N N . LEU A 1 412 ? -2.054 -14.601 24.807 1.00 96.50 412 LEU A N 1
ATOM 3168 C CA . LEU A 1 412 ? -2.909 -14.662 23.617 1.00 96.50 412 LEU A CA 1
ATOM 3169 C C . LEU A 1 412 ? -2.155 -14.336 22.337 1.00 96.50 412 LEU A C 1
ATOM 3171 O O . LEU A 1 412 ? -2.401 -14.949 21.303 1.00 96.50 412 LEU A O 1
ATOM 3175 N N . SER A 1 413 ? -1.242 -13.375 22.419 1.00 97.06 413 SER A N 1
ATOM 3176 C CA . SER A 1 413 ? -0.483 -12.853 21.289 1.00 97.06 413 SER A CA 1
ATOM 3177 C C . SER A 1 413 ? 1.017 -12.934 21.605 1.00 97.06 413 SER A C 1
ATOM 3179 O O . SER A 1 413 ? 1.662 -11.908 21.859 1.00 97.06 413 SER A O 1
ATOM 3181 N N . PRO A 1 414 ? 1.610 -14.141 21.633 1.00 95.62 414 PRO A N 1
ATOM 3182 C CA . PRO A 1 414 ? 3.015 -14.308 21.974 1.00 95.62 414 PRO A CA 1
ATOM 3183 C C . PRO A 1 414 ? 3.931 -13.751 20.881 1.00 95.62 414 PRO A C 1
ATOM 3185 O O . PRO A 1 414 ? 3.591 -13.713 19.691 1.00 95.62 414 PRO A O 1
ATOM 3188 N N . ARG A 1 415 ? 5.129 -13.333 21.293 1.00 93.62 415 ARG A N 1
ATOM 3189 C CA . ARG A 1 415 ? 6.228 -13.031 20.370 1.00 93.62 415 ARG A CA 1
ATOM 3190 C C . ARG A 1 415 ? 6.914 -14.323 19.942 1.00 93.62 415 ARG A C 1
ATOM 3192 O O . ARG A 1 415 ? 6.834 -15.336 20.631 1.00 93.62 415 ARG A O 1
ATOM 3199 N N . MET A 1 416 ? 7.598 -14.256 18.811 1.00 90.75 416 MET A N 1
ATOM 3200 C CA . MET A 1 416 ? 8.460 -15.335 18.351 1.00 90.75 416 MET A CA 1
ATOM 3201 C C . MET A 1 416 ? 9.642 -15.499 19.318 1.00 90.75 416 MET A C 1
ATOM 3203 O O . MET A 1 416 ? 10.250 -14.502 19.712 1.00 90.75 416 MET A O 1
ATOM 3207 N N . ASP A 1 417 ? 9.966 -16.735 19.702 1.00 89.38 417 ASP A N 1
ATOM 3208 C CA . ASP A 1 417 ? 11.090 -17.041 20.593 1.00 89.38 417 ASP A CA 1
ATOM 3209 C C . ASP A 1 417 ? 12.308 -17.492 19.777 1.00 89.38 417 ASP A C 1
ATOM 3211 O O . ASP A 1 417 ? 12.574 -18.678 19.608 1.00 89.38 417 ASP A O 1
ATOM 3215 N N . LEU A 1 418 ? 13.055 -16.517 19.254 1.00 82.38 418 LEU A N 1
ATOM 3216 C CA . LEU A 1 418 ? 14.250 -16.766 18.437 1.00 82.38 418 LEU A CA 1
ATOM 3217 C C . LEU A 1 418 ? 15.443 -17.311 19.241 1.00 82.38 418 LEU A C 1
ATOM 3219 O O . LEU A 1 418 ? 16.436 -17.728 18.652 1.00 82.38 418 LEU A O 1
ATOM 3223 N N . VAL A 1 419 ? 15.381 -17.285 20.576 1.00 83.94 419 VAL A N 1
ATOM 3224 C CA . VAL A 1 419 ? 16.425 -17.883 21.422 1.00 83.94 419 VAL A CA 1
ATOM 3225 C C . VAL A 1 419 ? 16.203 -19.385 21.516 1.00 83.94 419 VAL A C 1
ATOM 3227 O O . VAL A 1 419 ? 17.153 -20.160 21.408 1.00 83.94 419 VAL A O 1
ATOM 3230 N N . LYS A 1 420 ? 14.948 -19.793 21.710 1.00 83.44 420 LYS A N 1
ATOM 3231 C CA . LYS A 1 420 ? 14.556 -21.199 21.741 1.00 83.44 420 LYS A CA 1
ATOM 3232 C C . LYS A 1 420 ? 14.571 -21.833 20.348 1.00 83.44 420 LYS A C 1
ATOM 3234 O O . LYS A 1 420 ? 15.090 -22.936 20.206 1.00 83.44 420 LYS A O 1
ATOM 3239 N N . ASP A 1 421 ? 14.051 -21.126 19.346 1.00 80.44 421 ASP A N 1
ATOM 3240 C CA . ASP A 1 421 ? 13.900 -21.596 17.966 1.00 80.44 421 ASP A CA 1
ATOM 3241 C C . ASP A 1 421 ? 14.848 -20.816 17.032 1.00 80.44 421 ASP A C 1
ATOM 3243 O O . ASP A 1 421 ? 14.433 -20.041 16.168 1.00 80.44 421 ASP A O 1
ATOM 3247 N N . ASN A 1 422 ? 16.157 -20.986 17.231 1.00 77.06 422 ASN A N 1
ATOM 3248 C CA . ASN A 1 422 ? 17.196 -20.188 16.566 1.00 77.06 422 ASN A CA 1
ATOM 3249 C C . ASN A 1 422 ? 17.316 -20.402 15.041 1.00 77.06 422 ASN A C 1
ATOM 3251 O O . ASN A 1 422 ? 17.854 -19.535 14.355 1.00 77.06 422 ASN A O 1
ATOM 3255 N N . GLU A 1 423 ? 16.792 -21.507 14.504 1.00 73.62 423 GLU A N 1
ATOM 3256 C CA . GLU A 1 423 ? 16.762 -21.804 13.059 1.00 73.62 423 GLU A CA 1
ATOM 3257 C C . GLU A 1 423 ? 15.479 -21.319 12.364 1.00 73.62 423 GLU A C 1
ATOM 3259 O O . GLU A 1 423 ? 15.358 -21.417 11.145 1.00 73.62 423 GLU A O 1
ATOM 3264 N N . LEU A 1 424 ? 14.521 -20.751 13.105 1.00 73.44 424 LEU A N 1
ATOM 3265 C CA . LEU A 1 424 ? 13.182 -20.445 12.594 1.00 73.44 424 LEU A CA 1
ATOM 3266 C C . LEU A 1 424 ? 13.189 -19.510 11.373 1.00 73.44 424 LEU A C 1
ATOM 3268 O O . LEU A 1 424 ? 12.404 -19.696 10.446 1.00 73.44 424 LEU A O 1
ATOM 3272 N N . LEU A 1 425 ? 14.096 -18.526 11.340 1.00 72.06 425 LEU A N 1
ATOM 3273 C CA . LEU A 1 425 ? 14.270 -17.652 10.173 1.00 72.06 425 LEU A CA 1
ATOM 3274 C C . LEU A 1 425 ? 14.844 -18.412 8.968 1.00 72.06 425 LEU A C 1
ATOM 3276 O O . LEU A 1 425 ? 14.408 -18.187 7.840 1.00 72.06 425 LEU A O 1
ATOM 3280 N N . GLY A 1 426 ? 15.792 -19.323 9.204 1.00 67.56 426 GLY A N 1
ATOM 3281 C CA . GLY A 1 426 ? 16.379 -20.172 8.168 1.00 67.56 426 GLY A CA 1
ATOM 3282 C C . GLY A 1 426 ? 15.344 -21.110 7.553 1.00 67.56 426 GLY A C 1
ATOM 3283 O O . GLY A 1 426 ? 15.218 -21.158 6.331 1.00 67.56 426 GLY A O 1
ATOM 3284 N N . ASP A 1 427 ? 14.537 -21.762 8.392 1.00 70.38 427 ASP A N 1
ATOM 3285 C CA . ASP A 1 427 ? 13.452 -22.654 7.968 1.00 70.38 427 ASP A CA 1
ATOM 3286 C C . ASP A 1 427 ? 12.387 -21.927 7.129 1.00 70.38 427 ASP A C 1
ATOM 3288 O O . ASP A 1 427 ? 11.817 -22.504 6.201 1.00 70.38 427 ASP A O 1
ATOM 3292 N N . MET A 1 428 ? 12.120 -20.650 7.432 1.00 70.88 428 MET A N 1
ATOM 3293 C CA . MET A 1 428 ? 11.184 -19.819 6.666 1.00 70.88 428 MET A CA 1
ATOM 3294 C C . MET A 1 428 ? 11.766 -19.330 5.336 1.00 70.88 428 MET A C 1
ATOM 3296 O O . MET A 1 428 ? 11.042 -19.266 4.345 1.00 70.88 428 MET A O 1
ATOM 3300 N N . MET A 1 429 ? 13.049 -18.957 5.305 1.00 63.50 429 MET A N 1
ATOM 3301 C CA . MET A 1 429 ? 13.700 -18.427 4.101 1.00 63.50 429 MET A CA 1
ATOM 3302 C C . MET A 1 429 ? 14.081 -19.517 3.094 1.00 63.50 429 MET A C 1
ATOM 3304 O O . MET A 1 429 ? 14.008 -19.292 1.888 1.00 63.50 429 MET A O 1
ATOM 3308 N N . PHE A 1 430 ? 14.496 -20.686 3.579 1.00 59.94 430 PHE A N 1
ATOM 3309 C CA . PHE A 1 430 ? 14.994 -21.796 2.771 1.00 59.94 430 PHE A CA 1
ATOM 3310 C C . PHE A 1 430 ? 14.081 -23.008 2.934 1.00 59.94 430 PHE A C 1
ATOM 3312 O O . PHE A 1 430 ? 14.481 -24.069 3.413 1.00 59.94 430 PHE A O 1
ATOM 3319 N N . SER A 1 431 ? 12.821 -22.854 2.526 1.00 54.19 431 SER A N 1
ATOM 3320 C CA . SER A 1 431 ? 11.904 -23.983 2.494 1.00 54.19 431 SER A CA 1
ATOM 3321 C C . SER A 1 431 ? 12.390 -24.986 1.442 1.00 54.19 431 SER A C 1
ATOM 3323 O O . SER A 1 431 ? 12.336 -24.703 0.246 1.00 54.19 431 SER A O 1
ATOM 3325 N N . ASN A 1 432 ? 12.793 -26.190 1.855 1.00 51.72 432 ASN A N 1
ATOM 3326 C CA . ASN A 1 432 ? 13.013 -27.348 0.967 1.00 51.72 432 ASN A CA 1
ATOM 3327 C C . ASN A 1 432 ? 11.691 -27.877 0.352 1.00 51.72 432 ASN A C 1
ATOM 3329 O O . ASN A 1 432 ? 11.523 -29.070 0.103 1.00 51.72 432 ASN A O 1
ATOM 3333 N N . GLN A 1 433 ? 10.711 -26.995 0.168 1.00 55.56 433 GLN A N 1
ATOM 3334 C CA . GLN A 1 433 ? 9.378 -27.304 -0.307 1.00 55.56 433 GLN A CA 1
ATOM 3335 C C . GLN A 1 433 ? 9.280 -26.936 -1.783 1.00 55.56 433 GLN A C 1
ATOM 3337 O O . GLN A 1 433 ? 9.747 -25.885 -2.220 1.00 55.56 433 GLN A O 1
ATOM 3342 N N . SER A 1 434 ? 8.652 -27.818 -2.554 1.00 56.88 434 SER A N 1
ATOM 3343 C CA . SER A 1 434 ? 8.156 -27.456 -3.874 1.00 56.88 434 SER A CA 1
ATOM 3344 C C . SER A 1 434 ? 7.021 -26.458 -3.670 1.00 56.88 434 SER A C 1
ATOM 3346 O O . SER A 1 434 ? 6.047 -26.782 -2.996 1.00 56.88 434 SER A O 1
ATOM 3348 N N . ILE A 1 435 ? 7.153 -25.255 -4.220 1.00 58.59 435 ILE A N 1
ATOM 3349 C CA . ILE A 1 435 ? 6.050 -24.292 -4.256 1.00 58.59 435 ILE A CA 1
ATOM 3350 C C . ILE A 1 435 ? 5.150 -24.668 -5.436 1.00 58.59 435 ILE A C 1
ATOM 3352 O O . ILE A 1 435 ? 5.648 -25.016 -6.510 1.00 58.59 435 ILE A O 1
ATOM 3356 N N . ASP A 1 436 ? 3.837 -24.617 -5.226 1.00 50.44 436 ASP A N 1
ATOM 3357 C CA . ASP A 1 436 ? 2.845 -24.884 -6.264 1.00 50.44 436 ASP A CA 1
ATOM 3358 C C . ASP A 1 436 ? 2.994 -23.923 -7.451 1.00 50.44 436 ASP A C 1
ATOM 3360 O O . ASP A 1 436 ? 3.413 -22.768 -7.315 1.00 50.44 436 ASP A O 1
ATOM 3364 N N . SER A 1 437 ? 2.629 -24.403 -8.642 1.00 61.16 437 SER A N 1
ATOM 3365 C CA . SER A 1 437 ? 2.590 -23.556 -9.831 1.00 61.16 437 SER A CA 1
ATOM 3366 C C . SER A 1 437 ? 1.657 -22.367 -9.587 1.00 61.16 437 SER A C 1
ATOM 3368 O O . SER A 1 437 ? 0.500 -22.548 -9.216 1.00 61.16 437 SER A O 1
ATOM 3370 N N . LEU A 1 438 ? 2.121 -21.140 -9.860 1.00 63.22 438 LEU A N 1
ATOM 3371 C CA . LEU A 1 438 ? 1.288 -19.926 -9.763 1.00 63.22 438 LEU A CA 1
ATOM 3372 C C . LEU A 1 438 ? 0.106 -19.937 -10.755 1.00 63.22 438 LEU A C 1
ATOM 3374 O O . LEU A 1 438 ? -0.785 -19.087 -10.687 1.00 63.22 438 LEU A O 1
ATOM 3378 N N . SER A 1 439 ? 0.120 -20.868 -11.713 1.00 67.75 439 SER A N 1
ATOM 3379 C CA . SER A 1 439 ? -0.929 -21.066 -12.704 1.00 67.75 439 SER A CA 1
ATOM 3380 C C . SER A 1 439 ? -0.870 -22.476 -13.296 1.00 67.75 439 SER A C 1
ATOM 3382 O O . SER A 1 439 ? 0.207 -22.960 -13.639 1.00 67.75 439 SER A O 1
ATOM 3384 N N . ASP A 1 440 ? -2.027 -23.098 -13.517 1.00 74.69 440 ASP A N 1
ATOM 3385 C CA . ASP A 1 440 ? -2.140 -24.325 -14.325 1.00 74.69 440 ASP A CA 1
ATOM 3386 C C . ASP A 1 440 ? -2.099 -24.036 -15.839 1.00 74.69 440 ASP A C 1
ATOM 3388 O O . ASP A 1 440 ? -2.207 -24.944 -16.669 1.00 74.69 440 ASP A O 1
ATOM 3392 N N . ALA A 1 441 ? -1.980 -22.761 -16.230 1.00 73.19 441 ALA A N 1
ATOM 3393 C CA . ALA A 1 441 ? -1.895 -22.372 -17.629 1.00 73.19 441 ALA A CA 1
ATOM 3394 C C . ALA A 1 441 ? -0.622 -22.931 -18.276 1.00 73.19 441 ALA A C 1
ATOM 3396 O O . ALA A 1 441 ? 0.482 -22.822 -17.741 1.00 73.19 441 ALA A O 1
ATOM 3397 N N . LYS A 1 442 ? -0.773 -23.482 -19.483 1.00 76.44 442 LYS A N 1
ATOM 3398 C CA . LYS A 1 442 ? 0.378 -23.866 -20.301 1.00 76.44 442 LYS A CA 1
ATOM 3399 C C . LYS A 1 442 ? 1.118 -22.599 -20.752 1.00 76.44 442 LYS A C 1
ATOM 3401 O O . LYS A 1 442 ? 0.455 -21.689 -21.248 1.00 76.44 442 LYS A O 1
ATOM 3406 N N . PRO A 1 443 ? 2.454 -22.525 -20.611 1.00 75.19 443 PRO A N 1
ATOM 3407 C CA . PRO A 1 443 ? 3.218 -21.371 -21.073 1.00 75.19 443 PRO A CA 1
ATOM 3408 C C . PRO A 1 443 ? 3.044 -21.117 -22.576 1.00 75.19 443 PRO A C 1
ATOM 3410 O O . PRO A 1 443 ? 3.202 -22.035 -23.384 1.00 75.19 443 PRO A O 1
ATOM 3413 N N . ASP A 1 444 ? 2.782 -19.862 -22.945 1.00 74.00 444 ASP A N 1
ATOM 3414 C CA . ASP A 1 444 ? 2.764 -19.411 -24.339 1.00 74.00 444 ASP A CA 1
ATOM 3415 C C . ASP A 1 444 ? 4.213 -19.351 -24.861 1.00 74.00 444 ASP A C 1
ATOM 3417 O O . ASP A 1 444 ? 4.969 -18.422 -24.568 1.00 74.00 444 ASP A O 1
ATOM 3421 N N . VAL A 1 445 ? 4.630 -20.368 -25.618 1.00 75.56 445 VAL A N 1
ATOM 3422 C CA . VAL A 1 445 ? 5.970 -20.450 -26.216 1.00 75.56 445 VAL A CA 1
ATOM 3423 C C . VAL A 1 445 ? 5.912 -20.178 -27.719 1.00 75.56 445 VAL A C 1
ATOM 3425 O O . VAL A 1 445 ? 5.052 -20.693 -28.425 1.00 75.56 445 VAL A O 1
ATOM 3428 N N . LEU A 1 446 ? 6.859 -19.388 -28.236 1.00 75.75 446 LEU A N 1
ATOM 3429 C CA . LEU A 1 446 ? 6.954 -19.085 -29.677 1.00 75.75 446 LEU A CA 1
ATOM 3430 C C . LEU A 1 446 ? 7.402 -20.286 -30.527 1.00 75.75 446 LEU A C 1
ATOM 3432 O O . LEU A 1 446 ? 7.367 -20.225 -31.753 1.00 75.75 446 LEU A O 1
ATOM 3436 N N . MET A 1 447 ? 7.872 -21.349 -29.882 1.00 85.12 447 MET A N 1
ATOM 3437 C CA . MET A 1 447 ? 8.288 -22.599 -30.504 1.00 85.12 447 MET A CA 1
ATOM 3438 C C . MET A 1 447 ? 8.184 -23.735 -29.481 1.00 85.12 447 MET A C 1
ATOM 3440 O O . MET A 1 447 ? 8.278 -23.447 -28.282 1.00 85.12 447 MET A O 1
ATOM 3444 N N . PRO A 1 448 ? 8.036 -24.999 -29.914 1.00 87.00 448 PRO A N 1
ATOM 3445 C CA . PRO A 1 448 ? 8.066 -26.145 -29.010 1.00 87.00 448 PRO A CA 1
ATOM 3446 C C . PRO A 1 448 ? 9.291 -26.100 -28.089 1.00 87.00 448 PRO A C 1
ATOM 3448 O O . PRO A 1 448 ? 10.392 -25.734 -28.516 1.00 87.00 448 PRO A O 1
ATOM 3451 N N . LEU A 1 449 ? 9.106 -26.439 -26.811 1.00 81.00 449 LEU A N 1
ATOM 3452 C CA . LEU A 1 449 ? 10.164 -26.359 -25.798 1.00 81.00 449 LEU A CA 1
ATOM 3453 C C . LEU A 1 449 ? 11.377 -27.208 -26.208 1.00 81.00 449 LEU A C 1
ATOM 3455 O O . LEU A 1 449 ? 12.521 -26.790 -26.054 1.00 81.00 449 LEU A O 1
ATOM 3459 N N . GLU A 1 450 ? 11.108 -28.362 -26.808 1.00 83.44 450 GLU A N 1
ATOM 3460 C CA . GLU A 1 450 ? 12.068 -29.333 -27.324 1.00 83.44 450 GLU A CA 1
ATOM 3461 C C . GLU A 1 450 ? 12.888 -28.767 -28.483 1.00 83.44 450 GLU A C 1
ATOM 3463 O O . GLU A 1 450 ? 13.999 -29.225 -28.733 1.00 83.44 450 GLU A O 1
ATOM 3468 N N . GLU A 1 451 ? 12.356 -27.771 -29.195 1.00 87.75 451 GLU A N 1
ATOM 3469 C CA . GLU A 1 451 ? 13.002 -27.100 -30.319 1.00 87.75 451 GLU A CA 1
ATOM 3470 C C . GLU A 1 451 ? 13.789 -25.857 -29.903 1.00 87.75 451 GLU A C 1
ATOM 3472 O O . GLU A 1 451 ? 14.684 -25.432 -30.640 1.00 87.75 451 GLU A O 1
ATOM 3477 N N . ASN A 1 452 ? 13.508 -25.306 -28.719 1.00 85.75 452 ASN A N 1
ATOM 3478 C CA . ASN A 1 452 ? 14.134 -24.091 -28.223 1.00 85.75 452 ASN A CA 1
ATOM 3479 C C . ASN A 1 452 ? 15.665 -24.271 -28.097 1.00 85.75 452 ASN A C 1
ATOM 3481 O O . ASN A 1 452 ? 16.123 -25.123 -27.328 1.00 85.75 452 ASN A O 1
ATOM 3485 N N . PRO A 1 453 ? 16.487 -23.456 -28.793 1.00 83.81 453 PRO A N 1
ATOM 3486 C CA . PRO A 1 453 ? 17.943 -23.607 -28.781 1.00 83.81 453 PRO A CA 1
ATOM 3487 C C . PRO A 1 453 ? 18.551 -23.529 -27.382 1.00 83.81 453 PRO A C 1
ATOM 3489 O O . PRO A 1 453 ? 19.501 -24.249 -27.084 1.00 83.81 453 PRO A O 1
ATOM 3492 N N . ARG A 1 454 ? 17.988 -22.691 -26.500 1.00 78.56 454 ARG A N 1
ATOM 3493 C CA . ARG A 1 454 ? 18.452 -22.559 -25.119 1.00 78.56 454 ARG A CA 1
ATOM 3494 C C . ARG A 1 454 ? 18.069 -23.776 -24.286 1.00 78.56 454 ARG A C 1
ATOM 3496 O O . ARG A 1 454 ? 18.890 -24.211 -23.487 1.00 78.56 454 ARG A O 1
ATOM 3503 N N . VAL A 1 455 ? 16.884 -24.351 -24.494 1.00 80.56 455 VAL A N 1
ATOM 3504 C CA . VAL A 1 455 ? 16.484 -25.610 -23.843 1.00 80.56 455 VAL A CA 1
ATOM 3505 C C . VAL A 1 455 ? 17.370 -26.755 -24.310 1.00 80.56 455 VAL A C 1
ATOM 3507 O O . VAL A 1 455 ? 17.932 -27.427 -23.460 1.00 80.56 455 VAL A O 1
ATOM 3510 N N . LYS A 1 456 ? 17.591 -26.936 -25.620 1.00 84.06 456 LYS A N 1
ATOM 3511 C CA . LYS A 1 456 ? 18.529 -27.948 -26.146 1.00 84.06 456 LYS A CA 1
ATOM 3512 C C . LYS A 1 456 ? 19.936 -27.767 -25.578 1.00 84.06 456 LYS A C 1
ATOM 3514 O O . LYS A 1 456 ? 20.564 -28.733 -25.155 1.00 84.06 456 LYS A O 1
ATOM 3519 N N . GLN A 1 457 ? 20.406 -26.519 -25.519 1.00 78.06 457 GLN A N 1
ATOM 3520 C CA . GLN A 1 457 ? 21.698 -26.186 -24.929 1.00 78.06 457 GLN A CA 1
ATOM 3521 C C . GLN A 1 457 ? 21.748 -26.532 -23.436 1.00 78.06 457 GLN A C 1
ATOM 3523 O O . GLN A 1 457 ? 22.770 -27.020 -22.976 1.00 78.06 457 GLN A O 1
ATOM 3528 N N . ILE A 1 458 ? 20.689 -26.262 -22.665 1.00 72.50 458 ILE A N 1
ATOM 3529 C CA . ILE A 1 458 ? 20.636 -26.569 -21.228 1.00 72.50 458 ILE A CA 1
ATOM 3530 C C . ILE A 1 458 ? 20.450 -28.070 -20.982 1.00 72.50 458 ILE A C 1
ATOM 3532 O O . ILE A 1 458 ? 21.069 -28.591 -20.065 1.00 72.50 458 ILE A O 1
ATOM 3536 N N . ALA A 1 459 ? 19.652 -28.766 -21.791 1.00 70.88 459 ALA A N 1
ATOM 3537 C CA . ALA A 1 459 ? 19.391 -30.198 -21.666 1.00 70.88 459 ALA A CA 1
ATOM 3538 C C . ALA A 1 459 ? 20.657 -31.039 -21.878 1.00 70.88 459 ALA A C 1
ATOM 3540 O O . ALA A 1 459 ? 20.816 -32.073 -21.243 1.00 70.88 459 ALA A O 1
ATOM 3541 N N . GLY A 1 460 ? 21.572 -30.574 -22.737 1.00 62.00 460 GLY A N 1
ATOM 3542 C CA . GLY A 1 460 ? 22.896 -31.175 -22.913 1.00 62.00 460 GLY A CA 1
ATOM 3543 C C . GLY A 1 460 ? 23.949 -30.713 -21.900 1.00 62.00 460 GLY A C 1
ATOM 3544 O O . GLY A 1 460 ? 25.081 -31.181 -21.964 1.00 62.00 460 GLY A O 1
ATOM 3545 N N . LYS A 1 461 ? 23.625 -29.780 -20.991 1.00 58.28 461 LYS A N 1
ATOM 3546 C CA . LYS A 1 461 ? 24.547 -29.377 -19.923 1.00 58.28 461 LYS A CA 1
ATOM 3547 C C . LYS A 1 461 ? 24.422 -30.339 -18.757 1.00 58.28 461 LYS A C 1
ATOM 3549 O O . LYS A 1 461 ? 23.464 -30.280 -17.989 1.00 58.28 461 LYS A O 1
ATOM 3554 N N . GLU A 1 462 ? 25.449 -31.150 -18.573 1.00 49.56 462 GLU A N 1
ATOM 3555 C CA . GLU A 1 462 ? 25.634 -31.913 -17.349 1.00 49.56 462 GLU A CA 1
ATOM 3556 C C . GLU A 1 462 ? 26.107 -30.948 -16.254 1.00 49.56 462 GLU A C 1
ATOM 3558 O O . GLU A 1 462 ? 27.206 -30.404 -16.299 1.00 49.56 462 GLU A O 1
ATOM 3563 N N . ARG A 1 463 ? 25.227 -30.660 -15.288 1.00 46.84 463 ARG A N 1
ATOM 3564 C CA . ARG A 1 463 ? 25.549 -29.854 -14.093 1.00 46.84 463 ARG A CA 1
ATOM 3565 C C . ARG A 1 463 ? 25.952 -30.746 -12.922 1.00 46.84 463 ARG A C 1
ATOM 3567 O O . ARG A 1 463 ? 25.673 -30.440 -11.766 1.00 46.84 463 ARG A O 1
ATOM 3574 N N . PHE A 1 464 ? 26.560 -31.875 -13.249 1.00 43.19 464 PHE A N 1
ATOM 3575 C CA . PHE A 1 464 ? 26.979 -32.899 -12.315 1.00 43.19 464 PHE A CA 1
ATOM 3576 C C . PHE A 1 464 ? 28.473 -33.105 -12.510 1.00 43.19 464 PHE A C 1
ATOM 3578 O O . PHE A 1 464 ? 28.967 -33.106 -13.633 1.00 43.19 464 PHE A O 1
ATOM 3585 N N . TRP A 1 465 ? 29.207 -33.247 -11.408 1.00 44.00 465 TRP A N 1
ATOM 3586 C CA . TRP A 1 465 ? 30.649 -33.490 -11.481 1.00 44.00 465 TRP A CA 1
ATOM 3587 C C . TRP A 1 465 ? 30.974 -34.899 -12.008 1.00 44.00 465 TRP A C 1
ATOM 3589 O O . TRP A 1 465 ? 32.108 -35.156 -12.402 1.00 44.00 465 TRP A O 1
ATOM 3599 N N . LEU A 1 466 ? 29.974 -35.788 -12.020 1.00 47.38 466 LEU A N 1
ATOM 3600 C CA . LEU A 1 466 ? 30.022 -37.113 -12.622 1.00 47.38 466 LEU A CA 1
ATOM 3601 C C . LEU A 1 466 ? 29.115 -37.133 -13.846 1.00 47.38 466 LEU A C 1
ATOM 3603 O O . LEU A 1 466 ? 27.995 -36.620 -13.783 1.00 47.38 466 LEU A O 1
ATOM 3607 N N . ASP A 1 467 ? 29.580 -37.770 -14.911 1.00 57.03 467 ASP A N 1
ATOM 3608 C CA . ASP A 1 467 ? 28.712 -38.148 -16.016 1.00 57.03 467 ASP A CA 1
ATOM 3609 C C . ASP A 1 467 ? 27.720 -39.246 -15.589 1.00 57.03 467 ASP A C 1
ATOM 3611 O O . ASP A 1 467 ? 27.764 -39.806 -14.485 1.00 57.03 467 ASP A O 1
ATOM 3615 N N . LYS A 1 468 ? 26.806 -39.574 -16.502 1.00 53.47 468 LYS A N 1
ATOM 3616 C CA . LYS A 1 468 ? 25.820 -40.658 -16.357 1.00 53.47 468 LYS A CA 1
ATOM 3617 C C . LYS A 1 468 ? 26.426 -42.043 -16.067 1.00 53.47 468 LYS A C 1
ATOM 3619 O O . LYS A 1 468 ? 25.692 -42.933 -15.644 1.00 53.47 468 LYS A O 1
ATOM 3624 N N . ASP A 1 469 ? 27.725 -42.222 -16.297 1.00 68.88 469 ASP A N 1
ATOM 3625 C CA . ASP A 1 469 ? 28.466 -43.467 -16.105 1.00 68.88 469 ASP A CA 1
ATOM 3626 C C . ASP A 1 469 ? 29.300 -43.434 -14.800 1.00 68.88 469 ASP A C 1
ATOM 3628 O O . ASP A 1 469 ? 30.081 -44.348 -14.521 1.00 68.88 469 ASP A O 1
ATOM 3632 N N . GLY A 1 470 ? 29.109 -42.402 -13.963 1.00 52.00 470 GLY A N 1
ATOM 3633 C CA . GLY A 1 470 ? 29.756 -42.248 -12.659 1.00 52.00 470 GLY A CA 1
ATOM 3634 C C . GLY A 1 470 ? 31.208 -41.782 -12.743 1.00 52.00 470 GLY A C 1
ATOM 3635 O O . GLY A 1 470 ? 31.941 -41.878 -11.756 1.00 52.00 470 GLY A O 1
ATOM 3636 N N . LYS A 1 471 ? 31.648 -41.291 -13.904 1.00 49.59 471 LYS A N 1
ATOM 3637 C CA . LYS A 1 471 ? 33.020 -40.850 -14.136 1.00 49.59 471 LYS A CA 1
ATOM 3638 C C . LYS A 1 471 ? 33.128 -39.345 -13.930 1.00 49.59 471 LYS A C 1
ATOM 3640 O O . LYS A 1 471 ? 32.319 -38.580 -14.442 1.00 49.59 471 LYS A O 1
ATOM 3645 N N . SER A 1 472 ? 34.147 -38.920 -13.180 1.00 49.41 472 SER A N 1
ATOM 3646 C CA . SER A 1 472 ? 34.441 -37.497 -12.994 1.00 49.41 472 SER A CA 1
ATOM 3647 C C . SER A 1 472 ? 34.643 -36.830 -14.348 1.00 49.41 472 SER A C 1
ATOM 3649 O O . SER A 1 472 ? 35.552 -37.202 -15.094 1.00 49.41 472 SER A O 1
ATOM 3651 N N . MET A 1 473 ? 33.804 -35.839 -14.645 1.00 45.19 473 MET A N 1
ATOM 3652 C CA . MET A 1 473 ? 33.854 -35.086 -15.898 1.00 45.19 473 MET A CA 1
ATOM 3653 C C . MET A 1 473 ? 35.098 -34.202 -16.004 1.00 45.19 473 MET A C 1
ATOM 3655 O O . MET A 1 473 ? 35.367 -33.655 -17.070 1.00 45.19 473 MET A O 1
ATOM 3659 N N . GLY A 1 474 ? 35.890 -34.106 -14.930 1.00 44.31 474 GLY A N 1
ATOM 3660 C CA . GLY A 1 474 ? 37.043 -33.229 -14.864 1.00 44.31 474 GLY A CA 1
ATOM 3661 C C . GLY A 1 474 ? 36.599 -31.771 -14.911 1.00 44.31 474 GLY A C 1
ATOM 3662 O O . GLY A 1 474 ? 35.809 -31.332 -15.741 1.00 44.31 474 GLY A O 1
ATOM 3663 N N . TRP A 1 475 ? 37.134 -30.979 -14.005 1.00 40.50 475 TRP A N 1
ATOM 3664 C CA . TRP A 1 475 ? 37.032 -29.530 -14.058 1.00 40.50 475 TRP A CA 1
ATOM 3665 C C . TRP A 1 475 ? 37.898 -29.034 -15.234 1.00 40.50 475 TRP A C 1
ATOM 3667 O O . TRP A 1 475 ? 39.030 -28.599 -15.054 1.00 40.50 475 TRP A O 1
ATOM 3677 N N . THR A 1 476 ? 37.419 -29.223 -16.466 1.00 34.62 476 THR A N 1
ATOM 3678 C CA . THR A 1 476 ? 38.109 -28.775 -17.677 1.00 34.62 476 THR A CA 1
ATOM 3679 C C . THR A 1 476 ? 37.892 -27.277 -17.865 1.00 34.62 476 THR A C 1
ATOM 3681 O O . THR A 1 476 ? 36.829 -26.732 -17.578 1.00 34.62 476 THR A O 1
ATOM 3684 N N . SER A 1 477 ? 38.956 -26.615 -18.308 1.00 34.75 477 SER A N 1
ATOM 3685 C CA . SER A 1 477 ? 39.229 -25.172 -18.323 1.00 34.75 477 SER A CA 1
ATOM 3686 C C . SER A 1 477 ? 38.261 -24.277 -19.107 1.00 34.75 477 SER A C 1
ATOM 3688 O O . SER A 1 477 ? 38.490 -23.072 -19.192 1.00 34.75 477 SER A O 1
ATOM 3690 N N . ASP A 1 478 ? 37.173 -24.813 -19.651 1.00 34.38 478 ASP A N 1
ATOM 3691 C CA . ASP A 1 478 ? 36.323 -24.101 -20.602 1.00 34.38 478 ASP A CA 1
ATOM 3692 C C . ASP A 1 478 ? 34.948 -23.778 -20.003 1.00 34.38 478 ASP A C 1
ATOM 3694 O O . ASP A 1 478 ? 33.922 -24.291 -20.442 1.00 34.38 478 ASP A O 1
ATOM 3698 N N . ALA A 1 479 ? 34.927 -22.893 -18.998 1.00 30.98 479 ALA A N 1
ATOM 3699 C CA . ALA A 1 479 ? 33.816 -21.972 -18.715 1.00 30.98 479 ALA A CA 1
ATOM 3700 C C . ALA A 1 479 ? 34.164 -21.022 -17.551 1.00 30.98 479 ALA A C 1
ATOM 3702 O O . ALA A 1 479 ? 34.125 -21.415 -16.391 1.00 30.98 479 ALA A O 1
ATOM 3703 N N . GLN A 1 480 ? 34.484 -19.767 -17.880 1.00 33.09 480 GLN A N 1
ATOM 3704 C CA . GLN A 1 480 ? 34.365 -18.544 -17.057 1.00 33.09 480 GLN A CA 1
ATOM 3705 C C . GLN A 1 480 ? 33.938 -18.722 -15.575 1.00 33.09 480 GLN A C 1
ATOM 3707 O O . GLN A 1 480 ? 32.791 -18.466 -15.214 1.00 33.09 480 GLN A O 1
ATOM 3712 N N . SER A 1 481 ? 34.869 -19.095 -14.697 1.00 35.19 481 SER A N 1
ATOM 3713 C CA . SER A 1 481 ? 34.696 -19.097 -13.236 1.00 35.19 481 SER A CA 1
ATOM 3714 C C . SER A 1 481 ? 36.031 -18.704 -12.580 1.00 35.19 481 SER A C 1
ATOM 3716 O O . SER A 1 481 ? 37.066 -19.098 -13.114 1.00 35.19 481 SER A O 1
ATOM 3718 N N . PRO A 1 482 ? 36.079 -17.907 -11.494 1.00 30.45 482 PRO A N 1
ATOM 3719 C CA . PRO A 1 482 ? 37.323 -17.585 -10.790 1.00 30.45 482 PRO A CA 1
ATOM 3720 C C . PRO A 1 482 ? 37.749 -18.752 -9.879 1.00 30.45 482 PRO A C 1
ATOM 3722 O O . PRO A 1 482 ? 37.101 -19.057 -8.880 1.00 30.45 482 PRO A O 1
ATOM 3725 N N . TRP A 1 483 ? 38.844 -19.414 -10.254 1.00 33.88 483 TRP A N 1
ATOM 3726 C CA . TRP A 1 483 ? 39.328 -20.690 -9.719 1.00 33.88 483 TRP A CA 1
ATOM 3727 C C . TRP A 1 483 ? 40.211 -20.564 -8.469 1.00 33.88 483 TRP A C 1
ATOM 3729 O O . TRP A 1 483 ? 41.105 -19.725 -8.417 1.00 33.88 483 TRP A O 1
ATOM 3739 N N . GLY A 1 484 ? 40.016 -21.478 -7.507 1.00 33.81 484 GLY A N 1
ATOM 3740 C CA . GLY A 1 484 ? 40.954 -21.750 -6.406 1.00 33.81 484 GLY A CA 1
ATOM 3741 C C . GLY A 1 484 ? 40.339 -22.495 -5.211 1.00 33.81 484 GLY A C 1
ATOM 3742 O O . GLY A 1 484 ? 40.956 -23.399 -4.662 1.00 33.81 484 GLY A O 1
ATOM 3743 N N . ILE A 1 485 ? 39.098 -22.163 -4.838 1.00 36.53 485 ILE A N 1
ATOM 3744 C CA . ILE A 1 485 ? 38.440 -22.688 -3.620 1.00 36.53 485 ILE A CA 1
ATOM 3745 C C . ILE A 1 485 ? 37.671 -24.000 -3.868 1.00 36.53 485 ILE A C 1
ATOM 3747 O O . ILE A 1 485 ? 37.546 -24.825 -2.968 1.00 36.53 485 ILE A O 1
ATOM 3751 N N . CYS A 1 486 ? 37.187 -24.241 -5.090 1.00 34.06 486 CYS A N 1
ATOM 3752 C CA . CYS A 1 486 ? 36.382 -25.434 -5.393 1.00 34.06 486 CYS A CA 1
ATOM 3753 C C . CYS A 1 486 ? 37.198 -26.740 -5.427 1.00 34.06 486 CYS A C 1
ATOM 3755 O O . CYS A 1 486 ? 36.633 -27.818 -5.254 1.00 34.06 486 CYS A O 1
ATOM 3757 N N . THR A 1 487 ? 38.515 -26.664 -5.622 1.00 34.56 487 THR A N 1
ATOM 3758 C CA . THR A 1 487 ? 39.389 -27.836 -5.766 1.00 34.56 487 THR A CA 1
ATOM 3759 C C . THR A 1 487 ? 39.693 -28.530 -4.433 1.00 34.56 487 THR A C 1
ATOM 3761 O O . THR A 1 487 ? 39.796 -29.749 -4.412 1.00 34.56 487 THR A O 1
ATOM 3764 N N . SER A 1 488 ? 39.764 -27.807 -3.308 1.00 34.09 488 SER A N 1
ATOM 3765 C CA . SER A 1 488 ? 40.130 -28.379 -1.996 1.00 34.09 488 SER A CA 1
ATOM 3766 C C . SER A 1 488 ? 38.972 -29.058 -1.248 1.00 34.09 488 SER A C 1
ATOM 3768 O O . SER A 1 488 ? 39.203 -29.846 -0.334 1.00 34.09 488 SER A O 1
ATOM 3770 N N . ILE A 1 489 ? 37.720 -28.797 -1.639 1.00 35.75 489 ILE A N 1
ATOM 3771 C CA . ILE A 1 489 ? 36.525 -29.452 -1.069 1.00 35.75 489 ILE A CA 1
ATOM 3772 C C . ILE A 1 489 ? 36.302 -30.845 -1.695 1.00 35.75 489 ILE A C 1
ATOM 3774 O O . ILE A 1 489 ? 35.678 -31.712 -1.087 1.00 35.75 489 ILE A O 1
ATOM 3778 N N . ALA A 1 490 ? 36.859 -31.098 -2.883 1.00 35.84 490 ALA A N 1
ATOM 3779 C CA . ALA A 1 490 ? 36.698 -32.357 -3.610 1.00 35.84 490 ALA A CA 1
ATOM 3780 C C . ALA A 1 490 ? 37.605 -33.509 -3.117 1.00 35.84 490 ALA A C 1
ATOM 3782 O O . ALA A 1 490 ? 37.364 -34.652 -3.498 1.00 35.84 490 ALA A O 1
ATOM 3783 N N . ASP A 1 491 ? 38.576 -33.257 -2.229 1.00 31.45 491 ASP A N 1
ATOM 3784 C CA . ASP A 1 491 ? 39.547 -34.262 -1.742 1.00 31.45 491 ASP A CA 1
ATOM 3785 C C . ASP A 1 491 ? 39.012 -35.206 -0.635 1.00 31.45 491 ASP A C 1
ATOM 3787 O O . ASP A 1 491 ? 39.760 -35.873 0.081 1.00 31.45 491 ASP A O 1
ATOM 3791 N N . GLY A 1 492 ? 37.685 -35.337 -0.517 1.00 33.19 492 GLY A N 1
ATOM 3792 C CA . GLY A 1 492 ? 37.076 -36.592 -0.060 1.00 33.19 492 GLY A CA 1
ATOM 3793 C C . GLY A 1 492 ? 37.071 -36.899 1.443 1.00 33.19 492 GLY A C 1
ATOM 3794 O O . GLY A 1 492 ? 36.906 -38.063 1.801 1.00 33.19 492 GLY A O 1
ATOM 3795 N N . LYS A 1 493 ? 37.200 -35.912 2.344 1.00 33.75 493 LYS A N 1
ATOM 3796 C CA . LYS A 1 493 ? 37.092 -36.161 3.803 1.00 33.75 493 LYS A CA 1
ATOM 3797 C C . LYS A 1 493 ? 35.736 -35.843 4.456 1.00 33.75 493 LYS A C 1
ATOM 3799 O O . LYS A 1 493 ? 35.540 -36.271 5.588 1.00 33.75 493 LYS A O 1
ATOM 3804 N N . TYR A 1 494 ? 34.786 -35.194 3.771 1.00 36.19 494 TYR A N 1
ATOM 3805 C CA . TYR A 1 494 ? 33.417 -34.964 4.278 1.00 36.19 494 TYR A CA 1
ATOM 3806 C C . TYR A 1 494 ? 32.368 -34.933 3.144 1.00 36.19 494 TYR A C 1
ATOM 3808 O O . TYR A 1 494 ? 32.656 -34.476 2.042 1.00 36.19 494 TYR A O 1
ATOM 3816 N N . THR A 1 495 ? 31.139 -35.394 3.416 1.00 37.47 495 THR A N 1
ATOM 3817 C CA . THR A 1 495 ? 29.987 -35.501 2.486 1.00 37.47 495 THR A CA 1
ATOM 3818 C C . THR A 1 495 ? 29.250 -34.171 2.259 1.00 37.47 495 THR A C 1
ATOM 3820 O O . THR A 1 495 ? 28.034 -34.074 2.428 1.00 37.47 495 THR A O 1
ATOM 3823 N N . PHE A 1 496 ? 29.973 -33.118 1.878 1.00 33.97 496 PHE A N 1
ATOM 3824 C CA . PHE A 1 496 ? 29.370 -31.829 1.524 1.00 33.97 496 PHE A CA 1
ATOM 3825 C C . PHE A 1 496 ? 29.959 -31.289 0.220 1.00 33.97 496 PHE A C 1
ATOM 3827 O O . PHE A 1 496 ? 31.171 -31.323 0.019 1.00 33.97 496 PHE A O 1
ATOM 3834 N N . LYS A 1 497 ? 29.096 -30.763 -0.658 1.00 39.72 497 LYS A N 1
ATOM 3835 C CA . LYS A 1 497 ? 29.487 -30.112 -1.921 1.00 39.72 497 LYS A CA 1
ATOM 3836 C C . LYS A 1 497 ? 29.029 -28.657 -1.942 1.00 39.72 497 LYS A C 1
ATOM 3838 O O . LYS A 1 497 ? 27.945 -28.350 -1.450 1.00 39.72 497 LYS A O 1
ATOM 3843 N N . ALA A 1 498 ? 29.856 -27.788 -2.522 1.00 33.78 498 ALA A N 1
ATOM 3844 C CA . ALA A 1 498 ? 29.625 -26.348 -2.607 1.00 33.78 498 ALA A CA 1
ATOM 3845 C C . ALA A 1 498 ? 29.054 -25.934 -3.979 1.00 33.78 498 ALA A C 1
ATOM 3847 O O . ALA A 1 498 ? 29.573 -26.348 -5.015 1.00 33.78 498 ALA A O 1
ATOM 3848 N N . MET A 1 499 ? 28.030 -25.073 -3.991 1.00 33.84 499 MET A N 1
ATOM 3849 C CA . MET A 1 499 ? 27.606 -24.288 -5.166 1.00 33.84 499 MET A CA 1
ATOM 3850 C C . MET A 1 499 ? 27.924 -22.802 -4.943 1.00 33.84 499 MET A C 1
ATOM 3852 O O . MET A 1 499 ? 27.597 -22.268 -3.883 1.00 33.84 499 MET A O 1
ATOM 3856 N N . GLN A 1 500 ? 28.530 -22.137 -5.936 1.00 37.97 500 GLN A N 1
ATOM 3857 C CA . GLN A 1 500 ? 28.863 -20.704 -5.904 1.00 37.97 500 GLN A CA 1
ATOM 3858 C C . GLN A 1 500 ? 27.910 -19.881 -6.789 1.00 37.97 500 GLN A C 1
ATOM 3860 O O . GLN A 1 500 ? 27.598 -20.287 -7.910 1.00 37.97 500 GLN A O 1
ATOM 3865 N N . TYR A 1 501 ? 27.515 -18.693 -6.319 1.00 32.22 501 TYR A N 1
ATOM 3866 C CA . TYR A 1 501 ? 26.935 -17.623 -7.142 1.00 32.22 501 TYR A CA 1
ATOM 3867 C C . TYR A 1 501 ? 28.013 -16.558 -7.411 1.00 32.22 501 TYR A C 1
ATOM 3869 O O . TYR A 1 501 ? 28.703 -16.135 -6.483 1.00 32.22 501 TYR A O 1
ATOM 3877 N N . ALA A 1 502 ? 28.209 -16.160 -8.670 1.00 31.80 502 ALA A N 1
ATOM 3878 C CA . ALA A 1 502 ? 29.228 -15.178 -9.048 1.00 31.80 502 ALA A CA 1
ATOM 3879 C C . ALA A 1 502 ? 28.749 -13.744 -8.756 1.00 31.80 502 ALA A C 1
ATOM 3881 O O . ALA A 1 502 ? 27.638 -13.378 -9.138 1.00 31.80 502 ALA A O 1
ATOM 3882 N N . ALA A 1 503 ? 29.597 -12.934 -8.122 1.00 31.69 503 ALA A N 1
ATOM 3883 C CA . ALA A 1 503 ? 29.452 -11.482 -8.057 1.00 31.69 503 ALA A CA 1
ATOM 3884 C C . ALA A 1 503 ? 30.702 -10.831 -8.673 1.00 31.69 503 ALA A C 1
ATOM 3886 O O . ALA A 1 503 ? 31.826 -11.214 -8.347 1.00 31.69 503 ALA A O 1
ATOM 3887 N N . ASP A 1 504 ? 30.480 -9.883 -9.585 1.00 31.17 504 ASP A N 1
ATOM 3888 C CA . ASP A 1 504 ? 31.508 -9.140 -10.319 1.00 31.17 504 ASP A CA 1
ATOM 3889 C C . ASP A 1 504 ? 32.008 -7.910 -9.541 1.00 31.17 504 ASP A C 1
ATOM 3891 O O . ASP A 1 504 ? 31.196 -7.117 -9.067 1.00 31.17 504 ASP A O 1
ATOM 3895 N N . GLN A 1 505 ? 33.339 -7.732 -9.519 1.00 28.42 505 GLN A N 1
ATOM 3896 C CA . GLN A 1 505 ? 34.151 -6.500 -9.693 1.00 28.42 505 GLN A CA 1
ATOM 3897 C C . GLN A 1 505 ? 35.422 -6.531 -8.804 1.00 28.42 505 GLN A C 1
ATOM 3899 O O . GLN A 1 505 ? 35.354 -6.960 -7.653 1.00 28.42 505 GLN A O 1
ATOM 3904 N N . PRO A 1 506 ? 36.595 -6.080 -9.296 1.00 29.27 506 PRO A N 1
ATOM 3905 C CA . PRO A 1 506 ? 37.857 -6.146 -8.559 1.00 29.27 506 PRO A CA 1
ATOM 3906 C C . PRO A 1 506 ? 38.066 -4.918 -7.657 1.00 29.27 506 PRO A C 1
ATOM 3908 O O . PRO A 1 506 ? 38.012 -3.791 -8.145 1.00 29.27 506 PRO A O 1
ATOM 3911 N N . GLY A 1 507 ? 38.396 -5.118 -6.371 1.00 34.12 507 GLY A N 1
ATOM 3912 C CA . GLY A 1 507 ? 39.037 -4.052 -5.582 1.00 34.12 507 GLY A CA 1
ATOM 3913 C C . GLY A 1 507 ? 38.927 -4.075 -4.054 1.00 34.12 507 GLY A C 1
ATOM 3914 O O . GLY A 1 507 ? 39.815 -3.533 -3.407 1.00 34.12 507 GLY A O 1
ATOM 3915 N N . THR A 1 508 ? 37.918 -4.689 -3.436 1.00 38.12 508 THR A N 1
ATOM 3916 C CA . THR A 1 508 ? 37.724 -4.632 -1.969 1.00 38.12 508 THR A CA 1
ATOM 3917 C C . THR A 1 508 ? 36.932 -5.848 -1.473 1.00 38.12 508 THR A C 1
ATOM 3919 O O . THR A 1 508 ? 36.076 -6.334 -2.195 1.00 38.12 508 THR A O 1
ATOM 3922 N N . ALA A 1 509 ? 37.278 -6.358 -0.277 1.00 38.44 509 ALA A N 1
ATOM 3923 C CA . ALA A 1 509 ? 36.638 -7.435 0.509 1.00 38.44 509 ALA A CA 1
ATOM 3924 C C . ALA A 1 509 ? 35.662 -8.389 -0.228 1.00 38.44 509 ALA A C 1
ATOM 3926 O O . ALA A 1 509 ? 34.542 -8.013 -0.568 1.00 38.44 509 ALA A O 1
ATOM 3927 N N . TYR A 1 510 ? 36.035 -9.666 -0.376 1.00 41.38 510 TYR A N 1
ATOM 3928 C CA . TYR A 1 510 ? 35.131 -10.671 -0.941 1.00 41.38 510 TYR A CA 1
ATOM 3929 C C . TYR A 1 510 ? 34.063 -11.053 0.081 1.00 41.38 510 TYR A C 1
ATOM 3931 O O . TYR A 1 510 ? 34.399 -11.598 1.130 1.00 41.38 510 TYR A O 1
ATOM 3939 N N . SER A 1 511 ? 32.791 -10.825 -0.251 1.00 38.72 511 SER A N 1
ATOM 3940 C CA . SER A 1 511 ? 31.655 -11.491 0.389 1.00 38.72 511 SER A CA 1
ATOM 3941 C C . SER A 1 511 ? 31.039 -12.474 -0.608 1.00 38.72 511 SER A C 1
ATOM 3943 O O . SER A 1 511 ? 30.476 -12.053 -1.620 1.00 38.72 511 SER A O 1
ATOM 3945 N N . GLY A 1 512 ? 31.163 -13.774 -0.361 1.00 39.97 512 GLY A N 1
ATOM 3946 C CA . GLY A 1 512 ? 30.597 -14.823 -1.209 1.00 39.97 512 GLY A CA 1
ATOM 3947 C C . GLY A 1 512 ? 29.715 -15.755 -0.392 1.00 39.97 512 GLY A C 1
ATOM 3948 O O . GLY A 1 512 ? 30.142 -16.245 0.651 1.00 39.97 512 GLY A O 1
ATOM 3949 N N . GLN A 1 513 ? 28.489 -16.003 -0.848 1.00 38.41 513 GLN A N 1
ATOM 3950 C CA . GLN A 1 513 ? 27.624 -17.020 -0.253 1.00 38.41 513 GLN A CA 1
ATOM 3951 C C . GLN A 1 513 ? 27.825 -18.357 -0.966 1.00 38.41 513 GLN A C 1
ATOM 3953 O O . GLN A 1 513 ? 27.754 -18.433 -2.194 1.00 38.41 513 GLN A O 1
ATOM 3958 N N . PHE A 1 514 ? 28.065 -19.407 -0.186 1.00 41.66 514 PHE A N 1
ATOM 3959 C CA . PHE A 1 514 ? 28.131 -20.785 -0.653 1.00 41.66 514 PHE A CA 1
ATOM 3960 C C . PHE A 1 514 ? 27.031 -21.600 0.004 1.00 41.66 514 PHE A C 1
ATOM 3962 O O . PHE A 1 514 ? 26.709 -21.400 1.174 1.00 41.66 514 PHE A O 1
ATOM 3969 N N . PHE A 1 515 ? 26.496 -22.557 -0.741 1.00 40.59 515 PHE A N 1
ATOM 3970 C CA . PHE A 1 515 ? 25.525 -23.509 -0.219 1.00 40.59 515 PHE A CA 1
ATOM 3971 C C . PHE A 1 515 ? 26.199 -24.863 -0.062 1.00 40.59 515 PHE A C 1
ATOM 3973 O O . PHE A 1 515 ? 26.735 -25.398 -1.033 1.00 40.59 515 PHE A O 1
ATOM 3980 N N . LEU A 1 516 ? 26.174 -25.403 1.153 1.00 39.34 516 LEU A N 1
ATOM 3981 C CA . LEU A 1 516 ? 26.580 -26.770 1.446 1.00 39.34 516 LEU A CA 1
ATOM 3982 C C . LEU A 1 516 ? 25.325 -27.630 1.515 1.00 39.34 516 LEU A C 1
ATOM 3984 O O . LEU A 1 516 ? 24.455 -27.389 2.349 1.00 39.34 516 LEU A O 1
ATOM 3988 N N . VAL A 1 517 ? 25.226 -28.627 0.641 1.00 36.88 517 VAL A N 1
ATOM 3989 C CA . VAL A 1 517 ? 24.116 -29.587 0.654 1.00 36.88 517 VAL A CA 1
ATOM 3990 C C . VAL A 1 517 ? 24.620 -30.912 1.209 1.00 36.88 517 VAL A C 1
ATOM 3992 O O . VAL A 1 517 ? 25.618 -31.451 0.731 1.00 36.88 517 VAL A O 1
ATOM 3995 N N . ASN A 1 518 ? 23.933 -31.425 2.228 1.00 39.75 518 ASN A N 1
ATOM 3996 C CA . ASN A 1 518 ? 24.169 -32.759 2.763 1.00 39.75 518 ASN A CA 1
ATOM 3997 C C . ASN A 1 518 ? 23.438 -33.801 1.896 1.00 39.75 518 ASN A C 1
ATOM 3999 O O . ASN A 1 518 ? 22.209 -33.776 1.812 1.00 39.75 518 ASN A O 1
ATOM 4003 N N . GLU A 1 519 ? 24.181 -34.715 1.266 1.00 36.88 519 GLU A N 1
ATOM 4004 C CA . GLU A 1 519 ? 23.627 -35.667 0.286 1.00 36.88 519 GLU A CA 1
ATOM 4005 C C . GLU A 1 519 ? 22.680 -36.717 0.897 1.00 36.88 519 GLU A C 1
ATOM 4007 O O . GLU A 1 519 ? 21.776 -37.189 0.214 1.00 36.88 519 GLU A O 1
ATOM 4012 N N . GLU A 1 520 ? 22.831 -37.056 2.179 1.00 35.28 520 GLU A N 1
ATOM 4013 C CA . GLU A 1 520 ? 21.991 -38.068 2.840 1.00 35.28 520 GLU A CA 1
ATOM 4014 C C . GLU A 1 520 ? 20.657 -37.502 3.341 1.00 35.28 520 GLU A C 1
ATOM 4016 O O . GLU A 1 520 ? 19.659 -38.216 3.419 1.00 35.28 520 GLU A O 1
ATOM 4021 N N . THR A 1 521 ? 20.629 -36.218 3.697 1.00 36.94 521 THR A N 1
ATOM 4022 C CA . THR A 1 521 ? 19.472 -35.595 4.364 1.00 36.94 521 THR A CA 1
ATOM 4023 C C . THR A 1 521 ? 18.768 -34.538 3.520 1.00 36.94 521 THR A C 1
ATOM 4025 O O . THR A 1 521 ? 17.681 -34.095 3.888 1.00 36.94 521 THR A O 1
ATOM 4028 N N . GLY A 1 522 ? 19.381 -34.090 2.419 1.00 34.50 522 GLY A N 1
ATOM 4029 C CA . GLY A 1 522 ? 18.868 -33.012 1.570 1.00 34.50 522 GLY A CA 1
ATOM 4030 C C . GLY A 1 522 ? 18.886 -31.628 2.229 1.00 34.50 522 GLY A C 1
ATOM 4031 O O . GLY A 1 522 ? 18.368 -30.671 1.656 1.00 34.50 522 GLY A O 1
ATOM 4032 N N . LYS A 1 523 ? 19.456 -31.493 3.433 1.00 34.28 523 LYS A N 1
ATOM 4033 C CA . LYS A 1 523 ? 19.525 -30.218 4.155 1.00 34.28 523 LYS A CA 1
ATOM 4034 C C . LYS A 1 523 ? 20.621 -29.326 3.577 1.00 34.28 523 LYS A C 1
ATOM 4036 O O . LYS A 1 523 ? 21.737 -29.786 3.327 1.00 34.28 523 LYS A O 1
ATOM 4041 N N . MET A 1 524 ? 20.282 -28.055 3.384 1.00 36.78 524 MET A N 1
ATOM 4042 C CA . MET A 1 524 ? 21.166 -27.019 2.860 1.00 36.78 524 MET A CA 1
ATOM 4043 C C . MET A 1 524 ? 21.623 -26.102 3.997 1.00 36.78 524 MET A C 1
ATOM 4045 O O . MET A 1 524 ? 20.831 -25.742 4.861 1.00 36.78 524 MET A O 1
ATOM 4049 N N . MET A 1 525 ? 22.893 -25.714 3.987 1.00 37.22 525 MET A N 1
ATOM 4050 C CA . MET A 1 525 ? 23.458 -24.689 4.858 1.00 37.22 525 MET A CA 1
ATOM 4051 C C . MET A 1 525 ? 24.016 -23.562 3.994 1.00 37.22 525 MET A C 1
ATOM 4053 O O . MET A 1 525 ? 24.807 -23.814 3.084 1.00 37.22 525 MET A O 1
ATOM 4057 N N . THR A 1 526 ? 23.633 -22.326 4.301 1.00 35.59 526 THR A N 1
ATOM 4058 C CA . THR A 1 526 ? 24.185 -21.123 3.670 1.00 35.59 526 THR A CA 1
ATOM 4059 C C . THR A 1 526 ? 25.394 -20.648 4.467 1.00 35.59 526 THR A C 1
ATOM 4061 O O . THR A 1 526 ? 25.294 -20.377 5.661 1.00 35.59 526 THR A O 1
ATOM 4064 N N . VAL A 1 527 ? 26.539 -20.521 3.807 1.00 37.12 527 VAL A N 1
ATOM 4065 C CA . VAL A 1 527 ? 27.790 -20.038 4.390 1.00 37.12 527 VAL A CA 1
ATOM 4066 C C . VAL A 1 527 ? 28.153 -18.725 3.715 1.00 37.12 527 VAL A C 1
ATOM 4068 O O . VAL A 1 527 ? 28.472 -18.703 2.530 1.00 37.12 527 VAL A O 1
ATOM 4071 N N . THR A 1 528 ? 28.114 -17.624 4.465 1.00 36.22 528 THR A N 1
ATOM 4072 C CA . THR A 1 528 ? 28.625 -16.330 3.994 1.00 36.22 528 THR A CA 1
ATOM 4073 C C . THR A 1 528 ? 30.104 -16.235 4.349 1.00 36.22 528 THR A C 1
ATOM 4075 O O . THR A 1 528 ? 30.458 -16.142 5.522 1.00 36.22 528 THR A O 1
ATOM 4078 N N . LEU A 1 529 ? 30.970 -16.265 3.341 1.00 36.19 529 LEU A N 1
ATOM 4079 C CA . LEU A 1 529 ? 32.402 -16.044 3.487 1.00 36.19 529 LEU A CA 1
ATOM 4080 C C . LEU A 1 529 ? 32.709 -14.566 3.262 1.00 36.19 529 LEU A C 1
ATOM 4082 O O . LEU A 1 529 ? 32.524 -14.076 2.154 1.00 36.19 529 LEU A O 1
ATOM 4086 N N . ASN A 1 530 ? 33.207 -13.887 4.297 1.00 35.88 530 ASN A N 1
ATOM 4087 C CA . ASN A 1 530 ? 33.846 -12.578 4.185 1.00 35.88 530 ASN A CA 1
ATOM 4088 C C . ASN A 1 530 ? 35.356 -12.783 4.332 1.00 35.88 530 ASN A C 1
ATOM 4090 O O . ASN A 1 530 ? 35.797 -13.172 5.412 1.00 35.88 530 ASN A O 1
ATOM 4094 N N . TYR A 1 531 ? 36.152 -12.567 3.283 1.00 36.97 531 TYR A N 1
ATOM 4095 C CA . TYR A 1 531 ? 37.609 -12.715 3.387 1.00 36.97 531 TYR A CA 1
ATOM 4096 C C . TYR A 1 531 ? 38.399 -11.706 2.538 1.00 36.97 531 TYR A C 1
ATOM 4098 O O . TYR A 1 531 ? 37.984 -11.297 1.452 1.00 36.97 531 TYR A O 1
ATOM 4106 N N . GLN A 1 532 ? 39.583 -11.337 3.037 1.00 33.75 532 GLN A N 1
ATOM 4107 C CA . GLN A 1 532 ? 40.720 -10.888 2.231 1.00 33.75 532 GLN A CA 1
ATOM 4108 C C . GLN A 1 532 ? 41.759 -12.011 2.243 1.00 33.75 532 GLN A C 1
ATOM 4110 O O . GLN A 1 532 ? 42.069 -12.559 3.299 1.00 33.75 532 GLN A O 1
ATOM 4115 N N . VAL A 1 533 ? 42.244 -12.396 1.062 1.00 29.62 533 VAL A N 1
ATOM 4116 C CA . VAL A 1 533 ? 43.221 -13.481 0.918 1.00 29.62 533 VAL A CA 1
ATOM 4117 C C . VAL A 1 533 ? 44.558 -13.020 1.487 1.00 29.62 533 VAL A C 1
ATOM 4119 O O . VAL A 1 533 ? 45.240 -12.214 0.864 1.00 29.62 533 VAL A O 1
ATOM 4122 N N . VAL A 1 534 ? 44.942 -13.574 2.632 1.00 27.70 534 VAL A N 1
ATOM 4123 C CA . VAL A 1 534 ? 46.330 -13.593 3.102 1.00 27.70 534 VAL A CA 1
ATOM 4124 C C . VAL A 1 534 ? 46.650 -15.059 3.405 1.00 27.70 534 VAL A C 1
ATOM 4126 O O . VAL A 1 534 ? 46.449 -15.522 4.517 1.00 27.70 534 VAL A O 1
ATOM 4129 N N . SER A 1 535 ? 47.002 -15.777 2.329 1.00 27.08 535 SER A N 1
ATOM 4130 C CA . SER A 1 535 ? 47.476 -17.174 2.227 1.00 27.08 535 SER A CA 1
ATOM 4131 C C . SER A 1 535 ? 46.628 -18.326 2.829 1.00 27.08 535 SER A C 1
ATOM 4133 O O . SER A 1 535 ? 45.846 -18.197 3.764 1.00 27.08 535 SER A O 1
ATOM 4135 N N . VAL A 1 536 ? 46.738 -19.499 2.190 1.00 27.53 536 VAL A N 1
ATOM 4136 C CA . VAL A 1 536 ? 45.962 -20.728 2.441 1.00 27.53 536 VAL A CA 1
ATOM 4137 C C . VAL A 1 536 ? 46.841 -21.736 3.175 1.00 27.53 536 VAL A C 1
ATOM 4139 O O . VAL A 1 536 ? 47.841 -22.162 2.607 1.00 27.53 536 VAL A O 1
ATOM 4142 N N . ILE A 1 537 ? 46.449 -22.191 4.372 1.00 32.78 537 ILE A N 1
ATOM 4143 C CA . ILE A 1 537 ? 47.050 -23.381 5.005 1.00 32.78 537 ILE A CA 1
ATOM 4144 C C . ILE A 1 537 ? 45.956 -24.257 5.655 1.00 32.78 537 ILE A C 1
ATOM 4146 O O . ILE A 1 537 ? 45.394 -23.939 6.706 1.00 32.78 537 ILE A O 1
ATOM 4150 N N . GLN A 1 538 ? 45.661 -25.409 5.039 1.00 32.69 538 GLN A N 1
ATOM 4151 C CA . GLN A 1 538 ? 44.954 -26.565 5.623 1.00 32.69 538 GLN A CA 1
ATOM 4152 C C . GLN A 1 538 ? 46.024 -27.468 6.287 1.00 32.69 538 GLN A C 1
ATOM 4154 O O . GLN A 1 538 ? 46.916 -27.926 5.593 1.00 32.69 538 GLN A O 1
ATOM 4159 N N . THR A 1 539 ? 46.144 -27.570 7.622 1.00 33.00 539 THR A N 1
ATOM 4160 C CA . THR A 1 539 ? 45.846 -28.741 8.506 1.00 33.00 539 THR A CA 1
ATOM 4161 C C . THR A 1 539 ? 46.026 -28.311 9.995 1.00 33.00 539 THR A C 1
ATOM 4163 O O . THR A 1 539 ? 46.479 -27.191 10.225 1.00 33.00 539 THR A O 1
ATOM 4166 N N . ILE A 1 540 ? 45.606 -29.097 11.002 1.00 34.47 540 ILE A N 1
ATOM 4167 C CA . ILE A 1 540 ? 45.855 -28.821 12.442 1.00 34.47 540 ILE A CA 1
ATOM 4168 C C . ILE A 1 540 ? 47.311 -29.177 12.777 1.00 34.47 540 ILE A C 1
ATOM 4170 O O . ILE A 1 540 ? 47.693 -30.331 12.600 1.00 34.47 540 ILE A O 1
ATOM 4174 N N . THR A 1 541 ? 48.078 -28.227 13.314 1.00 43.47 541 THR A N 1
ATOM 4175 C CA . THR A 1 541 ? 49.467 -28.431 13.761 1.00 43.47 541 THR A CA 1
ATOM 4176 C C . THR A 1 541 ? 49.578 -28.101 15.256 1.00 43.47 541 THR A C 1
ATOM 4178 O O . THR A 1 541 ? 48.999 -27.112 15.709 1.00 43.47 541 THR A O 1
ATOM 4181 N N . GLU A 1 542 ? 50.289 -28.918 16.044 1.00 38.72 542 GLU A N 1
ATOM 4182 C CA . GLU A 1 542 ? 50.660 -28.561 17.426 1.00 38.72 542 GLU A CA 1
ATOM 4183 C C . GLU A 1 542 ? 51.606 -27.353 17.386 1.00 38.72 542 GLU A C 1
ATOM 4185 O O . GLU A 1 542 ? 52.648 -27.400 16.734 1.00 38.72 542 GLU A O 1
ATOM 4190 N N . VAL A 1 543 ? 51.227 -26.263 18.056 1.00 48.16 543 VAL A N 1
ATOM 4191 C CA . VAL A 1 543 ? 52.035 -25.043 18.135 1.00 48.16 543 VAL A CA 1
ATOM 4192 C C . VAL A 1 543 ? 52.809 -25.072 19.446 1.00 48.16 543 VAL A C 1
ATOM 4194 O O . VAL A 1 543 ? 52.214 -25.014 20.525 1.00 48.16 543 VAL A O 1
ATOM 4197 N N . GLY A 1 544 ? 54.135 -25.149 19.363 1.00 51.12 544 GLY A N 1
ATOM 4198 C CA . GLY A 1 544 ? 54.988 -24.814 20.499 1.00 51.12 544 GLY A CA 1
ATOM 4199 C C . GLY A 1 544 ? 54.994 -23.298 20.662 1.00 51.12 544 GLY A C 1
ATOM 4200 O O . GLY A 1 544 ? 55.282 -22.596 19.694 1.00 51.12 544 GLY A O 1
ATOM 4201 N N . SER A 1 545 ? 54.623 -22.784 21.840 1.00 51.50 545 SER A N 1
ATOM 4202 C CA . SER A 1 545 ? 54.687 -21.345 22.094 1.00 51.50 545 SER A CA 1
ATOM 4203 C C . SER A 1 545 ? 55.318 -20.990 23.424 1.00 51.50 545 SER A C 1
ATOM 4205 O O . SER A 1 545 ? 54.933 -21.555 24.450 1.00 51.50 545 SER A O 1
ATOM 4207 N N . THR A 1 546 ? 56.187 -19.988 23.409 1.00 52.69 546 THR A N 1
ATOM 4208 C CA . THR A 1 546 ? 56.707 -19.337 24.613 1.00 52.69 546 THR A CA 1
ATOM 4209 C C . THR A 1 546 ? 56.169 -17.914 24.646 1.00 52.69 546 THR A C 1
ATOM 4211 O O . THR A 1 546 ? 56.363 -17.171 23.687 1.00 52.69 546 THR A O 1
ATOM 4214 N N . ASP A 1 547 ? 55.469 -17.555 25.723 1.00 50.84 547 ASP A N 1
ATOM 4215 C CA . ASP A 1 547 ? 54.999 -16.187 25.933 1.00 50.84 547 ASP A CA 1
ATOM 4216 C C . ASP A 1 547 ? 55.998 -15.465 26.845 1.00 50.84 547 ASP A C 1
ATOM 4218 O O . ASP A 1 547 ? 56.357 -15.979 27.907 1.00 50.84 547 ASP A O 1
ATOM 4222 N N . ILE A 1 548 ? 56.452 -14.290 26.419 1.00 54.56 548 ILE A N 1
ATOM 4223 C CA . ILE A 1 548 ? 57.353 -13.414 27.164 1.00 54.56 548 ILE A CA 1
ATOM 4224 C C . ILE A 1 548 ? 56.607 -12.103 27.393 1.00 54.56 548 ILE A C 1
ATOM 4226 O O . ILE A 1 548 ? 56.194 -11.446 26.441 1.00 54.56 548 ILE A O 1
ATOM 4230 N N . THR A 1 549 ? 56.434 -11.715 28.651 1.00 53.75 549 THR A N 1
ATOM 4231 C CA . THR A 1 549 ? 55.798 -10.442 29.004 1.00 53.75 549 THR A CA 1
ATOM 4232 C C . THR A 1 549 ? 56.825 -9.551 29.676 1.00 53.75 549 THR A C 1
ATOM 4234 O O . THR A 1 549 ? 57.414 -9.955 30.679 1.00 53.75 549 THR A O 1
ATOM 4237 N N . LEU A 1 550 ? 57.026 -8.346 29.142 1.00 54.06 550 LEU A N 1
ATOM 4238 C CA . LEU A 1 550 ? 57.957 -7.368 29.697 1.00 54.06 550 LEU A CA 1
ATOM 4239 C C . LEU A 1 550 ? 57.200 -6.127 30.187 1.00 54.06 550 LEU A C 1
ATOM 4241 O O . LEU A 1 550 ? 56.508 -5.485 29.386 1.00 54.06 550 LEU A O 1
ATOM 4245 N N . PRO A 1 551 ? 57.302 -5.781 31.486 1.00 54.31 551 PRO A N 1
ATOM 4246 C CA . PRO A 1 551 ? 56.800 -4.511 31.979 1.00 54.31 551 PRO A CA 1
ATOM 4247 C C . PRO A 1 551 ? 57.709 -3.387 31.476 1.00 54.31 551 PRO A C 1
ATOM 4249 O O . PRO A 1 551 ? 58.926 -3.446 31.645 1.00 54.31 551 PRO A O 1
ATOM 4252 N N . VAL A 1 552 ? 57.120 -2.354 30.879 1.00 58.16 552 VAL A N 1
ATOM 4253 C CA . VAL A 1 552 ? 57.864 -1.180 30.407 1.00 58.16 552 VAL A CA 1
ATOM 4254 C C . VAL A 1 552 ? 57.682 -0.026 31.395 1.00 58.16 552 VAL A C 1
ATOM 4256 O O . VAL A 1 552 ? 56.553 0.266 31.798 1.00 58.16 552 VAL A O 1
ATOM 4259 N N . GLY A 1 553 ? 58.789 0.598 31.812 1.00 57.81 553 GLY A N 1
ATOM 4260 C CA . GLY A 1 553 ? 58.831 1.680 32.804 1.00 57.81 553 GLY A CA 1
ATOM 4261 C C . GLY A 1 553 ? 60.183 2.410 32.820 1.00 57.81 553 GLY A C 1
ATOM 4262 O O . GLY A 1 553 ? 60.946 2.307 31.865 1.00 57.81 553 GLY A O 1
ATOM 4263 N N . ASP A 1 554 ? 60.499 3.113 33.910 1.00 51.97 554 ASP A N 1
ATOM 4264 C CA . ASP A 1 554 ? 61.635 4.059 34.017 1.00 51.97 554 ASP A CA 1
ATOM 4265 C C . ASP A 1 554 ? 63.047 3.421 34.031 1.00 51.97 554 ASP A C 1
ATOM 4267 O O . ASP A 1 554 ? 64.036 4.087 34.342 1.00 51.97 554 ASP A O 1
ATOM 4271 N N . THR A 1 555 ? 63.179 2.123 33.745 1.00 55.59 555 THR A N 1
ATOM 4272 C CA . THR A 1 555 ? 64.463 1.401 33.759 1.00 55.59 555 THR A CA 1
ATOM 4273 C C . THR A 1 555 ? 64.607 0.514 32.533 1.00 55.59 555 THR A C 1
ATOM 4275 O O . THR A 1 555 ? 63.676 -0.235 32.234 1.00 55.59 555 THR A O 1
ATOM 4278 N N . ASP A 1 556 ? 65.788 0.526 31.911 1.00 61.25 556 ASP A N 1
ATOM 4279 C CA . ASP A 1 556 ? 66.127 -0.378 30.810 1.00 61.25 556 ASP A CA 1
ATOM 4280 C C . ASP A 1 556 ? 65.981 -1.847 31.241 1.00 61.25 556 ASP A C 1
ATOM 4282 O O . ASP A 1 556 ? 66.439 -2.248 32.318 1.00 61.25 556 ASP A O 1
ATOM 4286 N N . GLN A 1 557 ? 65.364 -2.660 30.388 1.00 63.00 557 GLN A N 1
ATOM 4287 C CA . GLN A 1 557 ? 65.270 -4.108 30.538 1.00 63.00 557 GLN A CA 1
ATOM 4288 C C . GLN A 1 557 ? 65.702 -4.801 29.252 1.00 63.00 557 GLN A C 1
ATOM 4290 O O . GLN A 1 557 ? 65.320 -4.394 28.160 1.00 63.00 557 GLN A O 1
ATOM 4295 N N . GLU A 1 558 ? 66.459 -5.883 29.392 1.00 67.88 558 GLU A N 1
ATOM 4296 C CA . GLU A 1 558 ? 66.920 -6.709 28.280 1.00 67.88 558 GLU A CA 1
ATOM 4297 C C . GLU A 1 558 ? 66.771 -8.183 28.657 1.00 67.88 558 GLU A C 1
ATOM 4299 O O . GLU A 1 558 ? 67.132 -8.601 29.763 1.00 67.88 558 GLU A O 1
ATOM 4304 N N . VAL A 1 559 ? 66.200 -8.967 27.747 1.00 63.59 559 VAL A N 1
ATOM 4305 C CA . VAL A 1 559 ? 66.031 -10.409 27.883 1.00 63.59 559 VAL A CA 1
ATOM 4306 C C . VAL A 1 559 ? 66.630 -11.100 26.671 1.00 63.59 559 VAL A C 1
ATOM 4308 O O . VAL A 1 559 ? 66.135 -10.983 25.550 1.00 63.59 559 VAL A O 1
ATOM 4311 N N . ASP A 1 560 ? 67.666 -11.883 26.949 1.00 69.00 560 ASP A N 1
ATOM 4312 C CA . ASP A 1 560 ? 68.271 -12.817 26.012 1.00 69.00 560 ASP A CA 1
ATOM 4313 C C . ASP A 1 560 ? 67.463 -14.113 25.975 1.00 69.00 560 ASP A C 1
ATOM 4315 O O . ASP A 1 560 ? 67.398 -14.854 26.962 1.00 69.00 560 ASP A O 1
ATOM 4319 N N . PHE A 1 561 ? 66.899 -14.430 24.817 1.00 66.81 561 PHE A N 1
ATOM 4320 C CA . PHE A 1 561 ? 66.244 -15.703 24.573 1.00 66.81 561 PHE A CA 1
ATOM 4321 C C . PHE A 1 561 ? 67.121 -16.595 23.688 1.00 66.81 561 PHE A C 1
ATOM 4323 O O . PHE A 1 561 ? 67.287 -16.347 22.493 1.00 66.81 561 PHE A O 1
ATOM 4330 N N . ASP A 1 562 ? 67.694 -17.639 24.291 1.00 68.62 562 ASP A N 1
ATOM 4331 C CA . ASP A 1 562 ? 68.504 -18.642 23.595 1.00 68.62 562 ASP A CA 1
ATOM 4332 C C . ASP A 1 562 ? 67.627 -19.487 22.659 1.00 68.62 562 ASP A C 1
ATOM 4334 O O . ASP A 1 562 ? 66.609 -20.047 23.075 1.00 68.62 562 ASP A O 1
ATOM 4338 N N . LEU A 1 563 ? 68.017 -19.577 21.386 1.00 65.69 563 LEU A N 1
ATOM 4339 C CA . LEU A 1 563 ? 67.285 -20.331 20.370 1.00 65.69 563 LEU A CA 1
ATOM 4340 C C . LEU A 1 563 ? 67.630 -21.821 20.358 1.00 65.69 563 LEU A C 1
ATOM 4342 O O . LEU A 1 563 ? 66.904 -22.594 19.729 1.00 65.69 563 LEU A O 1
ATOM 4346 N N . ALA A 1 564 ? 68.685 -22.258 21.050 1.00 67.12 564 ALA A N 1
ATOM 4347 C CA . ALA A 1 564 ? 69.088 -23.663 21.072 1.00 67.12 564 ALA A CA 1
ATOM 4348 C C . ALA A 1 564 ? 67.973 -24.620 21.556 1.00 67.12 564 ALA A C 1
ATOM 4350 O O . ALA A 1 564 ? 67.743 -25.628 20.882 1.00 67.12 564 ALA A O 1
ATOM 4351 N N . PRO A 1 565 ? 67.198 -24.314 22.619 1.00 56.94 565 PRO A N 1
ATOM 4352 C CA . PRO A 1 565 ? 66.067 -25.148 23.034 1.00 56.94 565 PRO A CA 1
ATOM 4353 C C . PRO A 1 565 ? 64.919 -25.176 22.013 1.00 56.94 565 PRO A C 1
ATOM 4355 O O . PRO A 1 565 ? 64.207 -26.174 21.913 1.00 56.94 565 PRO A O 1
ATOM 4358 N N . VAL A 1 566 ? 64.727 -24.097 21.244 1.00 56.75 566 VAL A N 1
ATOM 4359 C CA . VAL A 1 566 ? 63.704 -24.028 20.185 1.00 56.75 566 VAL A CA 1
ATOM 4360 C C . VAL A 1 566 ? 64.124 -24.861 18.980 1.00 56.75 566 VAL A C 1
ATOM 4362 O O . VAL A 1 566 ? 63.319 -25.625 18.448 1.00 56.75 566 VAL A O 1
ATOM 4365 N N . ALA A 1 567 ? 65.393 -24.767 18.585 1.00 60.09 567 ALA A N 1
ATOM 4366 C CA . ALA A 1 567 ? 65.969 -25.593 17.535 1.00 60.09 567 ALA A CA 1
ATOM 4367 C C . ALA A 1 567 ? 65.887 -27.086 17.904 1.00 60.09 567 ALA A C 1
ATOM 4369 O O . ALA A 1 567 ? 65.404 -27.891 17.107 1.00 60.09 567 ALA A O 1
ATOM 4370 N N . GLU A 1 568 ? 66.222 -27.440 19.150 1.00 60.28 568 GLU A N 1
ATOM 4371 C CA . GLU A 1 568 ? 66.074 -28.801 19.677 1.00 60.28 568 GLU A CA 1
ATOM 4372 C C . GLU A 1 568 ? 64.612 -29.278 19.644 1.00 60.28 568 GLU A C 1
ATOM 4374 O O . GLU A 1 568 ? 64.329 -30.359 19.123 1.00 60.28 568 GLU A O 1
ATOM 4379 N N . ALA A 1 569 ? 63.665 -28.466 20.129 1.00 51.41 569 ALA A N 1
ATOM 4380 C CA . ALA A 1 569 ? 62.239 -28.804 20.138 1.00 51.41 569 ALA A CA 1
ATOM 4381 C C . ALA A 1 569 ? 61.658 -29.011 18.727 1.00 51.41 569 ALA A C 1
ATOM 4383 O O . ALA A 1 569 ? 60.722 -29.795 18.539 1.00 51.41 569 ALA A O 1
ATOM 4384 N N . LEU A 1 570 ? 62.218 -28.325 17.731 1.00 51.34 570 LEU A N 1
ATOM 4385 C CA . LEU A 1 570 ? 61.834 -28.444 16.327 1.00 51.34 570 LEU A CA 1
ATOM 4386 C C . LEU A 1 570 ? 62.638 -29.498 15.556 1.00 51.34 570 LEU A C 1
ATOM 4388 O O . LEU A 1 570 ? 62.289 -29.794 14.414 1.00 51.34 570 LEU A O 1
ATOM 4392 N N . GLY A 1 571 ? 63.648 -30.110 16.180 1.00 58.19 571 GLY A N 1
ATOM 4393 C CA . GLY A 1 571 ? 64.506 -31.114 15.553 1.00 58.19 571 GLY A CA 1
ATOM 4394 C C . GLY A 1 571 ? 65.410 -30.543 14.458 1.00 58.19 571 GLY A C 1
ATOM 4395 O O . GLY A 1 571 ? 65.683 -31.231 13.479 1.00 58.19 571 GLY A O 1
ATOM 4396 N N . THR A 1 572 ? 65.843 -29.291 14.601 1.00 62.66 572 THR A N 1
ATOM 4397 C CA . THR A 1 572 ? 66.694 -28.567 13.646 1.00 62.66 572 THR A CA 1
ATOM 4398 C C . THR A 1 572 ? 67.905 -27.959 14.355 1.00 62.66 572 THR A C 1
ATOM 4400 O O . THR A 1 572 ? 67.980 -27.954 15.581 1.00 62.66 572 THR A O 1
ATOM 4403 N N . ASP A 1 573 ? 68.871 -27.435 13.602 1.00 70.25 573 ASP A N 1
ATOM 4404 C CA . ASP A 1 573 ? 69.909 -26.561 14.147 1.00 70.25 573 ASP A CA 1
ATOM 4405 C C . ASP A 1 573 ? 69.495 -25.080 14.069 1.00 70.25 573 ASP A C 1
ATOM 4407 O O . ASP A 1 573 ? 68.612 -24.691 13.295 1.00 70.25 573 ASP A O 1
ATOM 4411 N N . VAL A 1 574 ? 70.142 -24.257 14.896 1.00 66.12 574 VAL A N 1
ATOM 4412 C CA . VAL A 1 574 ? 69.853 -22.822 15.034 1.00 66.12 574 VAL A CA 1
ATOM 4413 C C . VAL A 1 574 ? 70.107 -22.061 13.726 1.00 66.12 574 VAL A C 1
ATOM 4415 O O . VAL A 1 574 ? 69.347 -21.156 13.395 1.00 66.12 574 VAL A O 1
ATOM 4418 N N . THR A 1 575 ? 71.103 -22.450 12.925 1.00 68.12 575 THR A N 1
ATOM 4419 C CA . THR A 1 575 ? 71.405 -21.794 11.641 1.00 68.12 575 THR A CA 1
ATOM 4420 C C . THR A 1 575 ? 70.288 -22.022 10.622 1.00 68.12 575 THR A C 1
ATOM 4422 O O . THR A 1 575 ? 69.855 -21.083 9.954 1.00 68.12 575 THR A O 1
ATOM 4425 N N . THR A 1 576 ? 69.764 -23.245 10.543 1.00 64.88 576 THR A N 1
ATOM 4426 C CA . THR A 1 576 ? 68.619 -23.583 9.686 1.00 64.88 576 THR A CA 1
ATOM 4427 C C . THR A 1 576 ? 67.335 -22.893 10.168 1.00 64.88 576 THR A C 1
ATOM 4429 O O . THR A 1 576 ? 66.576 -22.368 9.349 1.00 64.88 576 THR A O 1
ATOM 4432 N N . LEU A 1 577 ? 67.127 -22.798 11.487 1.00 61.97 577 LEU A N 1
ATOM 4433 C CA . LEU A 1 577 ? 65.982 -22.113 12.101 1.00 61.97 577 LEU A CA 1
ATOM 4434 C C . LEU A 1 577 ? 65.911 -20.623 11.709 1.00 61.97 577 LEU A C 1
ATOM 4436 O O . LEU A 1 577 ? 64.840 -20.122 11.366 1.00 61.97 577 LEU A O 1
ATOM 4440 N N . ILE A 1 578 ? 67.055 -19.934 11.683 1.00 62.06 578 ILE A N 1
ATOM 4441 C CA . ILE A 1 578 ? 67.151 -18.518 11.283 1.00 62.06 578 ILE A CA 1
ATOM 4442 C C . ILE A 1 578 ? 66.936 -18.340 9.770 1.00 62.06 578 ILE A C 1
ATOM 4444 O O . ILE A 1 578 ? 66.621 -17.257 9.310 1.00 62.06 578 ILE A O 1
ATOM 4448 N N . SER A 1 579 ? 67.051 -19.379 8.948 1.00 58.16 579 SER A N 1
ATOM 4449 C CA . SER A 1 579 ? 66.752 -19.247 7.511 1.00 58.16 579 SER A CA 1
ATOM 4450 C C . SER A 1 579 ? 65.258 -19.374 7.166 1.00 58.16 579 SER A C 1
ATOM 4452 O O . SER A 1 579 ? 64.882 -19.131 6.022 1.00 58.16 579 SER A O 1
ATOM 4454 N N . SER A 1 580 ? 64.411 -19.739 8.142 1.00 55.09 580 SER A N 1
ATOM 4455 C CA . SER A 1 580 ? 63.004 -20.132 7.932 1.00 55.09 580 SER A CA 1
ATOM 4456 C C . SER A 1 580 ? 62.005 -19.402 8.854 1.00 55.09 580 SER A C 1
ATOM 4458 O O . SER A 1 580 ? 60.949 -19.941 9.196 1.00 55.09 580 SER A O 1
ATOM 4460 N N . TYR A 1 581 ? 62.326 -18.183 9.299 1.00 53.91 581 TYR A N 1
ATOM 4461 C CA . TYR A 1 581 ? 61.434 -17.395 10.158 1.00 53.91 581 TYR A CA 1
ATOM 4462 C C . TYR A 1 581 ? 60.490 -16.486 9.362 1.00 53.91 581 TYR A C 1
ATOM 4464 O O . TYR A 1 581 ? 60.737 -16.101 8.220 1.00 53.91 581 TYR A O 1
ATOM 4472 N N . SER A 1 582 ? 59.401 -16.091 10.009 1.00 53.44 582 SER A N 1
ATOM 4473 C CA . SER A 1 582 ? 58.539 -14.983 9.613 1.00 53.44 582 SER A CA 1
ATOM 4474 C C . SER A 1 582 ? 58.224 -14.151 10.848 1.00 53.44 582 SER A C 1
ATOM 4476 O O . SER A 1 582 ? 57.837 -14.678 11.892 1.00 53.44 582 SER A O 1
ATOM 4478 N N . LEU A 1 583 ? 58.416 -12.843 10.734 1.00 50.62 583 LEU A N 1
ATOM 4479 C CA . LEU A 1 583 ? 58.309 -11.919 11.850 1.00 50.62 583 LEU A CA 1
ATOM 4480 C C . LEU A 1 583 ? 57.123 -10.982 11.625 1.00 50.62 583 LEU A C 1
ATOM 4482 O O . LEU A 1 583 ? 57.068 -10.300 10.604 1.00 50.62 583 LEU A O 1
ATOM 4486 N N . VAL A 1 584 ? 56.168 -10.964 12.560 1.00 49.94 584 VAL A N 1
ATOM 4487 C CA . VAL A 1 584 ? 54.948 -10.152 12.442 1.00 49.94 584 VAL A CA 1
ATOM 4488 C C . VAL A 1 584 ? 54.774 -9.291 13.691 1.00 49.94 584 VAL A C 1
ATOM 4490 O O . VAL A 1 584 ? 54.698 -9.802 14.810 1.00 49.94 584 VAL A O 1
ATOM 4493 N N . GLY A 1 585 ? 54.688 -7.973 13.493 1.00 49.81 585 GLY A N 1
ATOM 4494 C CA . GLY A 1 585 ? 54.412 -6.992 14.543 1.00 49.81 585 GLY A CA 1
ATOM 4495 C C . GLY A 1 585 ? 52.960 -6.517 14.479 1.00 49.81 585 GLY A C 1
ATOM 4496 O O . GLY A 1 585 ? 52.430 -6.238 13.399 1.00 49.81 585 GLY A O 1
ATOM 4497 N N . ARG A 1 586 ? 52.279 -6.411 15.624 1.00 48.66 586 ARG A N 1
ATOM 4498 C CA . ARG A 1 586 ? 50.895 -5.925 15.666 1.00 48.66 586 ARG A CA 1
ATOM 4499 C C . ARG A 1 586 ? 50.716 -4.865 16.744 1.00 48.66 586 ARG A C 1
ATOM 4501 O O . ARG A 1 586 ? 51.111 -5.054 17.888 1.00 48.66 586 ARG A O 1
ATOM 4508 N N . ASN A 1 587 ? 50.036 -3.780 16.389 1.00 47.88 587 ASN A N 1
ATOM 4509 C CA . ASN A 1 587 ? 49.597 -2.777 17.353 1.00 47.88 587 ASN A CA 1
ATOM 4510 C C . ASN A 1 587 ? 48.065 -2.668 17.395 1.00 47.88 587 ASN A C 1
ATOM 4512 O O . ASN A 1 587 ? 47.341 -3.366 16.677 1.00 47.88 587 ASN A O 1
ATOM 4516 N N . ALA A 1 588 ? 47.560 -1.782 18.256 1.00 41.22 588 ALA A N 1
ATOM 4517 C CA . ALA A 1 588 ? 46.128 -1.558 18.444 1.00 41.22 588 ALA A CA 1
ATOM 4518 C C . ALA A 1 588 ? 45.396 -1.049 17.181 1.00 41.22 588 ALA A C 1
ATOM 4520 O O . ALA A 1 588 ? 44.173 -1.174 17.101 1.00 41.22 588 ALA A O 1
ATOM 4521 N N . SER A 1 589 ? 46.113 -0.505 16.190 1.00 37.94 589 SER A N 1
ATOM 4522 C CA . SER A 1 589 ? 45.559 0.063 14.955 1.00 37.94 589 SER A CA 1
ATOM 4523 C C . SER A 1 589 ? 45.734 -0.818 13.705 1.00 37.94 589 SER A C 1
ATOM 4525 O O . SER A 1 589 ? 45.098 -0.533 12.690 1.00 37.94 589 SER A O 1
ATOM 4527 N N . GLY A 1 590 ? 46.498 -1.917 13.757 1.00 50.06 590 GLY A N 1
ATOM 4528 C CA . GLY A 1 590 ? 46.644 -2.847 12.629 1.00 50.06 590 GLY A CA 1
ATOM 4529 C C . GLY A 1 590 ? 47.875 -3.763 12.686 1.00 50.06 590 GLY A C 1
ATOM 4530 O O . GLY A 1 590 ? 48.604 -3.799 13.674 1.00 50.06 590 GLY A O 1
ATOM 4531 N N . VAL A 1 591 ? 48.076 -4.545 11.618 1.00 47.47 591 VAL A N 1
ATOM 4532 C CA . VAL A 1 591 ? 49.205 -5.483 11.423 1.00 47.47 591 VAL A CA 1
ATOM 4533 C C . VAL A 1 591 ? 50.208 -4.892 10.419 1.00 47.47 591 VAL A C 1
ATOM 4535 O O . VAL A 1 591 ? 49.784 -4.384 9.383 1.00 47.47 591 VAL A O 1
ATOM 4538 N N . TYR A 1 592 ? 51.510 -5.020 10.690 1.00 46.28 592 TYR A N 1
ATOM 4539 C CA . TYR A 1 592 ? 52.642 -4.821 9.759 1.00 46.28 592 TYR A CA 1
ATOM 4540 C C . TYR A 1 592 ? 53.509 -6.110 9.817 1.00 46.28 592 TYR A C 1
ATOM 4542 O O . TYR A 1 592 ? 53.561 -6.754 10.859 1.00 46.28 592 TYR A O 1
ATOM 4550 N N . THR A 1 593 ? 54.210 -6.648 8.816 1.00 49.19 593 THR A N 1
ATOM 4551 C CA . THR A 1 593 ? 54.602 -6.289 7.440 1.00 49.19 593 THR A CA 1
ATOM 4552 C C . THR A 1 593 ? 55.033 -7.597 6.747 1.00 49.19 593 THR A C 1
ATOM 4554 O O . THR A 1 593 ? 55.443 -8.528 7.435 1.00 49.19 593 THR A O 1
ATOM 4557 N N . GLU A 1 594 ? 55.078 -7.652 5.412 1.00 41.56 594 GLU A N 1
ATOM 4558 C CA . GLU A 1 594 ? 56.059 -8.503 4.710 1.00 41.56 594 GLU A CA 1
ATOM 4559 C C . GLU A 1 594 ? 57.337 -7.672 4.456 1.00 41.56 594 GLU A C 1
ATOM 4561 O O . GLU A 1 594 ? 57.233 -6.540 3.983 1.00 41.56 594 GLU A O 1
ATOM 4566 N N . GLY A 1 595 ? 58.530 -8.221 4.744 1.00 47.44 595 GLY A N 1
ATOM 4567 C CA . GLY A 1 595 ? 59.801 -7.754 4.154 1.00 47.44 595 GLY A CA 1
ATOM 4568 C C . GLY A 1 595 ? 60.848 -7.038 5.031 1.00 47.44 595 GLY A C 1
ATOM 4569 O O . GLY A 1 595 ? 61.701 -6.361 4.461 1.00 47.44 595 GLY A O 1
ATOM 4570 N N . VAL A 1 596 ? 60.837 -7.156 6.365 1.00 50.41 596 VAL A N 1
ATOM 4571 C CA . VAL A 1 596 ? 61.895 -6.580 7.237 1.00 50.41 596 VAL A CA 1
ATOM 4572 C C . VAL A 1 596 ? 62.971 -7.634 7.533 1.00 50.41 596 VAL A C 1
ATOM 4574 O O . VAL A 1 596 ? 62.615 -8.754 7.886 1.00 50.41 596 VAL A O 1
ATOM 4577 N N . ASP A 1 597 ? 64.260 -7.292 7.390 1.00 51.22 597 ASP A N 1
ATOM 4578 C CA . ASP A 1 597 ? 65.402 -8.153 7.751 1.00 51.22 597 ASP A CA 1
ATOM 4579 C C . ASP A 1 597 ? 65.752 -7.958 9.246 1.00 51.22 597 ASP A C 1
ATOM 4581 O O . ASP A 1 597 ? 66.342 -6.942 9.626 1.00 51.22 597 ASP A O 1
ATOM 4585 N N . PRO A 1 598 ? 65.390 -8.897 10.134 1.00 49.31 598 PRO A N 1
ATOM 4586 C CA . PRO A 1 598 ? 65.572 -8.770 11.573 1.00 49.31 598 PRO A CA 1
ATOM 4587 C C . PRO A 1 598 ? 67.017 -8.958 12.043 1.00 49.31 598 PRO A C 1
ATOM 4589 O O . PRO A 1 598 ? 67.281 -8.718 13.219 1.00 49.31 598 PRO A O 1
ATOM 4592 N N . VAL A 1 599 ? 67.942 -9.365 11.166 1.00 49.19 599 VAL A N 1
ATOM 4593 C CA . VAL A 1 599 ? 69.378 -9.382 11.482 1.00 49.19 599 VAL A CA 1
ATOM 4594 C C . VAL A 1 599 ? 69.986 -7.990 11.270 1.00 49.19 599 VAL A C 1
ATOM 4596 O O . VAL A 1 599 ? 70.938 -7.635 11.956 1.00 49.19 599 VAL A O 1
ATOM 4599 N N . GLN A 1 600 ? 69.435 -7.176 10.357 1.00 50.69 600 GLN A N 1
ATOM 4600 C CA . GLN A 1 600 ? 69.964 -5.835 10.062 1.00 50.69 600 GLN A CA 1
ATOM 4601 C C . GLN A 1 600 ? 69.216 -4.674 10.731 1.00 50.69 600 GLN A C 1
ATOM 4603 O O . GLN A 1 600 ? 69.858 -3.676 11.055 1.00 50.69 600 GLN A O 1
ATOM 4608 N N . THR A 1 601 ? 67.893 -4.756 10.916 1.00 57.03 601 THR A N 1
ATOM 4609 C CA . THR A 1 601 ? 67.084 -3.619 11.412 1.00 57.03 601 THR A CA 1
ATOM 4610 C C . THR A 1 601 ? 66.222 -3.915 12.644 1.00 57.03 601 THR A C 1
ATOM 4612 O O . THR A 1 601 ? 65.793 -2.973 13.305 1.00 57.03 601 THR A O 1
ATOM 4615 N N . GLY A 1 602 ? 65.977 -5.191 12.976 1.00 58.34 602 GLY A N 1
ATOM 4616 C CA . GLY A 1 602 ? 65.079 -5.595 14.071 1.00 58.34 602 GLY A CA 1
ATOM 4617 C C . GLY A 1 602 ? 63.603 -5.204 13.854 1.00 58.34 602 GLY A C 1
ATOM 4618 O O . GLY A 1 602 ? 63.249 -4.583 12.853 1.00 58.34 602 GLY A O 1
ATOM 4619 N N . LEU A 1 603 ? 62.727 -5.592 14.787 1.00 62.12 603 LEU A N 1
ATOM 4620 C CA . LEU A 1 603 ? 61.386 -5.009 14.958 1.00 62.12 603 LEU A CA 1
ATOM 4621 C C . LEU A 1 603 ? 61.472 -3.995 16.096 1.00 62.12 603 LEU A C 1
ATOM 4623 O O . LEU A 1 603 ? 61.710 -4.405 17.232 1.00 62.12 603 LEU A O 1
ATOM 4627 N N . MET A 1 604 ? 61.248 -2.710 15.827 1.00 64.50 604 MET A N 1
ATOM 4628 C CA . MET A 1 604 ? 61.214 -1.688 16.873 1.00 64.50 604 MET A CA 1
ATOM 4629 C C . MET A 1 604 ? 59.827 -1.064 17.018 1.00 64.50 604 MET A C 1
ATOM 4631 O O . MET A 1 604 ? 59.083 -0.925 16.050 1.00 64.50 604 MET A O 1
ATOM 4635 N N . PHE A 1 605 ? 59.484 -0.691 18.249 1.00 63.19 605 PHE A N 1
ATOM 4636 C CA . PHE A 1 605 ? 58.217 -0.075 18.615 1.00 63.19 605 PHE A CA 1
ATOM 4637 C C . PHE A 1 605 ? 58.448 1.324 19.199 1.00 63.19 605 PHE A C 1
ATOM 4639 O O . PHE A 1 605 ? 59.351 1.545 20.013 1.00 63.19 605 PHE A O 1
ATOM 4646 N N . THR A 1 606 ? 57.631 2.276 18.762 1.00 61.34 606 THR A N 1
ATOM 4647 C CA . THR A 1 606 ? 57.592 3.661 19.242 1.00 61.34 606 THR A CA 1
ATOM 4648 C C . THR A 1 606 ? 56.796 3.774 20.548 1.00 61.34 606 THR A C 1
ATOM 4650 O O . THR A 1 606 ? 56.068 2.860 20.934 1.00 61.34 606 THR A O 1
ATOM 4653 N N . ASN A 1 607 ? 56.886 4.923 21.228 1.00 56.84 607 ASN A N 1
ATOM 4654 C CA . ASN A 1 607 ? 56.233 5.160 22.528 1.00 56.84 607 ASN A CA 1
ATOM 4655 C C . ASN A 1 607 ? 54.682 5.129 22.482 1.00 56.84 607 ASN A C 1
ATOM 4657 O O . ASN A 1 607 ? 54.033 5.058 23.522 1.00 56.84 607 ASN A O 1
ATOM 4661 N N . ASP A 1 608 ? 54.069 5.168 21.295 1.00 57.22 608 ASP A N 1
ATOM 4662 C CA . ASP A 1 608 ? 52.626 4.995 21.056 1.00 57.22 608 ASP A CA 1
ATOM 4663 C C . ASP A 1 608 ? 52.250 3.575 20.575 1.00 57.22 608 ASP A C 1
ATOM 4665 O O . ASP A 1 608 ? 51.084 3.290 20.296 1.00 57.22 608 ASP A O 1
ATOM 4669 N N . GLY A 1 609 ? 53.227 2.667 20.507 1.00 55.25 609 GLY A N 1
ATOM 4670 C CA . GLY A 1 609 ? 53.048 1.253 20.192 1.00 55.25 609 GLY A CA 1
ATOM 4671 C C . GLY A 1 609 ? 53.048 0.959 18.695 1.00 55.25 609 GLY A C 1
ATOM 4672 O O . GLY A 1 609 ? 52.696 -0.150 18.301 1.00 55.25 609 GLY A O 1
ATOM 4673 N N . ALA A 1 610 ? 53.404 1.923 17.841 1.00 55.03 610 ALA A N 1
ATOM 4674 C CA . ALA A 1 610 ? 53.566 1.695 16.409 1.00 55.03 610 ALA A CA 1
ATOM 4675 C C . ALA A 1 610 ? 54.902 1.011 16.096 1.00 55.03 610 ALA A C 1
ATOM 4677 O O . ALA A 1 610 ? 55.912 1.254 16.743 1.00 55.03 610 ALA A O 1
ATOM 4678 N N . CYS A 1 611 ? 54.896 0.122 15.105 1.00 55.09 611 CYS A N 1
ATOM 4679 C CA . CYS A 1 611 ? 56.113 -0.528 14.634 1.00 55.09 611 CYS A CA 1
ATOM 4680 C C . CYS A 1 611 ? 56.847 0.407 13.658 1.00 55.09 611 CYS A C 1
ATOM 4682 O O . CYS A 1 611 ? 56.260 0.793 12.647 1.00 55.09 611 CYS A O 1
ATOM 4684 N N . ASP A 1 612 ? 58.109 0.738 13.933 1.00 57.22 612 ASP A N 1
ATOM 4685 C CA . ASP A 1 612 ? 58.983 1.536 13.062 1.00 57.22 612 ASP A CA 1
ATOM 4686 C C . ASP A 1 612 ? 60.307 0.789 12.826 1.00 57.22 612 ASP A C 1
ATOM 4688 O O . ASP A 1 612 ? 60.864 0.178 13.734 1.00 57.22 612 ASP A O 1
ATOM 4692 N N . ASN A 1 613 ? 60.822 0.836 11.598 1.00 54.53 613 ASN A N 1
ATOM 4693 C CA . ASN A 1 613 ? 62.100 0.227 11.227 1.00 54.53 613 ASN A CA 1
ATOM 4694 C C . ASN A 1 613 ? 63.296 1.165 11.482 1.00 54.53 613 ASN A C 1
ATOM 4696 O O . ASN A 1 613 ? 64.435 0.747 11.293 1.00 54.53 613 ASN A O 1
ATOM 4700 N N . ASN A 1 614 ? 63.068 2.427 11.877 1.00 52.31 614 ASN A N 1
ATOM 4701 C CA . ASN A 1 614 ? 64.117 3.416 12.138 1.00 52.31 614 ASN A CA 1
ATOM 4702 C C . ASN A 1 614 ? 63.886 4.173 13.458 1.00 52.31 614 ASN A C 1
ATOM 4704 O O . ASN A 1 614 ? 63.417 5.306 13.477 1.00 52.31 614 ASN A O 1
ATOM 4708 N N . GLY A 1 615 ? 64.331 3.562 14.555 1.00 56.78 615 GLY A N 1
ATOM 4709 C CA . GLY A 1 615 ? 64.412 4.172 15.885 1.00 56.78 615 GLY A CA 1
ATOM 4710 C C . GLY A 1 615 ? 63.177 3.934 16.752 1.00 56.78 615 GLY A C 1
ATOM 4711 O O . GLY A 1 615 ? 62.239 4.723 16.736 1.00 56.78 615 GLY A O 1
ATOM 4712 N N . GLY A 1 616 ? 63.222 2.886 17.577 1.00 59.19 616 GLY A N 1
ATOM 4713 C CA . GLY A 1 616 ? 62.297 2.678 18.691 1.00 59.19 616 GLY A CA 1
ATOM 4714 C C . GLY A 1 616 ? 63.059 2.340 19.972 1.00 59.19 616 GLY A C 1
ATOM 4715 O O . GLY A 1 616 ? 64.147 1.766 19.931 1.00 59.19 616 GLY A O 1
ATOM 4716 N N . ASN A 1 617 ? 62.502 2.729 21.120 1.00 58.88 617 ASN A N 1
ATOM 4717 C CA . ASN A 1 617 ? 63.106 2.474 22.434 1.00 58.88 617 ASN A CA 1
ATOM 4718 C C . ASN A 1 617 ? 62.859 1.040 22.920 1.00 58.88 617 ASN A C 1
ATOM 4720 O O . ASN A 1 617 ? 63.472 0.606 23.887 1.00 58.88 617 ASN A O 1
ATOM 4724 N N . ILE A 1 618 ? 61.966 0.308 22.256 1.00 64.19 618 ILE A N 1
ATOM 4725 C CA . ILE A 1 618 ? 61.571 -1.059 22.586 1.00 64.19 618 ILE A CA 1
ATOM 4726 C C . ILE A 1 618 ? 61.722 -1.883 21.315 1.00 64.19 618 ILE A C 1
ATOM 4728 O O . ILE A 1 618 ? 61.231 -1.467 20.265 1.00 64.19 618 ILE A O 1
ATOM 4732 N N . GLY A 1 619 ? 62.388 -3.031 21.372 1.00 66.69 619 GLY A N 1
ATOM 4733 C CA . GLY A 1 619 ? 62.673 -3.781 20.159 1.00 66.69 619 GLY A CA 1
ATOM 4734 C C . GLY A 1 619 ? 63.041 -5.239 20.360 1.00 66.69 619 GLY A C 1
ATOM 4735 O O . GLY A 1 619 ? 63.310 -5.711 21.464 1.00 66.69 619 GLY A O 1
ATOM 4736 N N . ILE A 1 620 ? 63.004 -5.958 19.243 1.00 65.56 620 ILE A N 1
ATOM 4737 C CA . ILE A 1 620 ? 63.373 -7.362 19.112 1.00 65.56 620 ILE A CA 1
ATOM 4738 C C . ILE A 1 620 ? 64.393 -7.456 17.984 1.00 65.56 620 ILE A C 1
ATOM 4740 O O . ILE A 1 620 ? 64.100 -7.083 16.845 1.00 65.56 620 ILE A O 1
ATOM 4744 N N . GLN A 1 621 ? 65.567 -7.994 18.285 1.00 67.88 621 GLN A N 1
ATOM 4745 C CA . GLN A 1 621 ? 66.636 -8.211 17.313 1.00 67.88 621 GLN A CA 1
ATOM 4746 C C . GLN A 1 621 ? 67.294 -9.572 17.533 1.00 67.88 621 GLN A C 1
ATOM 4748 O O . GLN A 1 621 ? 67.216 -10.132 18.623 1.00 67.88 621 GLN A O 1
ATOM 4753 N N . PHE A 1 622 ? 67.945 -10.122 16.513 1.00 66.75 622 PHE A N 1
ATOM 4754 C CA . PHE A 1 622 ? 68.814 -11.285 16.709 1.00 66.75 622 PHE A CA 1
ATOM 4755 C C . PHE A 1 622 ? 70.197 -10.825 17.186 1.00 66.75 622 PHE A C 1
ATOM 4757 O O . PHE A 1 622 ? 70.631 -9.725 16.850 1.00 66.75 622 PHE A O 1
ATOM 4764 N N . SER A 1 623 ? 70.894 -11.650 17.970 1.00 69.50 623 SER A N 1
ATOM 4765 C CA . SER A 1 623 ? 72.310 -11.415 18.269 1.00 69.50 623 SER A CA 1
ATOM 4766 C C . SER A 1 623 ? 73.145 -11.443 16.984 1.00 69.50 623 SER A C 1
ATOM 4768 O O . SER A 1 623 ? 72.771 -12.102 16.015 1.00 69.50 623 SER A O 1
ATOM 4770 N N . ASP A 1 624 ? 74.306 -10.783 16.977 1.00 66.88 624 ASP A N 1
ATOM 4771 C CA . ASP A 1 624 ? 75.193 -10.715 15.799 1.00 66.88 624 ASP A CA 1
ATOM 4772 C C . ASP A 1 624 ? 75.623 -12.099 15.270 1.00 66.88 624 ASP A C 1
ATOM 4774 O O . ASP A 1 624 ? 75.896 -12.269 14.082 1.00 66.88 624 ASP A O 1
ATOM 4778 N N . ASP A 1 625 ? 75.694 -13.104 16.149 1.00 66.44 625 ASP A N 1
ATOM 4779 C CA . ASP A 1 625 ? 75.988 -14.499 15.795 1.00 66.44 625 ASP A CA 1
ATOM 4780 C C . ASP A 1 625 ? 74.733 -15.331 15.459 1.00 66.44 625 ASP A C 1
ATOM 4782 O O . ASP A 1 625 ? 74.837 -16.518 15.144 1.00 66.44 625 ASP A O 1
ATOM 4786 N N . GLY A 1 626 ? 73.551 -14.714 15.528 1.00 63.31 626 GLY A N 1
ATOM 4787 C CA . GLY A 1 626 ? 72.237 -15.290 15.257 1.00 63.31 626 GLY A CA 1
ATOM 4788 C C . GLY A 1 626 ? 71.716 -16.243 16.333 1.00 63.31 626 GLY A C 1
ATOM 4789 O O . GLY A 1 626 ? 70.594 -16.724 16.227 1.00 63.31 626 GLY A O 1
ATOM 4790 N N . THR A 1 627 ? 72.496 -16.543 17.372 1.00 68.75 627 THR A N 1
ATOM 4791 C CA . THR A 1 627 ? 72.177 -17.630 18.312 1.00 68.75 627 THR A CA 1
ATOM 4792 C C . THR A 1 627 ? 71.081 -17.293 19.323 1.00 68.75 627 THR A C 1
ATOM 4794 O O . THR A 1 627 ? 70.497 -18.199 19.922 1.00 68.75 627 THR A O 1
ATOM 4797 N N . LYS A 1 628 ? 70.766 -16.007 19.495 1.00 72.31 628 LYS A N 1
ATOM 4798 C CA . LYS A 1 628 ? 69.775 -15.515 20.452 1.00 72.31 628 LYS A CA 1
ATOM 4799 C C . LYS A 1 628 ? 68.837 -14.501 19.819 1.00 72.31 628 LYS A C 1
ATOM 4801 O O . LYS A 1 628 ? 69.201 -13.805 18.873 1.00 72.31 628 LYS A O 1
ATOM 4806 N N . ILE A 1 629 ? 67.659 -14.366 20.416 1.00 68.50 629 ILE A N 1
ATOM 4807 C CA . ILE A 1 629 ? 66.808 -13.188 20.251 1.00 68.50 629 ILE A CA 1
ATOM 4808 C C . ILE A 1 629 ? 67.041 -12.282 21.456 1.00 68.50 629 ILE A C 1
ATOM 4810 O O . ILE A 1 629 ? 66.850 -12.706 22.594 1.00 68.50 629 ILE A O 1
ATOM 4814 N N . ILE A 1 630 ? 67.432 -11.043 21.197 1.00 68.88 630 ILE A N 1
ATOM 4815 C CA . ILE A 1 630 ? 67.578 -9.984 22.186 1.00 68.88 630 ILE A CA 1
ATOM 4816 C C . ILE A 1 630 ? 66.292 -9.162 22.161 1.00 68.88 630 ILE A C 1
ATOM 4818 O O . ILE A 1 630 ? 65.947 -8.546 21.149 1.00 68.88 630 ILE A O 1
ATOM 4822 N N . ILE A 1 631 ? 65.570 -9.181 23.276 1.00 69.19 631 ILE A N 1
ATOM 4823 C CA . ILE A 1 631 ? 64.358 -8.391 23.479 1.00 69.19 631 ILE A CA 1
ATOM 4824 C C . ILE A 1 631 ? 64.709 -7.293 24.469 1.00 69.19 631 ILE A C 1
ATOM 4826 O O . ILE A 1 631 ? 65.062 -7.597 25.605 1.00 69.19 631 ILE A O 1
ATOM 4830 N N . TYR A 1 632 ? 64.602 -6.033 24.067 1.00 64.12 632 TYR A N 1
ATOM 4831 C CA . TYR A 1 632 ? 64.953 -4.910 24.928 1.00 64.12 632 TYR A CA 1
ATOM 4832 C C . TYR A 1 632 ? 63.830 -3.880 25.011 1.00 64.12 632 TYR A C 1
ATOM 4834 O O . TYR A 1 632 ? 63.036 -3.701 24.087 1.00 64.12 632 TYR A O 1
ATOM 4842 N N . ALA A 1 633 ? 63.778 -3.196 26.144 1.00 66.00 633 ALA A N 1
ATOM 4843 C CA . ALA A 1 633 ? 62.924 -2.056 26.408 1.00 66.00 633 ALA A CA 1
ATOM 4844 C C . ALA A 1 633 ? 63.750 -1.027 27.184 1.00 66.00 633 ALA A C 1
ATOM 4846 O O . ALA A 1 633 ? 64.059 -1.242 28.352 1.00 66.00 633 ALA A O 1
ATOM 4847 N N . ASN A 1 634 ? 64.132 0.066 26.532 1.00 63.94 634 ASN A N 1
ATOM 4848 C CA . ASN A 1 634 ? 64.841 1.170 27.168 1.00 63.94 634 ASN A CA 1
ATOM 4849 C C . ASN A 1 634 ? 63.859 2.020 27.990 1.00 63.94 634 ASN A C 1
ATOM 4851 O O . ASN A 1 634 ? 62.675 2.100 27.661 1.00 63.94 634 ASN A O 1
ATOM 4855 N N . ALA A 1 635 ? 64.348 2.671 29.039 1.00 56.91 635 ALA A N 1
ATOM 4856 C CA . ALA A 1 635 ? 63.601 3.580 29.888 1.00 56.91 635 ALA A CA 1
ATOM 4857 C C . ALA A 1 635 ? 63.033 4.737 29.055 1.00 56.91 635 ALA A C 1
ATOM 4859 O O . ALA A 1 635 ? 63.763 5.420 28.332 1.00 56.91 635 ALA A O 1
ATOM 4860 N N . THR A 1 636 ? 61.726 4.974 29.164 1.00 58.44 636 THR A N 1
ATOM 4861 C CA . THR A 1 636 ? 61.043 6.050 28.434 1.00 58.44 636 THR A CA 1
ATOM 4862 C C . THR A 1 636 ? 60.135 6.849 29.360 1.00 58.44 636 THR A C 1
ATOM 4864 O O . THR A 1 636 ? 59.238 6.275 29.971 1.00 58.44 636 THR A O 1
ATOM 4867 N N . ASP A 1 637 ? 60.297 8.173 29.378 1.00 49.69 637 ASP A N 1
ATOM 4868 C CA . ASP A 1 637 ? 59.548 9.076 30.270 1.00 49.69 637 ASP A CA 1
ATOM 4869 C C . ASP A 1 637 ? 58.067 9.301 29.859 1.00 49.69 637 ASP A C 1
ATOM 4871 O O . ASP A 1 637 ? 57.317 9.948 30.588 1.00 49.69 637 ASP A O 1
ATOM 4875 N N . GLU A 1 638 ? 57.615 8.802 28.697 1.00 55.78 638 GLU A N 1
ATOM 4876 C CA . GLU A 1 638 ? 56.299 9.133 28.110 1.00 55.78 638 GLU A CA 1
ATOM 4877 C C . GLU A 1 638 ? 55.561 7.920 27.498 1.00 55.78 638 GLU A C 1
ATOM 4879 O O . GLU A 1 638 ? 55.264 7.902 26.302 1.00 55.78 638 GLU A O 1
ATOM 4884 N N . LEU A 1 639 ? 55.223 6.898 28.295 1.00 57.72 639 LEU A N 1
ATOM 4885 C CA . LEU A 1 639 ? 54.266 5.857 27.870 1.00 57.72 639 LEU A CA 1
ATOM 4886 C C . LEU A 1 639 ? 52.859 6.178 28.383 1.00 57.72 639 LEU A C 1
ATOM 4888 O O . LEU A 1 639 ? 52.641 6.370 29.578 1.00 57.72 639 LEU A O 1
ATOM 4892 N N . GLY A 1 640 ? 51.882 6.233 27.475 1.00 54.78 640 GLY A N 1
ATOM 4893 C CA . GLY A 1 640 ? 50.484 6.499 27.825 1.00 54.78 640 GLY A CA 1
ATOM 4894 C C . GLY A 1 640 ? 49.848 5.387 28.676 1.00 54.78 640 GLY A C 1
ATOM 4895 O O . GLY A 1 640 ? 50.217 4.215 28.587 1.00 54.78 640 GLY A O 1
ATOM 4896 N N . ALA A 1 641 ? 48.843 5.737 29.485 1.00 53.12 641 ALA A N 1
ATOM 4897 C CA . ALA A 1 641 ? 48.023 4.754 30.198 1.00 53.12 641 ALA A CA 1
ATOM 4898 C C . ALA A 1 641 ? 47.312 3.816 29.200 1.00 53.12 641 ALA A C 1
ATOM 4900 O O . ALA A 1 641 ? 46.708 4.286 28.233 1.00 53.12 641 ALA A O 1
ATOM 4901 N N . GLY A 1 642 ? 47.381 2.500 29.431 1.00 54.16 642 GLY A N 1
ATOM 4902 C CA . GLY A 1 642 ? 46.862 1.482 28.510 1.00 54.16 642 GLY A CA 1
ATOM 4903 C C . GLY A 1 642 ? 47.795 1.131 27.342 1.00 54.16 642 GLY A C 1
ATOM 4904 O O . GLY A 1 642 ? 47.338 0.530 26.367 1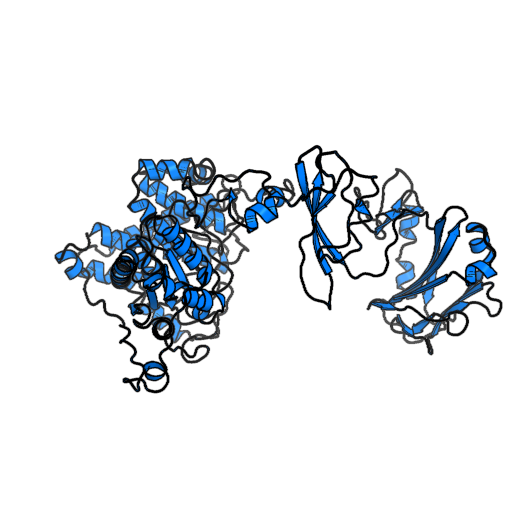.00 54.16 642 GLY A O 1
ATOM 4905 N N . TYR A 1 643 ? 49.081 1.500 27.413 1.00 57.03 643 TYR A N 1
ATOM 4906 C CA . TYR A 1 643 ? 50.085 1.088 26.430 1.00 57.03 643 TYR A CA 1
ATOM 4907 C C . TYR A 1 643 ? 50.205 -0.440 26.366 1.00 57.03 643 TYR A C 1
ATOM 4909 O O . TYR A 1 643 ? 50.500 -1.100 27.369 1.00 57.03 643 TYR A O 1
ATOM 4917 N N . LYS A 1 644 ? 50.020 -0.990 25.161 1.00 60.38 644 LYS A N 1
ATOM 4918 C CA . LYS A 1 644 ? 50.233 -2.404 24.869 1.00 60.38 644 LYS A CA 1
ATOM 4919 C C . LYS A 1 644 ? 50.745 -2.596 23.443 1.00 60.38 644 LYS A C 1
ATOM 4921 O O . LYS A 1 644 ? 50.092 -2.164 22.493 1.00 60.38 644 LYS A O 1
ATOM 4926 N N . ALA A 1 645 ? 51.858 -3.308 23.303 1.00 57.16 645 ALA A N 1
ATOM 4927 C CA . ALA A 1 645 ? 52.372 -3.764 22.016 1.00 57.16 645 ALA A CA 1
ATOM 4928 C C . ALA A 1 645 ? 52.582 -5.281 22.051 1.00 57.16 645 ALA A C 1
ATOM 4930 O O . ALA A 1 645 ? 53.087 -5.815 23.038 1.00 57.16 645 ALA A O 1
ATOM 4931 N N . ASP A 1 646 ? 52.178 -5.969 20.983 1.00 56.91 646 ASP A N 1
ATOM 4932 C CA . ASP A 1 646 ? 52.290 -7.421 20.859 1.00 56.91 646 ASP A CA 1
ATOM 4933 C C . ASP A 1 646 ? 53.131 -7.756 19.613 1.00 56.91 646 ASP A C 1
ATOM 4935 O O . ASP A 1 646 ? 52.874 -7.277 18.504 1.00 56.91 646 ASP A O 1
ATOM 4939 N N . ALA A 1 647 ? 54.132 -8.610 19.778 1.00 53.12 647 ALA A N 1
ATOM 4940 C CA . ALA A 1 647 ? 54.949 -9.132 18.693 1.00 53.12 647 ALA A CA 1
ATOM 4941 C C . ALA A 1 647 ? 54.891 -10.658 18.686 1.00 53.12 647 ALA A C 1
ATOM 4943 O O . ALA A 1 647 ? 54.900 -11.294 19.740 1.00 53.12 647 ALA A O 1
ATOM 4944 N N . THR A 1 648 ? 54.862 -11.253 17.496 1.00 54.56 648 THR A N 1
ATOM 4945 C CA . THR A 1 648 ? 54.944 -12.705 17.348 1.00 54.56 648 THR A CA 1
ATOM 4946 C C . THR A 1 648 ? 56.047 -13.059 16.363 1.00 54.56 648 THR A C 1
ATOM 4948 O O . THR A 1 648 ? 56.057 -12.610 15.216 1.00 54.56 648 THR A O 1
ATOM 4951 N N . ILE A 1 649 ? 56.959 -13.914 16.810 1.00 53.34 649 ILE A N 1
ATOM 4952 C CA . ILE A 1 649 ? 58.015 -14.495 15.988 1.00 53.34 649 ILE A CA 1
ATOM 4953 C C . ILE A 1 649 ? 57.580 -15.906 15.628 1.00 53.34 649 ILE A C 1
ATOM 4955 O O . ILE A 1 649 ? 57.399 -16.736 16.518 1.00 53.34 649 ILE A O 1
ATOM 4959 N N . GLY A 1 650 ? 57.381 -16.168 14.341 1.00 55.62 650 GLY A N 1
ATOM 4960 C CA . GLY A 1 650 ? 57.048 -17.492 13.840 1.00 55.62 650 GLY A CA 1
ATOM 4961 C C . GLY A 1 650 ? 58.244 -18.162 13.181 1.00 55.62 650 GLY A C 1
ATOM 4962 O O . GLY A 1 650 ? 58.918 -17.558 12.353 1.00 55.62 650 GLY A O 1
ATOM 4963 N N . PHE A 1 651 ? 58.473 -19.429 13.504 1.00 54.50 651 PHE A N 1
ATOM 4964 C CA . PHE A 1 651 ? 59.397 -20.297 12.779 1.00 54.50 651 PHE A CA 1
ATOM 4965 C C . PHE A 1 651 ? 58.588 -21.371 12.067 1.00 54.50 651 PHE A C 1
ATOM 4967 O O . PHE A 1 651 ? 57.907 -22.152 12.734 1.00 54.50 651 PHE A O 1
ATOM 4974 N N . GLU A 1 652 ? 58.642 -21.396 10.736 1.00 56.00 652 GLU A N 1
ATOM 4975 C CA . GLU A 1 652 ? 57.956 -22.394 9.918 1.00 56.00 652 GLU A CA 1
ATOM 4976 C C . GLU A 1 652 ? 58.978 -23.386 9.366 1.00 56.00 652 GLU A C 1
ATOM 4978 O O . GLU A 1 652 ? 59.868 -23.023 8.606 1.00 56.00 652 GLU A O 1
ATOM 4983 N N . MET A 1 653 ? 58.844 -24.659 9.730 1.00 53.88 653 MET A N 1
ATOM 4984 C CA . MET A 1 653 ? 59.760 -25.710 9.293 1.00 53.88 653 MET A CA 1
ATOM 4985 C C . MET A 1 653 ? 58.997 -26.807 8.566 1.00 53.88 653 MET A C 1
ATOM 4987 O O . MET A 1 653 ? 58.030 -27.360 9.095 1.00 53.88 653 MET A O 1
ATOM 4991 N N . LYS A 1 654 ? 59.470 -27.171 7.373 1.00 53.47 654 LYS A N 1
ATOM 4992 C CA . LYS A 1 654 ? 58.988 -28.354 6.652 1.00 53.47 654 LYS A CA 1
ATOM 4993 C C . LYS A 1 654 ? 59.694 -29.599 7.182 1.00 53.47 654 LYS A C 1
ATOM 4995 O O . LYS A 1 654 ? 60.909 -29.720 7.055 1.00 53.47 654 LYS A O 1
ATOM 5000 N N . GLY A 1 655 ? 58.938 -30.507 7.789 1.00 52.34 655 GLY A N 1
ATOM 5001 C CA . GLY A 1 655 ? 59.431 -31.807 8.238 1.00 52.34 655 GLY A CA 1
ATOM 5002 C C . GLY A 1 655 ? 59.609 -32.806 7.089 1.00 52.34 655 GLY A C 1
ATOM 5003 O O . GLY A 1 655 ? 59.134 -32.590 5.977 1.00 52.34 655 GLY A O 1
ATOM 5004 N N . GLU A 1 656 ? 60.246 -33.946 7.378 1.00 46.28 656 GLU A N 1
ATOM 5005 C CA . GLU A 1 656 ? 60.597 -34.988 6.391 1.00 46.28 656 GLU A CA 1
ATOM 5006 C C . GLU A 1 656 ? 59.392 -35.645 5.671 1.00 46.28 656 GLU A C 1
ATOM 5008 O O . GLU A 1 656 ? 59.589 -36.336 4.676 1.00 46.28 656 GLU A O 1
ATOM 5013 N N . ASN A 1 657 ? 58.151 -35.402 6.122 1.00 45.94 657 ASN A N 1
ATOM 5014 C CA . ASN A 1 657 ? 56.906 -35.966 5.568 1.00 45.94 657 ASN A CA 1
ATOM 5015 C C . ASN A 1 657 ? 55.912 -34.897 5.050 1.00 45.94 657 ASN A C 1
ATOM 5017 O O . ASN A 1 657 ? 54.704 -35.111 5.131 1.00 45.94 657 ASN A O 1
ATOM 5021 N N . ASP A 1 658 ? 56.387 -33.729 4.600 1.00 48.81 658 ASP A N 1
ATOM 5022 C CA . ASP A 1 658 ? 55.551 -32.554 4.257 1.00 48.81 658 ASP A CA 1
ATOM 5023 C C . ASP A 1 658 ? 54.703 -32.005 5.433 1.00 48.81 658 ASP A C 1
ATOM 5025 O O . ASP A 1 658 ? 53.830 -31.155 5.250 1.00 48.81 658 ASP A O 1
ATOM 5029 N N . GLU A 1 659 ? 54.973 -32.435 6.672 1.00 45.91 659 GLU A N 1
ATOM 5030 C CA . GLU A 1 659 ? 54.385 -31.839 7.874 1.00 45.91 659 GLU A CA 1
ATOM 5031 C C . GLU A 1 659 ? 55.077 -30.512 8.199 1.00 45.91 659 GLU A C 1
ATOM 5033 O O . GLU A 1 659 ? 56.242 -30.484 8.595 1.00 45.91 659 GLU A O 1
ATOM 5038 N N . THR A 1 660 ? 54.348 -29.404 8.074 1.00 53.06 660 THR A N 1
ATOM 5039 C CA . THR A 1 660 ? 54.817 -28.094 8.529 1.00 53.06 660 THR A CA 1
ATOM 5040 C C . THR A 1 660 ? 54.644 -27.965 10.042 1.00 53.06 660 THR A C 1
ATOM 5042 O O . THR A 1 660 ? 53.513 -27.992 10.537 1.00 53.06 660 THR A O 1
ATOM 5045 N N . LYS A 1 661 ? 55.746 -27.772 10.776 1.00 49.84 661 LYS A N 1
ATOM 5046 C CA . LYS A 1 661 ? 55.743 -27.407 12.200 1.00 49.84 661 LYS A CA 1
ATOM 5047 C C . LYS A 1 661 ? 55.941 -25.905 12.349 1.00 49.84 661 LYS A C 1
ATOM 5049 O O . LYS A 1 661 ? 56.819 -25.336 11.708 1.00 49.84 661 LYS A O 1
ATOM 5054 N N . ILE A 1 662 ? 55.133 -25.289 13.210 1.00 54.00 662 ILE A N 1
ATOM 5055 C CA . ILE A 1 662 ? 55.197 -23.853 13.488 1.00 54.00 662 ILE A CA 1
ATOM 5056 C C . ILE A 1 662 ? 55.481 -23.647 14.973 1.00 54.00 662 ILE A C 1
ATOM 5058 O O . ILE A 1 662 ? 54.737 -24.143 15.823 1.00 54.00 662 ILE A O 1
ATOM 5062 N N . TYR A 1 663 ? 56.540 -22.901 15.279 1.00 53.88 663 TYR A N 1
ATOM 5063 C CA . TYR A 1 663 ? 56.841 -22.446 16.636 1.00 53.88 663 TYR A CA 1
ATOM 5064 C C . TYR A 1 663 ? 56.627 -20.946 16.734 1.00 53.88 663 TYR A C 1
ATOM 5066 O O . TYR A 1 663 ? 57.124 -20.208 15.888 1.00 53.88 663 TYR A O 1
ATOM 5074 N N . LEU A 1 664 ? 55.888 -20.502 17.749 1.00 53.28 664 LEU A N 1
ATOM 5075 C CA . LEU A 1 664 ? 55.554 -19.093 17.936 1.00 53.28 664 LEU A CA 1
ATOM 5076 C C . LEU A 1 664 ? 56.132 -18.573 19.249 1.00 53.28 664 LEU A C 1
ATOM 5078 O O . LEU A 1 664 ? 55.806 -19.080 20.316 1.00 53.28 664 LEU A O 1
ATOM 5082 N N . ILE A 1 665 ? 56.921 -17.511 19.202 1.00 54.97 665 ILE A N 1
ATOM 5083 C CA . ILE A 1 665 ? 57.305 -16.764 20.400 1.00 54.97 665 ILE A CA 1
ATOM 5084 C C . ILE A 1 665 ? 56.444 -15.510 20.429 1.00 54.97 665 ILE A C 1
ATOM 5086 O O . ILE A 1 665 ? 56.554 -14.680 19.530 1.00 54.97 665 ILE A O 1
ATOM 5090 N N . ASN A 1 666 ? 55.565 -15.392 21.424 1.00 55.94 666 ASN A N 1
ATOM 5091 C CA . ASN A 1 666 ? 54.763 -14.185 21.608 1.00 55.94 666 ASN A CA 1
ATOM 5092 C C . ASN A 1 666 ? 55.426 -13.304 22.650 1.00 55.94 666 ASN A C 1
ATOM 5094 O O . ASN A 1 666 ? 55.808 -13.780 23.717 1.00 55.94 666 ASN A O 1
ATOM 5098 N N . ILE A 1 667 ? 55.529 -12.023 22.345 1.00 57.75 667 ILE A N 1
ATOM 5099 C CA . ILE A 1 667 ? 56.162 -11.035 23.197 1.00 57.75 667 ILE A CA 1
ATOM 5100 C C . ILE A 1 667 ? 55.153 -9.917 23.405 1.00 57.75 667 ILE A C 1
ATOM 5102 O O . ILE A 1 667 ? 54.702 -9.301 22.442 1.00 57.75 667 ILE A O 1
ATOM 5106 N N . THR A 1 668 ? 54.789 -9.670 24.657 1.00 59.28 668 THR A N 1
ATOM 5107 C CA . THR A 1 668 ? 53.882 -8.584 25.025 1.00 59.28 668 THR A CA 1
ATOM 5108 C C . THR A 1 668 ? 54.638 -7.554 25.850 1.00 59.28 668 THR A C 1
ATOM 5110 O O . THR A 1 668 ? 55.177 -7.861 26.914 1.00 59.28 668 THR A O 1
ATOM 5113 N N . PHE A 1 669 ? 54.618 -6.314 25.377 1.00 61.44 669 PHE A N 1
ATOM 5114 C CA . PHE A 1 669 ? 55.051 -5.140 26.122 1.00 61.44 669 PHE A CA 1
ATOM 5115 C C . PHE A 1 669 ? 53.821 -4.469 26.715 1.00 61.44 669 PHE A C 1
ATOM 5117 O O . PHE A 1 669 ? 52.863 -4.174 25.995 1.00 61.44 669 PHE A O 1
ATOM 5124 N N . MET A 1 670 ? 53.831 -4.228 28.021 1.00 62.00 670 MET A N 1
ATOM 5125 C CA . MET A 1 670 ? 52.717 -3.569 28.699 1.00 62.00 670 MET A CA 1
ATOM 5126 C C . MET A 1 670 ? 53.202 -2.647 29.810 1.00 62.00 670 MET A C 1
ATOM 5128 O O . MET A 1 670 ? 54.278 -2.851 30.372 1.00 62.00 670 MET A O 1
ATOM 5132 N N . ASN A 1 671 ? 52.397 -1.635 30.129 1.00 60.62 671 ASN A N 1
ATOM 5133 C CA . ASN A 1 671 ? 52.682 -0.736 31.242 1.00 60.62 671 ASN A CA 1
ATOM 5134 C C . ASN A 1 671 ? 52.789 -1.532 32.562 1.00 60.62 671 ASN A C 1
ATOM 5136 O O . ASN A 1 671 ? 51.986 -2.434 32.826 1.00 60.62 671 ASN A O 1
ATOM 5140 N N . ALA A 1 672 ? 53.783 -1.199 33.391 1.00 58.00 672 ALA A N 1
ATOM 5141 C CA . ALA A 1 672 ? 54.031 -1.848 34.676 1.00 58.00 672 ALA A CA 1
ATOM 5142 C C . ALA A 1 672 ? 52.806 -1.852 35.618 1.00 58.00 672 ALA A C 1
ATOM 5144 O O . ALA A 1 672 ? 52.631 -2.810 36.374 1.00 58.00 672 ALA A O 1
ATOM 5145 N N . GLU A 1 673 ? 51.934 -0.838 35.556 1.00 53.38 673 GLU A N 1
ATOM 5146 C CA . GLU A 1 673 ? 50.703 -0.786 36.363 1.00 53.38 673 GLU A CA 1
ATOM 5147 C C . GLU A 1 673 ? 49.657 -1.831 35.924 1.00 53.38 673 GLU A C 1
ATOM 5149 O O . GLU A 1 673 ? 48.980 -2.426 36.767 1.00 53.38 673 GLU A O 1
ATOM 5154 N N . ASP A 1 674 ? 49.572 -2.128 34.622 1.00 50.66 674 ASP A N 1
ATOM 5155 C CA . ASP A 1 674 ? 48.628 -3.103 34.057 1.00 50.66 674 ASP A CA 1
ATOM 5156 C C . ASP A 1 674 ? 49.099 -4.557 34.261 1.00 50.66 674 ASP A C 1
ATOM 5158 O O . ASP A 1 674 ? 48.280 -5.479 34.352 1.00 50.66 674 ASP A O 1
ATOM 5162 N N . TYR A 1 675 ? 50.414 -4.776 34.398 1.00 46.75 675 TYR A N 1
ATOM 5163 C CA . TYR A 1 675 ? 51.013 -6.097 34.631 1.00 46.75 675 TYR A CA 1
ATOM 5164 C C . TYR A 1 675 ? 50.490 -6.761 35.918 1.00 46.75 675 TYR A C 1
ATOM 5166 O O . TYR A 1 675 ? 50.249 -7.967 35.951 1.00 46.75 675 TYR A O 1
ATOM 5174 N N . ALA A 1 676 ? 50.219 -5.979 36.969 1.00 43.84 676 ALA A N 1
ATOM 5175 C CA . ALA A 1 676 ? 49.751 -6.494 38.258 1.00 43.84 676 ALA A CA 1
ATOM 5176 C C . ALA A 1 676 ? 48.309 -7.056 38.243 1.00 43.84 676 ALA A C 1
ATOM 5178 O O . ALA A 1 676 ? 47.874 -7.640 39.239 1.00 43.84 676 ALA A O 1
ATOM 5179 N N . THR A 1 677 ? 47.557 -6.902 37.143 1.00 44.00 677 THR A N 1
ATOM 5180 C CA . THR A 1 677 ? 46.143 -7.324 37.045 1.00 44.00 677 THR A CA 1
ATOM 5181 C C . THR A 1 677 ? 45.848 -8.344 35.932 1.00 44.00 677 THR A C 1
ATOM 5183 O O . THR A 1 677 ? 44.713 -8.813 35.817 1.00 44.00 677 THR A O 1
ATOM 5186 N N . GLY A 1 678 ? 46.848 -8.740 35.135 1.00 42.03 678 GLY A N 1
ATOM 5187 C CA . GLY A 1 678 ? 46.681 -9.594 33.952 1.00 42.03 678 GLY A CA 1
ATOM 5188 C C . GLY A 1 678 ? 47.049 -11.075 34.140 1.00 42.03 678 GLY A C 1
ATOM 5189 O O . GLY A 1 678 ? 47.909 -11.411 34.940 1.00 42.03 678 GLY A O 1
ATOM 5190 N N . ILE A 1 679 ? 46.364 -11.934 33.366 1.00 44.06 679 ILE A N 1
ATOM 5191 C CA . ILE A 1 679 ? 46.622 -13.318 32.871 1.00 44.06 679 ILE A CA 1
ATOM 5192 C C . ILE A 1 679 ? 47.309 -14.371 33.777 1.00 44.06 679 ILE A C 1
ATOM 5194 O O . ILE A 1 679 ? 46.883 -15.529 33.743 1.00 44.06 679 ILE A O 1
ATOM 5198 N N . ASP A 1 680 ? 48.268 -14.045 34.638 1.00 41.66 680 ASP A N 1
ATOM 5199 C CA . ASP A 1 680 ? 48.878 -15.007 35.571 1.00 41.66 680 ASP A CA 1
ATOM 5200 C C . ASP A 1 680 ? 47.863 -15.573 36.581 1.00 41.66 680 ASP A C 1
ATOM 5202 O O . ASP A 1 680 ? 47.954 -16.731 36.999 1.00 41.66 680 ASP A O 1
ATOM 5206 N N . GLY A 1 681 ? 46.796 -14.822 36.885 1.00 43.12 681 GLY A N 1
ATOM 5207 C CA . GLY A 1 681 ? 45.662 -15.322 37.672 1.00 43.12 681 GLY A CA 1
ATOM 5208 C C . GLY A 1 681 ? 44.819 -16.400 36.967 1.00 43.12 681 GLY A C 1
ATOM 5209 O O . GLY A 1 681 ? 44.101 -17.158 37.624 1.00 43.12 681 GLY A O 1
ATOM 5210 N N . ILE A 1 682 ? 44.897 -16.504 35.636 1.00 44.88 682 ILE A N 1
ATOM 5211 C CA . ILE A 1 682 ? 44.070 -17.416 34.828 1.00 44.88 682 ILE A CA 1
ATOM 5212 C C . ILE A 1 682 ? 44.764 -18.774 34.640 1.00 44.88 682 ILE A C 1
ATOM 5214 O O . ILE A 1 682 ? 44.084 -19.806 34.608 1.00 44.88 682 ILE A O 1
ATOM 5218 N N . GLN A 1 683 ? 46.102 -18.826 34.622 1.00 46.09 683 GLN A N 1
ATOM 5219 C CA . GLN A 1 683 ? 46.830 -20.095 34.489 1.00 46.09 683 GLN A CA 1
ATOM 5220 C C . GLN A 1 683 ? 46.617 -21.052 35.675 1.00 46.09 683 GLN A C 1
ATOM 5222 O O . GLN A 1 683 ? 46.614 -22.271 35.485 1.00 46.09 683 GLN A O 1
ATOM 5227 N N . GLN A 1 684 ? 46.369 -20.550 36.891 1.00 43.97 684 GLN A N 1
ATOM 5228 C CA . GLN A 1 684 ? 46.206 -21.422 38.063 1.00 43.97 684 GLN A CA 1
ATOM 5229 C C . GLN A 1 684 ? 44.844 -22.138 38.142 1.00 43.97 684 GLN A C 1
ATOM 5231 O O . GLN A 1 684 ? 44.752 -23.181 38.791 1.00 43.97 684 GLN A O 1
ATOM 5236 N N . ASN A 1 685 ? 43.807 -21.659 37.445 1.00 41.69 685 ASN A N 1
ATOM 5237 C CA . ASN A 1 685 ? 42.455 -22.237 37.525 1.00 41.69 685 ASN A CA 1
ATOM 5238 C C . ASN A 1 685 ? 42.103 -23.201 36.376 1.00 41.69 685 ASN A C 1
ATOM 5240 O O . ASN A 1 685 ? 41.113 -23.929 36.460 1.00 41.69 685 ASN A O 1
ATOM 5244 N N . ALA A 1 686 ? 42.925 -23.282 35.327 1.00 44.19 686 ALA A N 1
ATOM 5245 C CA . ALA A 1 686 ? 42.705 -24.176 34.190 1.00 44.19 686 ALA A CA 1
ATOM 5246 C C . ALA A 1 686 ? 43.327 -25.572 34.407 1.00 44.19 686 ALA A C 1
ATOM 5248 O O . ALA A 1 686 ? 44.145 -26.043 33.617 1.00 44.19 686 ALA A O 1
ATOM 5249 N N . LYS A 1 687 ? 42.928 -26.285 35.469 1.00 44.09 687 LYS A N 1
ATOM 5250 C CA . LYS A 1 687 ? 43.170 -27.735 35.583 1.00 44.09 687 LYS A CA 1
ATOM 5251 C C . LYS A 1 687 ? 41.873 -28.492 35.866 1.00 44.09 687 LYS A C 1
ATOM 5253 O O . LYS A 1 687 ? 41.276 -28.333 36.923 1.00 44.09 687 LYS A O 1
ATOM 5258 N N . LYS A 1 688 ? 41.588 -29.426 34.945 1.00 47.41 688 LYS A N 1
ATOM 5259 C CA . LYS A 1 688 ? 40.662 -30.581 34.976 1.00 47.41 688 LYS A CA 1
ATOM 5260 C C . LYS A 1 688 ? 39.378 -30.449 34.139 1.00 47.41 688 LYS A C 1
ATOM 5262 O O . LYS A 1 688 ? 38.533 -29.596 34.383 1.00 47.41 688 LYS A O 1
ATOM 5267 N N . ASN A 1 689 ? 39.238 -31.429 33.233 1.00 51.62 689 ASN A N 1
ATOM 5268 C CA . ASN A 1 689 ? 38.027 -31.926 32.555 1.00 51.62 689 ASN A CA 1
ATOM 5269 C C . ASN A 1 689 ? 37.848 -31.625 31.056 1.00 51.62 689 ASN A C 1
ATOM 5271 O O . ASN A 1 689 ? 36.709 -31.497 30.621 1.00 51.62 689 ASN A O 1
ATOM 5275 N N . GLY A 1 690 ? 38.919 -31.572 30.248 1.00 54.91 690 GLY A N 1
ATOM 5276 C CA . GLY A 1 690 ? 38.802 -31.695 28.778 1.00 54.91 690 GLY A CA 1
ATOM 5277 C C . GLY A 1 690 ? 37.948 -30.620 28.094 1.00 54.91 690 GLY A C 1
ATOM 5278 O O . GLY A 1 690 ? 37.444 -30.830 26.997 1.00 54.91 690 GLY A O 1
ATOM 5279 N N . LYS A 1 691 ? 37.750 -29.487 28.771 1.00 57.53 691 LYS A N 1
ATOM 5280 C CA . LYS A 1 691 ? 36.980 -28.340 28.296 1.00 57.53 691 LYS A CA 1
ATOM 5281 C C . LYS A 1 691 ? 37.883 -27.407 27.492 1.00 57.53 691 LYS A C 1
ATOM 5283 O O . LYS A 1 691 ? 39.071 -27.283 27.794 1.00 57.53 691 LYS A O 1
ATOM 5288 N N . ILE A 1 692 ? 37.293 -26.762 26.493 1.00 58.28 692 ILE A N 1
ATOM 5289 C CA . ILE A 1 692 ? 37.954 -25.823 25.586 1.00 58.28 692 ILE A CA 1
ATOM 5290 C C . ILE A 1 692 ? 37.625 -24.406 26.052 1.00 58.28 692 ILE A C 1
ATOM 5292 O O . ILE A 1 692 ? 36.477 -24.121 26.397 1.00 58.28 692 ILE A O 1
ATOM 5296 N N . TYR A 1 693 ? 38.624 -23.533 26.084 1.00 54.88 693 TYR A N 1
ATOM 5297 C CA . TYR A 1 693 ? 38.488 -22.140 26.499 1.00 54.88 693 TYR A CA 1
ATOM 5298 C C . TYR A 1 693 ? 39.020 -21.222 25.402 1.00 54.88 693 TYR A C 1
ATOM 5300 O O . TYR A 1 693 ? 40.017 -21.558 24.768 1.00 54.88 693 TYR A O 1
ATOM 5308 N N . ASP A 1 694 ? 38.370 -20.088 25.151 1.00 52.88 694 ASP A N 1
ATOM 5309 C CA . ASP A 1 694 ? 38.949 -19.048 24.292 1.00 52.88 694 ASP A CA 1
ATOM 5310 C C . ASP A 1 694 ? 40.098 -18.310 25.009 1.00 52.88 694 ASP A C 1
ATOM 5312 O O . ASP A 1 694 ? 40.342 -18.514 26.202 1.00 52.88 694 ASP A O 1
ATOM 5316 N N . LEU A 1 695 ? 40.813 -17.435 24.295 1.00 45.81 695 LEU A N 1
ATOM 5317 C CA . LEU A 1 695 ? 41.933 -16.668 24.861 1.00 45.81 695 LEU A CA 1
ATOM 5318 C C . LEU A 1 695 ? 41.529 -15.670 25.957 1.00 45.81 695 LEU A C 1
ATOM 5320 O O . LEU A 1 695 ? 42.399 -15.158 26.655 1.00 45.81 695 LEU A O 1
ATOM 5324 N N . SER A 1 696 ? 40.229 -15.416 26.139 1.00 44.72 696 SER A N 1
ATOM 5325 C CA . SER A 1 696 ? 39.695 -14.611 27.244 1.00 44.72 696 SER A CA 1
ATOM 5326 C C . SER A 1 696 ? 39.332 -15.449 28.479 1.00 44.72 696 SER A C 1
ATOM 5328 O O . SER A 1 696 ? 38.843 -14.910 29.469 1.00 44.72 696 SER A O 1
ATOM 5330 N N . GLY A 1 697 ? 39.557 -16.769 28.440 1.00 44.72 697 GLY A N 1
ATOM 5331 C CA . GLY A 1 697 ? 39.252 -17.696 29.532 1.00 44.72 697 GLY A CA 1
ATOM 5332 C C . GLY A 1 697 ? 37.790 -18.149 29.580 1.00 44.72 697 GLY A C 1
ATOM 5333 O O . GLY A 1 697 ? 37.369 -18.781 30.553 1.00 44.72 697 GLY A O 1
ATOM 5334 N N . ARG A 1 698 ? 36.991 -17.862 28.545 1.00 48.97 698 ARG A N 1
ATOM 5335 C CA . ARG A 1 698 ? 35.580 -18.260 28.478 1.00 48.97 698 ARG A CA 1
ATOM 5336 C C . ARG A 1 698 ? 35.473 -19.700 27.994 1.00 48.97 698 ARG A C 1
ATOM 5338 O O . ARG A 1 698 ? 36.062 -20.056 26.979 1.00 48.97 698 ARG A O 1
ATOM 5345 N N . GLN A 1 699 ? 34.714 -20.540 28.698 1.00 52.91 699 GLN A N 1
ATOM 5346 C CA . GLN A 1 699 ? 34.508 -21.928 28.279 1.00 52.91 699 GLN A CA 1
ATOM 5347 C C . GLN A 1 699 ? 33.652 -21.970 27.004 1.00 52.91 699 GLN A C 1
ATOM 5349 O O . GLN A 1 699 ? 32.533 -21.458 26.991 1.00 52.91 699 GLN A O 1
ATOM 5354 N N . VAL A 1 700 ? 34.148 -22.630 25.959 1.00 49.84 700 VAL A N 1
ATOM 5355 C CA . VAL A 1 700 ? 33.483 -22.755 24.659 1.00 49.84 700 VAL A CA 1
ATOM 5356 C C . VAL A 1 700 ? 33.109 -24.215 24.420 1.00 49.84 700 VAL A C 1
ATOM 5358 O O . VAL A 1 700 ? 33.925 -25.121 24.571 1.00 49.84 700 VAL A O 1
ATOM 5361 N N . SER A 1 701 ? 31.841 -24.463 24.090 1.00 43.97 701 SER A N 1
ATOM 5362 C CA . SER A 1 701 ? 31.304 -25.815 23.870 1.00 43.97 701 SER A CA 1
ATOM 5363 C C . SER A 1 701 ? 31.441 -26.296 22.423 1.00 43.97 701 SER A C 1
ATOM 5365 O O . SER A 1 701 ? 31.463 -27.500 22.183 1.00 43.97 701 SER A O 1
ATOM 5367 N N . LYS A 1 702 ? 31.546 -25.363 21.471 1.00 52.16 702 LYS A N 1
ATOM 5368 C CA . LYS A 1 702 ? 31.817 -25.597 20.048 1.00 52.16 702 LYS A CA 1
ATOM 5369 C C . LYS A 1 702 ? 32.769 -24.500 19.557 1.00 52.16 702 LYS A C 1
ATOM 5371 O O . LYS A 1 702 ? 32.294 -23.410 19.242 1.00 52.16 702 LYS A O 1
ATOM 5376 N N . PRO A 1 703 ? 34.091 -24.714 19.613 1.00 51.41 703 PRO A N 1
ATOM 5377 C CA . PRO A 1 703 ? 35.047 -23.715 19.149 1.00 51.41 703 PRO A CA 1
ATOM 5378 C C . PRO A 1 703 ? 34.860 -23.458 17.644 1.00 51.41 703 PRO A C 1
ATOM 5380 O O . PRO A 1 703 ? 34.595 -24.391 16.889 1.00 51.41 703 PRO A O 1
ATOM 5383 N N . ALA A 1 704 ? 34.933 -22.190 17.241 1.00 45.56 704 ALA A N 1
ATOM 5384 C CA . ALA A 1 704 ? 34.941 -21.758 15.842 1.00 45.56 704 ALA A CA 1
ATOM 5385 C C . ALA A 1 704 ? 36.399 -21.620 15.360 1.00 45.56 704 ALA A C 1
ATOM 5387 O O . ALA A 1 704 ? 37.313 -21.948 16.111 1.00 45.56 704 ALA A O 1
ATOM 5388 N N . HIS A 1 705 ? 36.640 -21.104 14.152 1.00 44.78 705 HIS A N 1
ATOM 5389 C CA . HIS A 1 705 ? 37.998 -20.751 13.717 1.00 44.78 705 HIS A CA 1
ATOM 5390 C C . HIS A 1 705 ? 38.640 -19.772 14.724 1.00 44.78 705 HIS A C 1
ATOM 5392 O O . HIS A 1 705 ? 38.145 -18.659 14.906 1.00 44.78 705 HIS A O 1
ATOM 5398 N N . GLY A 1 706 ? 39.735 -20.161 15.382 1.00 47.69 706 GLY A N 1
ATOM 5399 C CA . GLY A 1 706 ? 40.409 -19.320 16.376 1.00 47.69 706 GLY A CA 1
ATOM 5400 C C . GLY A 1 706 ? 41.408 -20.066 17.265 1.00 47.69 706 GLY A C 1
ATOM 5401 O O . GLY A 1 706 ? 41.564 -21.281 17.170 1.00 47.69 706 GLY A O 1
ATOM 5402 N N . LEU A 1 707 ? 42.103 -19.337 18.144 1.00 44.62 707 LEU A N 1
ATOM 5403 C CA . LEU A 1 707 ? 43.019 -19.922 19.130 1.00 44.62 707 LEU A CA 1
ATOM 5404 C C . LEU A 1 707 ? 42.264 -20.269 20.420 1.00 44.62 707 LEU A C 1
ATOM 5406 O O . LEU A 1 707 ? 41.536 -19.439 20.966 1.00 44.62 707 LEU A O 1
ATOM 5410 N N . TYR A 1 708 ? 42.485 -21.472 20.935 1.00 55.22 708 TYR A N 1
ATOM 5411 C CA . TYR A 1 708 ? 41.837 -21.978 22.138 1.00 55.22 708 TYR A CA 1
ATOM 5412 C C . TYR A 1 708 ? 42.826 -22.697 23.048 1.00 55.22 708 TYR A C 1
ATOM 5414 O O . TYR A 1 708 ? 43.879 -23.166 22.623 1.00 55.22 708 TYR A O 1
ATOM 5422 N N . ILE A 1 709 ? 42.462 -22.818 24.318 1.00 53.72 709 ILE A N 1
ATOM 5423 C CA . ILE A 1 709 ? 43.222 -23.522 25.342 1.00 53.72 709 ILE A CA 1
ATOM 5424 C C . ILE A 1 709 ? 42.437 -24.766 25.748 1.00 53.72 709 ILE A C 1
ATOM 5426 O O . ILE A 1 709 ? 41.272 -24.686 26.138 1.00 53.72 709 ILE A O 1
ATOM 5430 N N . MET A 1 710 ? 43.086 -25.926 25.690 1.00 55.12 710 MET A N 1
ATOM 5431 C CA . MET A 1 710 ? 42.525 -27.190 26.162 1.00 55.12 710 MET A CA 1
ATOM 5432 C C . MET A 1 710 ? 43.600 -27.954 26.938 1.00 55.12 710 MET A C 1
ATOM 5434 O O . MET A 1 710 ? 44.705 -28.171 26.452 1.00 55.12 710 MET A O 1
ATOM 5438 N N . ASN A 1 711 ? 43.302 -28.364 28.173 1.00 57.62 711 ASN A N 1
ATOM 5439 C CA . ASN A 1 711 ? 44.249 -29.079 29.048 1.00 57.62 711 ASN A CA 1
ATOM 5440 C C . ASN A 1 711 ? 45.615 -28.374 29.234 1.00 57.62 711 ASN A C 1
ATOM 5442 O O . ASN A 1 711 ? 46.639 -29.040 29.369 1.00 57.62 711 ASN A O 1
ATOM 5446 N N . GLY A 1 712 ? 45.637 -27.037 29.234 1.00 50.22 712 GLY A N 1
ATOM 5447 C CA . GLY A 1 712 ? 46.864 -26.246 29.408 1.00 50.22 712 GLY A CA 1
ATOM 5448 C C . GLY A 1 712 ? 47.761 -26.158 28.168 1.00 50.22 712 GLY A C 1
ATOM 5449 O O . GLY A 1 712 ? 48.836 -25.579 28.250 1.00 50.22 712 GLY A O 1
ATOM 5450 N N . LYS A 1 713 ? 47.328 -26.703 27.025 1.00 49.06 713 LYS A N 1
ATOM 5451 C CA . LYS A 1 713 ? 47.987 -26.543 25.723 1.00 49.06 713 LYS A CA 1
ATOM 5452 C C . LYS A 1 713 ? 47.151 -25.629 24.819 1.00 49.06 713 LYS A C 1
ATOM 5454 O O . LYS A 1 713 ? 45.919 -25.646 24.908 1.00 49.06 713 LYS A O 1
ATOM 5459 N N . LYS A 1 714 ? 47.812 -24.837 23.968 1.00 51.06 714 LYS A N 1
ATOM 5460 C CA . LYS A 1 714 ? 47.159 -23.986 22.961 1.00 51.06 714 LYS A CA 1
ATOM 5461 C C . LYS A 1 714 ? 46.896 -24.791 21.689 1.00 51.06 714 LYS A C 1
ATOM 5463 O O . LYS A 1 714 ? 47.742 -25.564 21.253 1.00 51.06 714 LYS A O 1
ATOM 5468 N N . TYR A 1 715 ? 45.726 -24.591 21.101 1.00 49.81 715 TYR A N 1
ATOM 5469 C CA . TYR A 1 715 ? 45.286 -25.230 19.867 1.00 49.81 715 TYR A CA 1
ATOM 5470 C C . TYR A 1 715 ? 44.687 -24.171 18.949 1.00 49.81 715 TYR A C 1
ATOM 5472 O O . TYR A 1 715 ? 43.896 -23.341 19.392 1.00 49.81 715 TYR A O 1
ATOM 5480 N N . VAL A 1 716 ? 45.026 -24.218 17.664 1.00 48.69 716 VAL A N 1
ATOM 5481 C CA . VAL A 1 716 ? 44.277 -23.496 16.631 1.00 48.69 716 VAL A CA 1
ATOM 5482 C C . VAL A 1 716 ? 43.124 -24.402 16.218 1.00 48.69 716 VAL A C 1
ATOM 5484 O O . VAL A 1 716 ? 43.347 -25.472 15.649 1.00 48.69 716 VAL A O 1
ATOM 5487 N N . VAL A 1 717 ? 41.897 -24.002 16.531 1.00 44.84 717 VAL A N 1
ATOM 5488 C CA . VAL A 1 717 ? 40.706 -24.660 16.000 1.00 44.84 717 VAL A CA 1
ATOM 5489 C C . VAL A 1 717 ? 40.402 -24.033 14.649 1.00 44.84 717 VAL A C 1
ATOM 5491 O O . VAL A 1 717 ? 40.435 -22.810 14.506 1.00 44.84 717 VAL A O 1
ATOM 5494 N N . LYS A 1 718 ? 40.158 -24.891 13.662 1.00 56.12 718 LYS A N 1
ATOM 5495 C CA . LYS A 1 718 ? 39.613 -24.511 12.364 1.00 56.12 718 LYS A CA 1
ATOM 5496 C C . LYS A 1 718 ? 38.099 -24.675 12.393 1.00 56.12 718 LYS A C 1
ATOM 5498 O O . LYS A 1 718 ? 37.687 -25.772 12.816 1.00 56.12 718 LYS A O 1
#

Sequence (718 aa):
MPKSLYIDPNETLRPSEHKIVFPEIPVMQYNKTVKEELNEGNFTKEDLLRIYHDMTVIREFETMLNLVKTTGGYNGVAYNNPGPAHLSAGQEAAAVGMAYALDTDDFIFGSHRSHGEILAKGLRSIQILPEDELKKIMEEFWGGATLAVAQKGFKGSTKELGIRFLIYGAIAEIFARTTGFNKALGGSMHTFFTPFGIYPNNAIVGGSGSIAVGAALYKKVNRKKGIVVANLGDGAMARGPVLEGMTFASMDQFNTLWEGDMKGGLPVLFNVMDNQYAMGGQTRGETMGYTFPARLGAGFKPDAMHAERVDGYNPLAVIDAFRRKKALLEEKLGPALLDVVTYRYSGHSPSDQSSYRTKEEIAAWENEDCIAAFGGKLIEAGVADQKALEAIQQEVKDVIFDCYKLAIDPELSPRMDLVKDNELLGDMMFSNQSIDSLSDAKPDVLMPLEENPRVKQIAGKERFWLDKDGKSMGWTSDAQSPWGICTSIADGKYTFKAMQYAADQPGTAYSGQFFLVNEETGKMMTVTLNYQVVSVIQTITEVGSTDITLPVGDTDQEVDFDLAPVAEALGTDVTTLISSYSLVGRNASGVYTEGVDPVQTGLMFTNDGACDNNGGNIGIQFSDDGTKIIIYANATDELGAGYKADATIGFEMKGENDETKIYLINITFMNAEDYATGIDGIQQNAKKNGKIYDLSGRQVSKPAHGLYIMNGKKYVVK

Foldseek 3Di:
DDDDDDDDCCCVVPNPDPDQDADDFAEAPDDDFPLRCVVVVVDDLVRLVLLLLLLLLLQLLLVQVLCCDPPQGDPPDGHHAPDFAFEPAFLLLLLLLLLLLFEQLEAEAAALHCSSNQSNLQLNHLVPDDLVVLVVLCCPQVNNLLLVLLCVVDDDGSSVSSNSSSLLLLLLLQSQFCSHNVRVPQHSQFHFHNSSNTHGYDHDALPLLQVQLVVLVVCLQQVGDHAYEREHELVSLPDPSNVVSLQVQLDCCLAPVDDDSSRATGRYEYEYAYQQDDQLAGCAPGPHDQNASLSVLSVRHRNSQSEHEFASLHSVRSNVVSNVCNVCSVVRHGDHYYRHYTHDLDHSTSPDPNPNDDPVRSVVSVVSRSSVVSVVSCVVSVSDDPVSSVVSSVVSNVSSVSSNVSSRDCVSGNHDDCVVVVCVVVCVVDPPDDDDDPDPDDDDDPDPCCPDPVSVVVVPDDPDCADPVRHGPDPDPPDDDDDDPQVVVPPDPDQWHWDWDDDDDDDDWDWTWIWTARPVPRDIDIDTDTDDDPDDDDDWAFEAEDEAEDAAAQAKDKDKAFCQVVCVVVVHDLVVQLVAKDKWWDDPVGTDDPDDDQAPQFFAADLQQDTDSPDHQWTWHADNVRRIIMTIHHGDPDRDPFDKIKIKMWGWDQDPVRDIHIYIYIYMYDHPVVVVPDDPVLLVPPDDDQFKAAPVRHTDPDDDQHWIDTRNGITGDD

Radius of gyration: 35.63 Å; chains: 1; bounding box: 106×71×82 Å